Protein AF-A0A7D5KAU3-F1 (afdb_monomer_lite)

Organism: NCBI:txid2743090

InterPro domains:
  IPR036511 Queuine tRNA-ribosyltransferase-like [G3DSA:3.20.20.105] (134-364)
  IPR036511 Queuine tRNA-ribosyltransferase-like [SSF51713] (157-332)
  IPR055645 DeoxyPurine in DNA protein A [PF23859] (158-332)

Structure (mmCIF, N/CA/C/O backbone):
data_AF-A0A7D5KAU3-F1
#
_entry.id   AF-A0A7D5KAU3-F1
#
loop_
_atom_site.group_PDB
_atom_site.id
_atom_site.type_symbol
_atom_site.label_atom_id
_atom_site.label_alt_id
_atom_site.label_comp_id
_atom_site.label_asym_id
_atom_site.label_entity_id
_atom_site.label_seq_id
_atom_site.pdbx_PDB_ins_code
_atom_site.Cartn_x
_atom_site.Cartn_y
_atom_site.Cartn_z
_atom_site.occupancy
_atom_site.B_iso_or_equiv
_atom_site.auth_seq_id
_atom_site.auth_comp_id
_atom_site.auth_asym_id
_atom_site.auth_atom_id
_atom_site.pdbx_PDB_model_num
ATOM 1 N N . MET A 1 1 ? 29.717 4.833 -22.436 1.00 31.16 1 MET A N 1
ATOM 2 C CA . MET A 1 1 ? 30.305 3.479 -22.401 1.00 31.16 1 MET A CA 1
ATOM 3 C C . MET A 1 1 ? 29.159 2.542 -22.712 1.00 31.16 1 MET A C 1
ATOM 5 O O . MET A 1 1 ? 28.163 2.630 -22.012 1.00 31.16 1 MET A O 1
ATOM 9 N N . GLY A 1 2 ? 29.222 1.846 -23.849 1.00 34.56 2 GLY A N 1
ATOM 10 C CA . GLY A 1 2 ? 28.096 1.076 -24.387 1.00 34.56 2 GLY A CA 1
ATOM 11 C C . GLY A 1 2 ? 27.737 -0.117 -23.506 1.00 34.56 2 GLY A C 1
ATOM 12 O O . GLY A 1 2 ? 28.613 -0.668 -22.841 1.00 34.56 2 GLY A O 1
ATOM 13 N N . GLU A 1 3 ? 26.452 -0.462 -23.500 1.00 41.09 3 GLU A N 1
ATOM 14 C CA . GLU A 1 3 ? 25.894 -1.675 -22.899 1.00 41.09 3 GLU A CA 1
ATOM 15 C C . GLU A 1 3 ? 26.701 -2.885 -23.389 1.00 41.09 3 GLU A C 1
ATOM 17 O O . GLU A 1 3 ? 26.703 -3.185 -24.581 1.00 41.09 3 GLU A O 1
ATOM 22 N N . SER A 1 4 ? 27.468 -3.532 -22.506 1.00 45.97 4 SER A N 1
ATOM 23 C CA . SER A 1 4 ? 28.242 -4.703 -22.914 1.00 45.97 4 SER A CA 1
ATOM 24 C C . SER A 1 4 ? 27.308 -5.898 -23.021 1.00 45.97 4 SER A C 1
ATOM 26 O O . SER A 1 4 ? 26.770 -6.347 -22.007 1.00 45.97 4 SER A O 1
ATOM 28 N N . LYS A 1 5 ? 27.147 -6.421 -24.231 1.00 55.31 5 LYS A N 1
ATOM 29 C CA . LYS A 1 5 ? 26.448 -7.679 -24.468 1.00 55.31 5 LYS A CA 1
ATOM 30 C C . LYS A 1 5 ? 27.254 -8.849 -23.871 1.00 55.31 5 LYS A C 1
ATOM 32 O O . LYS A 1 5 ? 28.478 -8.873 -24.031 1.00 55.31 5 LYS A O 1
ATOM 37 N N . PRO A 1 6 ? 26.617 -9.774 -23.132 1.00 66.38 6 PRO A N 1
ATOM 38 C CA . PRO A 1 6 ? 27.314 -10.776 -22.323 1.00 66.38 6 PRO A CA 1
ATOM 39 C C . PRO A 1 6 ? 27.903 -11.948 -23.123 1.00 66.38 6 PRO A C 1
ATOM 41 O O . PRO A 1 6 ? 28.851 -12.573 -22.636 1.00 66.38 6 PRO A O 1
ATOM 44 N N . TRP A 1 7 ? 27.391 -12.224 -24.331 1.00 70.69 7 TRP A N 1
ATOM 45 C CA . TRP A 1 7 ? 27.815 -13.350 -25.170 1.00 70.69 7 TRP A CA 1
ATOM 46 C C . TRP A 1 7 ? 28.363 -12.893 -26.517 1.00 70.69 7 TRP A C 1
ATOM 48 O O . TRP A 1 7 ? 27.794 -12.017 -27.168 1.00 70.69 7 TRP A O 1
ATOM 58 N N . VAL A 1 8 ? 29.452 -13.523 -26.957 1.00 73.75 8 VAL A N 1
ATOM 59 C CA . VAL A 1 8 ? 30.079 -13.259 -28.256 1.00 73.75 8 VAL A CA 1
ATOM 60 C C . VAL A 1 8 ? 30.330 -14.554 -29.015 1.00 73.75 8 VAL A C 1
ATOM 62 O O . VAL A 1 8 ? 30.793 -15.532 -28.428 1.00 73.75 8 VAL A O 1
ATOM 65 N N . VAL A 1 9 ? 30.058 -14.552 -30.319 1.00 75.00 9 VAL A N 1
ATOM 66 C CA . VAL A 1 9 ? 30.540 -15.593 -31.236 1.00 75.00 9 VAL A CA 1
ATOM 67 C C . VAL A 1 9 ? 31.873 -15.121 -31.798 1.00 75.00 9 VAL A C 1
ATOM 69 O O . VAL A 1 9 ? 31.978 -14.003 -32.305 1.00 75.00 9 VAL A O 1
ATOM 72 N N . LEU A 1 10 ? 32.897 -15.952 -31.668 1.00 76.00 10 LEU A N 1
ATOM 73 C CA . LEU A 1 10 ? 34.266 -15.668 -32.075 1.00 76.00 10 LEU A CA 1
ATOM 74 C C . LEU A 1 10 ? 34.638 -16.543 -33.270 1.00 76.00 10 LEU A C 1
ATOM 76 O O . LEU A 1 10 ? 34.266 -17.713 -33.307 1.00 76.00 10 LEU A O 1
ATOM 80 N N . GLU A 1 11 ? 35.430 -16.006 -34.194 1.00 77.50 11 GLU A N 1
ATOM 81 C CA . GLU A 1 11 ? 36.089 -16.789 -35.245 1.00 77.50 11 GLU A CA 1
ATOM 82 C C . GLU A 1 11 ? 37.595 -16.867 -34.995 1.00 77.50 11 GLU A C 1
ATOM 84 O O . GLU A 1 11 ? 38.242 -15.865 -34.667 1.00 77.50 11 GLU A O 1
ATOM 89 N N . ARG A 1 12 ? 38.179 -18.057 -35.170 1.00 73.56 12 ARG A N 1
ATOM 90 C CA . ARG A 1 12 ? 39.633 -18.246 -35.112 1.00 73.56 12 ARG A CA 1
ATOM 91 C C . ARG A 1 12 ? 40.143 -19.222 -36.159 1.00 73.56 12 ARG A C 1
ATOM 93 O O . ARG A 1 12 ? 39.458 -20.159 -36.542 1.00 73.56 12 ARG A O 1
ATOM 100 N N . LEU A 1 13 ? 41.410 -19.066 -36.538 1.00 69.31 13 LEU A N 1
ATOM 101 C CA . LEU A 1 13 ? 42.095 -20.036 -37.392 1.00 69.31 13 LEU A CA 1
ATOM 102 C C . LEU A 1 13 ? 42.426 -21.318 -36.613 1.00 69.31 13 LEU A C 1
ATOM 104 O O . LEU A 1 13 ? 42.981 -21.264 -35.503 1.00 69.31 13 LEU A O 1
ATOM 108 N N . ALA A 1 14 ? 42.140 -22.471 -37.214 1.00 64.38 14 ALA A N 1
ATOM 109 C CA . ALA A 1 14 ? 42.418 -23.788 -36.660 1.00 64.38 14 ALA A CA 1
ATOM 110 C C . ALA A 1 14 ? 43.907 -23.929 -36.281 1.00 64.38 14 ALA A C 1
ATOM 112 O O . ALA A 1 14 ? 44.816 -23.613 -37.049 1.00 64.38 14 ALA A O 1
ATOM 113 N N . GLY A 1 15 ? 44.178 -24.389 -35.055 1.00 58.94 15 GLY A N 1
ATOM 114 C CA . GLY A 1 15 ? 45.544 -24.601 -34.550 1.00 58.94 15 GLY A CA 1
ATOM 115 C C . GLY A 1 15 ? 46.247 -23.371 -33.956 1.00 58.94 15 GLY A C 1
ATOM 116 O O . GLY A 1 15 ? 47.390 -23.488 -33.504 1.00 58.94 15 GLY A O 1
ATOM 117 N N . THR A 1 16 ? 45.592 -22.208 -33.892 1.00 58.19 16 THR A N 1
ATOM 118 C CA . THR A 1 16 ? 46.130 -21.024 -33.197 1.00 58.19 16 THR A CA 1
ATOM 119 C C . THR A 1 16 ? 45.867 -21.067 -31.681 1.00 58.19 16 THR A C 1
ATOM 121 O O . THR A 1 16 ? 44.888 -21.654 -31.213 1.00 58.19 16 THR A O 1
ATOM 124 N N . ARG A 1 17 ? 46.786 -20.497 -30.877 1.00 48.12 17 ARG A N 1
ATOM 125 C CA . ARG A 1 17 ? 46.628 -20.381 -29.410 1.00 48.12 17 ARG A CA 1
ATOM 126 C C . ARG A 1 17 ? 45.568 -19.331 -29.061 1.00 48.12 17 ARG A C 1
ATOM 128 O O . ARG A 1 17 ? 45.378 -18.400 -29.828 1.00 48.12 17 ARG A O 1
ATOM 135 N N . LEU A 1 18 ? 44.970 -19.478 -27.871 1.00 47.69 18 LEU A N 1
ATOM 136 C CA . LEU A 1 18 ? 43.941 -18.631 -27.241 1.00 47.69 18 LEU A CA 1
ATOM 137 C C . LEU A 1 18 ? 44.333 -17.138 -27.157 1.00 47.69 18 LEU A C 1
ATOM 139 O O . LEU A 1 18 ? 44.659 -16.619 -26.091 1.00 47.69 18 LEU A O 1
ATOM 143 N N . THR A 1 19 ? 44.330 -16.435 -28.278 1.00 45.94 19 THR A N 1
ATOM 144 C CA . THR A 1 19 ? 44.261 -14.974 -28.345 1.00 45.94 19 THR A CA 1
ATOM 145 C C . THR A 1 19 ? 42.909 -14.627 -28.943 1.00 45.94 19 THR A C 1
ATOM 147 O O . THR A 1 19 ? 42.487 -15.319 -29.864 1.00 45.94 19 THR A O 1
ATOM 150 N N . ALA A 1 20 ? 42.230 -13.621 -28.381 1.00 48.91 20 ALA A N 1
ATOM 151 C CA . ALA A 1 20 ? 40.871 -13.227 -28.755 1.00 48.91 20 ALA A CA 1
ATOM 152 C C . ALA A 1 20 ? 40.701 -13.214 -30.283 1.00 48.91 20 ALA A C 1
ATOM 154 O O . ALA A 1 20 ? 41.399 -12.462 -30.963 1.00 48.91 20 ALA A O 1
ATOM 155 N N . GLY A 1 21 ? 39.837 -14.095 -30.792 1.00 59.09 21 GLY A N 1
ATOM 156 C CA . GLY A 1 21 ? 39.404 -14.065 -32.185 1.00 59.09 21 GLY A CA 1
ATOM 157 C C . GLY A 1 21 ? 38.610 -12.795 -32.477 1.00 59.09 21 GLY A C 1
ATOM 158 O O . GLY A 1 21 ? 38.247 -12.055 -31.554 1.00 59.09 21 GLY A O 1
ATOM 159 N N . ASP A 1 22 ? 38.337 -12.546 -33.754 1.00 67.75 22 ASP A N 1
ATOM 160 C CA . ASP A 1 22 ? 37.443 -11.456 -34.130 1.00 67.75 22 ASP A CA 1
ATOM 161 C C . ASP A 1 22 ? 36.025 -11.782 -33.638 1.00 67.75 22 ASP A C 1
ATOM 163 O O . ASP A 1 22 ? 35.539 -12.909 -33.767 1.00 67.75 22 ASP A O 1
ATOM 167 N N . VAL A 1 23 ? 35.370 -10.794 -33.023 1.00 73.25 23 VAL A N 1
ATOM 168 C CA . VAL A 1 23 ? 33.973 -10.908 -32.590 1.00 73.25 23 VAL A CA 1
ATOM 169 C C . VAL A 1 23 ? 33.094 -10.845 -33.836 1.00 73.25 23 VAL A C 1
ATOM 171 O O . VAL A 1 23 ? 32.964 -9.785 -34.446 1.00 73.25 23 VAL A O 1
ATOM 174 N N . LEU A 1 24 ? 32.497 -11.976 -34.211 1.00 73.56 24 LEU A N 1
ATOM 175 C CA . LEU A 1 24 ? 31.582 -12.073 -35.350 1.00 73.56 24 LEU A CA 1
ATOM 176 C C . LEU A 1 24 ? 30.215 -11.478 -35.026 1.00 73.56 24 LEU A C 1
ATOM 178 O O . LEU A 1 24 ? 29.598 -10.806 -35.851 1.00 73.56 24 LEU A O 1
ATOM 182 N N . SER A 1 25 ? 29.718 -11.756 -33.824 1.00 76.44 25 SER A N 1
ATOM 183 C CA . SER A 1 25 ? 28.418 -11.278 -33.369 1.00 76.44 25 SER A CA 1
ATOM 184 C C . SER A 1 25 ? 28.351 -11.219 -31.849 1.00 76.44 25 SER A C 1
ATOM 186 O O . SER A 1 25 ? 29.084 -11.917 -31.147 1.00 76.44 25 SER A O 1
ATOM 188 N N . GLU A 1 26 ? 27.464 -10.362 -31.352 1.00 76.94 26 GLU A N 1
ATOM 189 C CA . GLU A 1 26 ? 27.224 -10.154 -29.928 1.00 76.94 26 GLU A CA 1
ATOM 190 C C . GLU A 1 26 ? 25.742 -10.370 -29.615 1.00 76.94 26 GLU A C 1
ATOM 192 O O . GLU A 1 26 ? 24.872 -9.755 -30.250 1.00 76.94 26 GLU A O 1
ATOM 197 N N . HIS A 1 27 ? 25.471 -11.173 -28.590 1.00 72.38 27 HIS A N 1
ATOM 198 C CA . HIS A 1 27 ? 24.135 -11.633 -28.224 1.00 72.38 27 HIS A CA 1
ATOM 199 C C . HIS A 1 27 ? 23.844 -11.395 -26.746 1.00 72.38 27 HIS A C 1
ATOM 201 O O . HIS A 1 27 ? 24.737 -11.428 -25.894 1.00 72.38 27 HIS A O 1
ATOM 207 N N . ASP A 1 28 ? 22.565 -11.176 -26.455 1.00 65.75 28 ASP A N 1
ATOM 208 C CA . ASP A 1 28 ? 22.079 -10.991 -25.088 1.00 65.75 28 ASP A CA 1
ATOM 209 C C . ASP A 1 28 ? 21.911 -12.338 -24.364 1.00 65.75 28 ASP A C 1
ATOM 211 O O . ASP A 1 28 ? 22.047 -12.395 -23.144 1.00 65.75 28 ASP A O 1
ATOM 215 N N . TYR A 1 29 ? 21.692 -13.429 -25.112 1.00 63.88 29 TYR A N 1
ATOM 216 C CA . TYR A 1 29 ? 21.413 -14.768 -24.587 1.00 63.88 29 TYR A CA 1
ATOM 217 C C . TYR A 1 29 ? 22.367 -15.827 -25.164 1.00 63.88 29 TYR A C 1
ATOM 219 O O . TYR A 1 29 ? 22.758 -15.758 -26.331 1.00 63.88 29 TYR A O 1
ATOM 227 N N . TYR A 1 30 ? 22.711 -16.841 -24.356 1.00 69.06 30 TYR A N 1
ATOM 228 C CA . TYR A 1 30 ? 23.553 -17.968 -24.790 1.00 69.06 30 TYR A CA 1
ATOM 229 C C . TYR A 1 30 ? 22.901 -18.764 -25.923 1.00 69.06 30 TYR A C 1
ATOM 231 O O . TYR A 1 30 ? 23.578 -19.124 -26.880 1.00 69.06 30 TYR A O 1
ATOM 239 N N . SER A 1 31 ? 21.587 -18.996 -25.841 1.00 65.25 31 SER A N 1
ATOM 240 C CA . SER A 1 31 ? 20.816 -19.695 -26.875 1.00 65.25 31 SER A CA 1
ATOM 241 C C . SER A 1 31 ? 20.953 -19.034 -28.242 1.00 65.25 31 SER A C 1
ATOM 243 O O . SER A 1 31 ? 21.085 -19.728 -29.243 1.00 65.25 31 SER A O 1
ATOM 245 N N . ASP A 1 32 ? 20.969 -17.703 -28.277 1.00 72.38 32 ASP A N 1
ATOM 246 C CA . ASP A 1 32 ? 21.031 -16.925 -29.514 1.00 72.38 32 ASP A CA 1
ATOM 247 C C . ASP A 1 32 ? 22.446 -16.961 -30.097 1.00 72.38 32 ASP A C 1
ATOM 249 O O . ASP A 1 32 ? 22.620 -17.196 -31.291 1.00 72.38 32 ASP A O 1
ATOM 253 N N . ALA A 1 33 ? 23.468 -16.835 -29.240 1.00 73.94 33 ALA A N 1
ATOM 254 C CA . ALA A 1 33 ? 24.859 -17.049 -29.634 1.00 73.94 33 ALA A CA 1
ATOM 255 C C . ALA A 1 33 ? 25.097 -18.480 -30.142 1.00 73.94 33 ALA A C 1
ATOM 257 O O . ALA A 1 33 ? 25.845 -18.676 -31.096 1.00 73.94 33 ALA A O 1
ATOM 258 N N . TYR A 1 34 ? 24.442 -19.470 -29.533 1.00 76.69 34 TYR A N 1
ATOM 259 C CA . TYR A 1 34 ? 24.533 -20.873 -29.921 1.00 76.69 34 TYR A CA 1
ATOM 260 C C . TYR A 1 34 ? 23.829 -21.170 -31.242 1.00 76.69 34 TYR A C 1
ATOM 262 O O . TYR A 1 34 ? 24.413 -21.817 -32.103 1.00 76.69 34 TYR A O 1
ATOM 270 N N . GLN A 1 35 ? 22.624 -20.645 -31.459 1.00 76.62 35 GLN A N 1
ATOM 271 C CA . GLN A 1 35 ? 21.962 -20.748 -32.761 1.00 76.62 35 GLN A CA 1
ATOM 272 C C . GLN A 1 35 ? 22.782 -20.061 -33.855 1.00 76.62 35 GLN A C 1
ATOM 274 O O . GLN A 1 35 ? 23.003 -20.642 -34.911 1.00 76.62 35 GLN A O 1
ATOM 279 N N . CYS A 1 36 ? 23.325 -18.877 -33.568 1.00 79.75 36 CYS A N 1
ATOM 280 C CA . CYS A 1 36 ? 24.197 -18.161 -34.490 1.00 79.75 36 CYS A CA 1
ATOM 281 C C . CYS A 1 36 ? 25.471 -18.959 -34.824 1.00 79.75 36 CYS A C 1
ATOM 283 O O . CYS A 1 36 ? 25.883 -19.004 -35.979 1.00 79.75 36 CYS A O 1
ATOM 285 N N . LEU A 1 37 ? 26.071 -19.637 -33.837 1.00 79.44 37 LEU A N 1
ATOM 286 C CA . LEU A 1 37 ? 27.190 -20.557 -34.055 1.00 79.44 37 LEU A CA 1
ATOM 287 C C . LEU A 1 37 ? 26.805 -21.699 -35.010 1.00 79.44 37 LEU A C 1
ATOM 289 O O . LEU A 1 37 ? 27.524 -21.952 -35.972 1.00 79.44 37 LEU A O 1
ATOM 293 N N . LEU A 1 38 ? 25.664 -22.355 -34.770 1.00 78.88 38 LEU A N 1
ATOM 294 C CA . LEU A 1 38 ? 25.174 -23.455 -35.608 1.00 78.88 38 LEU A CA 1
ATOM 295 C C . LEU A 1 38 ? 24.888 -23.012 -37.049 1.00 78.88 38 LEU A C 1
ATOM 297 O O . LEU A 1 38 ? 25.084 -23.792 -37.980 1.00 78.88 38 LEU A O 1
ATOM 301 N N . GLU A 1 39 ? 24.422 -21.778 -37.239 1.00 82.00 39 GLU A N 1
ATOM 302 C CA . GLU A 1 39 ? 24.234 -21.175 -38.561 1.00 82.00 39 GLU A CA 1
ATOM 303 C C . GLU A 1 39 ? 25.583 -20.964 -39.270 1.00 82.00 39 GLU A C 1
ATOM 305 O O . GLU A 1 39 ? 25.735 -21.378 -40.419 1.00 82.00 39 GLU A O 1
ATOM 310 N N . TYR A 1 40 ? 26.592 -20.419 -38.579 1.00 78.56 40 TYR A N 1
ATOM 311 C CA . TYR A 1 40 ? 27.939 -20.247 -39.143 1.00 78.56 40 TYR A CA 1
ATOM 312 C C . TYR A 1 40 ? 28.606 -21.580 -39.510 1.00 78.56 40 TYR A C 1
ATOM 314 O O . TYR A 1 40 ? 29.185 -21.699 -40.590 1.00 78.56 40 TYR A O 1
ATOM 322 N N . GLU A 1 41 ? 28.482 -22.605 -38.664 1.00 74.50 41 GLU A N 1
ATOM 323 C CA . GLU A 1 41 ? 29.025 -23.942 -38.943 1.00 74.50 41 GLU A CA 1
ATOM 324 C C . GLU A 1 41 ? 28.367 -24.608 -40.164 1.00 74.50 41 GLU A C 1
ATOM 326 O O . GLU A 1 41 ? 29.004 -25.406 -40.850 1.00 74.50 41 GLU A O 1
ATOM 331 N N . GLN A 1 42 ? 27.107 -24.281 -40.468 1.00 75.38 42 GLN A N 1
ATOM 332 C CA . GLN A 1 42 ? 26.413 -24.789 -41.657 1.00 75.38 42 GLN A CA 1
ATOM 333 C C . GLN A 1 42 ? 26.806 -24.055 -42.946 1.00 75.38 42 GLN A C 1
ATOM 335 O O . GLN A 1 42 ? 26.717 -24.638 -44.029 1.00 75.38 42 GLN A O 1
ATOM 340 N N . GLU A 1 43 ? 27.221 -22.790 -42.848 1.00 70.81 43 GLU A N 1
ATOM 341 C CA . GLU A 1 43 ? 27.585 -21.953 -43.997 1.00 70.81 43 GLU A CA 1
ATOM 342 C C . GLU A 1 43 ? 29.079 -22.030 -44.368 1.00 70.81 43 GLU A C 1
ATOM 344 O O . GLU A 1 43 ? 29.448 -21.726 -45.508 1.00 70.81 43 GLU A O 1
ATOM 349 N N . CYS A 1 44 ? 29.950 -22.455 -43.448 1.00 62.28 44 CYS A N 1
ATOM 350 C CA . CYS A 1 44 ? 31.398 -22.491 -43.655 1.00 62.28 44 CYS A CA 1
ATOM 351 C C . CYS A 1 44 ? 31.908 -23.833 -44.220 1.00 62.28 44 CYS A C 1
ATOM 353 O O . CYS A 1 44 ? 31.989 -24.838 -43.526 1.00 62.28 44 CYS A O 1
ATOM 355 N N . ASP A 1 45 ? 32.357 -23.819 -45.480 1.00 55.84 45 ASP A N 1
ATOM 356 C CA . ASP A 1 45 ? 32.916 -24.975 -46.217 1.00 55.84 45 ASP A CA 1
ATOM 357 C C . ASP A 1 45 ? 34.458 -25.098 -46.086 1.00 55.84 45 ASP A C 1
ATOM 359 O O . ASP A 1 45 ? 35.140 -25.592 -46.984 1.00 55.84 45 ASP A O 1
ATOM 363 N N . VAL A 1 46 ? 35.056 -24.564 -45.011 1.00 56.75 46 VAL A N 1
ATOM 364 C CA . VAL A 1 46 ? 36.520 -24.406 -44.876 1.00 56.75 46 VAL A CA 1
ATOM 365 C C . VAL A 1 46 ? 37.058 -25.000 -43.574 1.00 56.75 46 VAL A C 1
ATOM 367 O O . VAL A 1 46 ? 36.843 -24.448 -42.501 1.00 56.75 46 VAL A O 1
ATOM 370 N N . ASP A 1 47 ? 37.881 -26.048 -43.699 1.00 59.22 47 ASP A N 1
ATOM 371 C CA . ASP A 1 47 ? 38.636 -26.731 -42.623 1.00 59.22 47 ASP A CA 1
ATOM 372 C C . ASP A 1 47 ? 39.631 -25.823 -41.846 1.00 59.22 47 ASP A C 1
ATOM 374 O O . ASP A 1 47 ? 40.369 -26.294 -40.976 1.00 59.22 47 ASP A O 1
ATOM 378 N N . GLU A 1 48 ? 39.714 -24.527 -42.168 1.00 64.56 48 GLU A N 1
ATOM 379 C CA . GLU A 1 48 ? 40.712 -23.596 -41.624 1.00 64.56 48 GLU A CA 1
ATOM 380 C C . GLU A 1 48 ? 40.185 -22.692 -40.497 1.00 64.56 48 GLU A C 1
ATOM 382 O O . GLU A 1 48 ? 41.007 -22.148 -39.754 1.00 64.56 48 GLU A O 1
ATOM 387 N N . CYS A 1 49 ? 38.865 -22.555 -40.319 1.00 64.88 49 CYS A N 1
ATOM 388 C CA . CYS A 1 49 ? 38.257 -21.707 -39.285 1.00 64.88 49 CYS A CA 1
ATOM 389 C C . CYS A 1 49 ? 37.478 -22.534 -38.252 1.00 64.88 49 CYS A C 1
ATOM 391 O O . CYS A 1 49 ? 36.844 -23.529 -38.582 1.00 64.88 49 CYS A O 1
ATOM 393 N N . VAL A 1 50 ? 37.534 -22.107 -36.991 1.00 68.06 50 VAL A N 1
ATOM 394 C CA . VAL A 1 50 ? 36.765 -22.656 -35.870 1.00 68.06 50 VAL A CA 1
ATOM 395 C C . VAL A 1 50 ? 35.976 -21.512 -35.250 1.00 68.06 50 VAL A C 1
ATOM 397 O O . VAL A 1 50 ? 36.551 -20.461 -34.944 1.00 68.06 50 VAL A O 1
ATOM 400 N N . HIS A 1 51 ? 34.680 -21.723 -35.049 1.00 75.81 51 HIS A N 1
ATOM 401 C CA . HIS A 1 51 ? 33.803 -20.780 -34.367 1.00 75.81 51 HIS A CA 1
ATOM 402 C C . HIS A 1 51 ? 33.581 -21.224 -32.922 1.00 75.81 51 HIS A C 1
ATOM 404 O O . HIS A 1 51 ? 33.464 -22.412 -32.636 1.00 75.81 51 HIS A O 1
ATOM 410 N N . GLU A 1 52 ? 33.570 -20.277 -31.987 1.00 77.12 52 GLU A N 1
ATOM 411 C CA . GLU A 1 52 ? 33.442 -20.571 -30.556 1.00 77.12 52 GLU A CA 1
ATOM 412 C C . GLU A 1 52 ? 32.584 -19.518 -29.850 1.00 77.12 52 GLU A C 1
ATOM 414 O O . GLU A 1 52 ? 32.517 -18.365 -30.276 1.00 77.12 52 GLU A O 1
ATOM 419 N N . ILE A 1 53 ? 31.960 -19.889 -28.729 1.00 74.56 53 ILE A N 1
ATOM 420 C CA . ILE A 1 53 ? 31.172 -18.957 -27.909 1.00 74.56 53 ILE A CA 1
ATOM 421 C C . ILE A 1 53 ? 31.998 -18.508 -26.708 1.00 74.56 53 ILE A C 1
ATOM 423 O O . ILE A 1 53 ? 32.499 -19.326 -25.935 1.00 74.56 53 ILE A O 1
ATOM 427 N N . GLY A 1 54 ? 32.120 -17.194 -26.532 1.00 73.38 54 GLY A N 1
ATOM 428 C CA . GLY A 1 54 ? 32.750 -16.563 -25.379 1.00 73.38 54 GLY A CA 1
ATOM 429 C C . GLY A 1 54 ? 31.732 -15.904 -24.447 1.00 73.38 54 GLY A C 1
ATOM 430 O O . GLY A 1 54 ? 30.815 -15.227 -24.906 1.00 73.38 54 GLY A O 1
ATOM 431 N N . GLY A 1 55 ? 31.930 -16.055 -23.135 1.00 71.75 55 GLY A N 1
ATOM 432 C CA . GLY A 1 55 ? 31.155 -15.391 -22.082 1.00 71.75 55 GLY A CA 1
ATOM 433 C C . GLY A 1 55 ? 32.054 -14.910 -20.936 1.00 71.75 55 GLY A C 1
ATOM 434 O O . GLY A 1 55 ? 33.136 -15.451 -20.703 1.00 71.75 55 GLY A O 1
ATOM 435 N N . ARG A 1 56 ? 31.663 -13.848 -20.230 1.00 67.19 56 ARG A N 1
ATOM 436 C CA . AR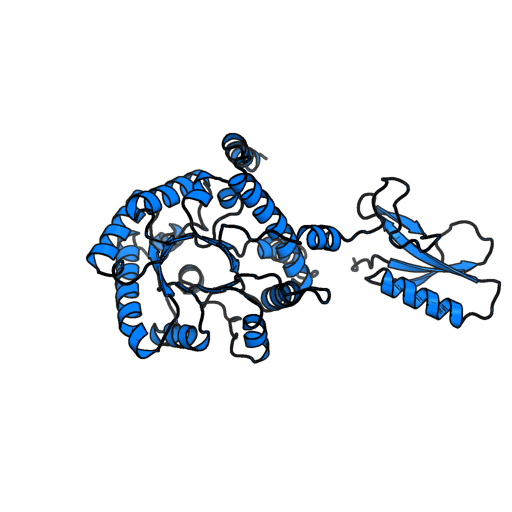G A 1 56 ? 32.439 -13.230 -19.140 1.00 67.19 56 ARG A CA 1
ATOM 437 C C . ARG A 1 56 ? 31.861 -13.554 -17.762 1.00 67.19 56 ARG A C 1
ATOM 439 O O . ARG A 1 56 ? 30.842 -13.007 -17.427 1.00 67.19 56 ARG A O 1
ATOM 446 N N . CYS A 1 57 ? 32.549 -14.282 -16.888 1.00 61.66 57 CYS A N 1
ATOM 447 C CA . CYS A 1 57 ? 32.021 -14.584 -15.547 1.00 61.66 57 CYS A CA 1
ATOM 448 C C . CYS A 1 57 ? 31.465 -13.343 -14.806 1.00 61.66 57 CYS A C 1
ATOM 450 O O . CYS A 1 57 ? 32.198 -12.371 -14.608 1.00 61.66 57 CYS A O 1
ATOM 452 N N . ALA A 1 58 ? 30.205 -13.390 -14.355 1.00 57.41 58 ALA A N 1
ATOM 453 C CA . ALA A 1 58 ? 29.565 -12.288 -13.623 1.00 57.41 58 ALA A CA 1
ATOM 454 C C . ALA A 1 58 ? 30.246 -11.975 -12.278 1.00 57.41 58 ALA A C 1
ATOM 456 O O . ALA A 1 58 ? 30.273 -10.826 -11.844 1.00 57.41 58 ALA A O 1
ATOM 457 N N . THR A 1 59 ? 30.823 -12.991 -11.635 1.00 54.91 59 THR A N 1
ATOM 458 C CA . THR A 1 59 ? 31.432 -12.871 -10.304 1.00 54.91 59 THR A CA 1
ATOM 459 C C . THR A 1 59 ? 32.857 -12.329 -10.363 1.00 54.91 59 THR A C 1
ATOM 461 O O . THR A 1 59 ? 33.213 -11.446 -9.589 1.00 54.91 59 THR A O 1
ATOM 464 N N . CYS A 1 60 ? 33.698 -12.844 -11.267 1.00 63.88 60 CYS A N 1
ATOM 465 C CA . CYS A 1 60 ? 35.118 -12.469 -11.329 1.00 63.88 60 CYS A CA 1
ATOM 466 C C . CYS A 1 60 ? 35.505 -11.650 -12.568 1.00 63.88 60 CYS A C 1
ATOM 468 O O . CYS A 1 60 ? 36.642 -11.196 -12.678 1.00 63.88 60 CYS A O 1
ATOM 470 N N . GLY A 1 61 ? 34.585 -11.442 -13.511 1.00 58.56 61 GLY A N 1
ATOM 471 C CA . GLY A 1 61 ? 34.812 -10.640 -14.713 1.00 58.56 61 GLY A CA 1
ATOM 472 C C . GLY A 1 61 ? 35.703 -11.299 -15.766 1.00 58.56 61 GLY A C 1
ATOM 473 O O . GLY A 1 61 ? 36.023 -10.649 -16.768 1.00 58.56 61 GLY A O 1
ATOM 474 N N . THR A 1 62 ? 36.113 -12.556 -15.575 1.00 65.06 62 THR A N 1
ATOM 475 C CA . THR A 1 62 ? 37.007 -13.262 -16.498 1.00 65.06 62 THR A CA 1
ATOM 476 C C . THR A 1 62 ? 36.265 -13.737 -17.750 1.00 65.06 62 THR A C 1
ATOM 478 O O . THR A 1 62 ? 35.304 -14.497 -17.652 1.00 65.06 62 THR A O 1
ATOM 481 N N . LEU A 1 63 ? 36.734 -13.324 -18.935 1.00 64.12 63 LEU A N 1
ATOM 482 C CA . LEU A 1 63 ? 36.253 -13.830 -20.226 1.00 64.12 63 LEU A CA 1
ATOM 483 C C . LEU A 1 63 ? 36.740 -15.269 -20.445 1.00 64.12 63 LEU A C 1
ATOM 485 O O . LEU A 1 63 ? 37.931 -15.557 -20.294 1.00 64.12 63 LEU A O 1
ATOM 489 N N . ARG A 1 64 ? 35.826 -16.167 -20.803 1.00 71.62 64 ARG A N 1
ATOM 490 C CA . ARG A 1 64 ? 36.081 -17.591 -21.027 1.00 71.62 64 ARG A CA 1
ATOM 491 C C . ARG A 1 64 ? 35.363 -18.070 -22.285 1.00 71.62 64 ARG A C 1
ATOM 493 O O . ARG A 1 64 ? 34.293 -17.576 -22.617 1.00 71.62 64 ARG A O 1
ATOM 500 N N . ILE A 1 65 ? 35.983 -19.028 -22.964 1.00 68.62 65 ILE A N 1
ATOM 501 C CA . ILE A 1 65 ? 35.436 -19.696 -24.143 1.00 68.62 65 ILE A CA 1
ATOM 502 C C . ILE A 1 65 ? 34.789 -21.005 -23.691 1.00 68.62 65 ILE A C 1
ATOM 504 O O . ILE A 1 65 ? 35.382 -21.749 -22.906 1.00 68.62 65 ILE A O 1
ATOM 508 N N . VAL A 1 66 ? 33.576 -21.264 -24.169 1.00 68.81 66 VAL A N 1
ATOM 509 C CA . VAL A 1 66 ? 32.840 -22.507 -23.941 1.00 68.81 66 VAL A CA 1
ATOM 510 C C . VAL A 1 66 ? 33.352 -23.536 -24.947 1.00 68.81 66 VAL A C 1
ATOM 512 O O . VAL A 1 66 ? 33.055 -23.450 -26.132 1.00 68.81 66 VAL A O 1
ATOM 515 N N . MET A 1 67 ? 34.186 -24.465 -24.471 1.00 57.47 67 MET A N 1
ATOM 516 C CA . MET A 1 67 ? 34.879 -25.448 -25.321 1.00 57.47 67 MET A CA 1
ATOM 517 C C . MET A 1 67 ? 34.002 -26.645 -25.708 1.00 57.47 67 MET A C 1
ATOM 519 O O . MET A 1 67 ? 34.263 -27.279 -26.721 1.00 57.47 67 MET A O 1
ATOM 523 N N . ASP A 1 68 ? 32.988 -26.941 -24.896 1.00 59.78 68 ASP A N 1
ATOM 524 C CA . ASP A 1 68 ? 31.949 -27.933 -25.157 1.00 59.78 68 ASP A CA 1
ATOM 525 C C . ASP A 1 68 ? 30.618 -27.299 -24.732 1.00 59.78 68 ASP A C 1
ATOM 527 O O . ASP A 1 68 ? 30.536 -26.813 -23.595 1.00 59.78 68 ASP A O 1
ATOM 531 N N . PRO A 1 69 ? 29.587 -27.262 -25.594 1.00 54.59 69 PRO A N 1
ATOM 532 C CA . PRO A 1 69 ? 28.250 -26.830 -25.208 1.00 54.59 69 PRO A CA 1
ATOM 533 C C . PRO A 1 69 ? 27.638 -27.889 -24.280 1.00 54.59 69 PRO A C 1
ATOM 535 O O . PRO A 1 69 ? 26.900 -28.778 -24.691 1.00 54.59 69 PRO A O 1
ATOM 538 N N . ILE A 1 70 ? 28.016 -27.830 -23.007 1.00 53.56 70 ILE A N 1
ATOM 539 C CA . ILE A 1 70 ? 27.306 -28.483 -21.910 1.00 53.56 70 ILE A CA 1
ATOM 540 C C . ILE A 1 70 ? 26.115 -27.578 -21.584 1.00 53.56 70 ILE A C 1
ATOM 542 O O . ILE A 1 70 ? 26.240 -26.358 -21.692 1.00 53.56 70 ILE A O 1
ATOM 546 N N . GLU A 1 71 ? 24.984 -28.155 -21.174 1.00 54.50 71 GLU A N 1
ATOM 547 C CA . GLU A 1 71 ? 23.742 -27.420 -20.874 1.00 54.50 71 GLU A CA 1
ATOM 548 C C . GLU A 1 71 ? 23.941 -26.211 -19.933 1.00 54.50 71 GLU A C 1
ATOM 550 O O . GLU A 1 71 ? 23.160 -25.268 -20.008 1.00 54.50 71 GLU A O 1
ATOM 555 N N . GLU A 1 72 ? 25.010 -26.169 -19.121 1.00 60.44 72 GLU A N 1
ATOM 556 C CA . GLU A 1 72 ? 25.357 -25.010 -18.291 1.00 60.44 72 GLU A CA 1
ATOM 557 C C . GLU A 1 72 ? 26.897 -24.843 -18.123 1.00 60.44 72 GLU A C 1
ATOM 559 O O . GLU A 1 72 ? 27.538 -25.625 -17.412 1.00 60.44 72 GLU A O 1
ATOM 564 N N . PRO A 1 73 ? 27.558 -23.850 -18.755 1.00 65.75 73 PRO A N 1
ATOM 565 C CA . PRO A 1 73 ? 29.019 -23.737 -18.708 1.00 65.75 73 PRO A CA 1
ATOM 566 C C . PRO A 1 73 ? 29.527 -23.068 -17.412 1.00 65.75 73 PRO A C 1
ATOM 568 O O . PRO A 1 73 ? 29.084 -21.980 -17.049 1.00 65.75 73 PRO A O 1
ATOM 571 N N . LEU A 1 74 ? 30.500 -23.687 -16.724 1.00 69.06 74 LEU A N 1
ATOM 572 C CA . LEU A 1 74 ? 31.058 -23.238 -15.431 1.00 69.06 74 LEU A CA 1
ATOM 573 C C . LEU A 1 74 ? 32.358 -22.418 -15.564 1.00 69.06 74 LEU A C 1
ATOM 575 O O . LEU A 1 74 ? 33.223 -22.682 -16.400 1.00 69.06 74 LEU A O 1
ATOM 579 N N . CYS A 1 75 ? 32.538 -21.443 -14.676 1.00 64.69 75 CYS A N 1
ATOM 580 C CA . CYS A 1 75 ? 33.765 -20.685 -14.484 1.00 64.69 75 CYS A CA 1
ATOM 581 C C . CYS A 1 75 ? 34.792 -21.541 -13.743 1.00 64.69 75 CYS A C 1
ATOM 583 O O . CYS A 1 75 ? 34.651 -21.824 -12.558 1.00 64.69 75 CYS A O 1
ATOM 585 N N . LEU A 1 76 ? 35.897 -21.875 -14.405 1.00 68.00 76 LEU A N 1
ATOM 586 C CA . LEU A 1 76 ? 36.972 -22.685 -13.815 1.00 68.00 76 LEU A CA 1
ATOM 587 C C . LEU A 1 76 ? 37.744 -21.993 -12.676 1.00 68.00 76 LEU A C 1
ATOM 589 O O . LEU A 1 76 ? 38.581 -22.622 -12.036 1.00 68.00 76 LEU A O 1
ATOM 593 N N . GLU A 1 77 ? 37.511 -20.700 -12.453 1.00 69.50 77 GLU A N 1
ATOM 594 C CA . GLU A 1 77 ? 38.248 -19.900 -11.470 1.00 69.50 77 GLU A CA 1
ATOM 595 C C . GLU A 1 77 ? 37.500 -19.756 -10.145 1.00 69.50 77 GLU A C 1
ATOM 597 O O . GLU A 1 77 ? 38.117 -19.816 -9.086 1.00 69.50 77 GLU A O 1
ATOM 602 N N . CYS A 1 78 ? 36.173 -19.616 -10.192 1.00 67.56 78 CYS A N 1
ATOM 603 C CA . CYS A 1 78 ? 35.335 -19.509 -8.996 1.00 67.56 78 CYS A CA 1
ATOM 604 C C . CYS A 1 78 ? 34.310 -20.641 -8.851 1.00 67.56 78 CYS A C 1
ATOM 606 O O . CYS A 1 78 ? 33.612 -20.679 -7.848 1.00 67.56 78 CYS A O 1
ATOM 608 N N . GLY A 1 79 ? 34.208 -21.558 -9.817 1.00 66.19 79 GLY A N 1
ATOM 609 C CA . GLY A 1 79 ? 33.250 -22.668 -9.804 1.00 66.19 79 GLY A CA 1
ATOM 610 C C . GLY A 1 79 ? 31.801 -22.270 -10.099 1.00 66.19 79 GLY A C 1
ATOM 611 O O . GLY A 1 79 ? 30.958 -23.148 -10.223 1.00 66.19 79 GLY A O 1
ATOM 612 N N . GLU A 1 80 ? 31.514 -20.975 -10.236 1.00 66.06 80 GLU A N 1
ATOM 613 C CA . GLU A 1 80 ? 30.181 -20.455 -10.561 1.00 66.06 80 GLU A CA 1
ATOM 614 C C . GLU A 1 80 ? 29.876 -20.590 -12.047 1.00 66.06 80 GLU A C 1
ATOM 616 O O . GLU A 1 80 ? 30.779 -20.534 -12.874 1.00 66.06 80 GLU A O 1
ATOM 621 N N . LEU A 1 81 ? 28.605 -20.706 -12.412 1.00 60.97 81 LEU A N 1
ATOM 622 C CA . LEU A 1 81 ? 28.197 -20.718 -13.815 1.00 60.97 81 LEU A CA 1
ATOM 623 C C . LEU A 1 81 ? 28.622 -19.425 -14.515 1.00 60.97 81 LEU A C 1
ATOM 625 O O . LEU A 1 81 ? 28.448 -18.335 -13.970 1.00 60.97 81 LEU A O 1
ATOM 629 N N . LEU A 1 82 ? 29.204 -19.554 -15.716 1.00 59.16 82 LEU A N 1
ATOM 630 C CA . LEU A 1 82 ? 29.762 -18.433 -16.477 1.00 59.16 82 LEU A CA 1
ATOM 631 C C . LEU A 1 82 ? 28.730 -17.321 -16.637 1.00 59.16 82 LEU A C 1
ATOM 633 O O . LEU A 1 82 ? 29.123 -16.166 -16.518 1.00 59.16 82 LEU A O 1
ATOM 637 N N . PHE A 1 83 ? 27.452 -17.694 -16.774 1.00 61.19 83 PHE A N 1
ATOM 638 C CA . PHE A 1 83 ? 26.287 -16.889 -16.417 1.00 61.19 83 PHE A CA 1
ATOM 639 C C . PHE A 1 83 ? 25.056 -17.800 -16.237 1.00 61.19 83 PHE A C 1
ATOM 641 O O . PHE A 1 83 ? 24.342 -18.054 -17.204 1.00 61.19 83 PHE A O 1
ATOM 648 N N . ARG A 1 84 ? 24.774 -18.288 -15.019 1.00 44.22 84 ARG A N 1
ATOM 649 C CA . ARG A 1 84 ? 23.363 -18.502 -14.645 1.00 44.22 84 ARG A CA 1
ATOM 650 C C . ARG A 1 84 ? 22.871 -17.115 -14.293 1.00 44.22 84 ARG A C 1
ATOM 652 O O . ARG A 1 84 ? 23.410 -16.495 -13.374 1.00 44.22 84 ARG A O 1
ATOM 659 N N . ASP A 1 85 ? 21.955 -16.593 -15.091 1.00 47.09 85 ASP A N 1
ATOM 660 C CA . ASP A 1 85 ? 21.340 -15.301 -14.848 1.00 47.09 85 ASP A CA 1
ATOM 661 C C . ASP A 1 85 ? 20.932 -15.220 -13.370 1.00 47.09 85 ASP A C 1
ATOM 663 O O . ASP A 1 85 ? 20.277 -16.133 -12.864 1.00 47.09 85 ASP A O 1
ATOM 667 N N . VAL A 1 86 ? 21.301 -14.140 -12.670 1.00 43.09 86 VAL A N 1
ATOM 668 C CA . VAL A 1 86 ? 20.724 -13.841 -11.342 1.00 43.09 86 VAL A CA 1
ATOM 669 C C . VAL A 1 86 ? 19.202 -13.978 -11.437 1.00 43.09 86 VAL A C 1
ATOM 671 O O . VAL A 1 86 ? 18.597 -14.652 -10.620 1.00 43.09 86 VAL A O 1
ATOM 674 N N . TYR A 1 87 ? 18.637 -13.501 -12.550 1.00 41.31 87 TYR A N 1
ATOM 675 C CA . TYR A 1 87 ? 17.251 -13.699 -12.956 1.00 41.31 87 TYR A CA 1
ATOM 676 C C . TYR A 1 87 ? 16.763 -15.147 -12.942 1.00 41.31 87 TYR A C 1
ATOM 678 O O . TYR A 1 87 ? 15.664 -15.396 -12.476 1.00 41.31 87 TYR A O 1
ATOM 686 N N . GLN A 1 88 ? 17.532 -16.099 -13.464 1.00 38.62 88 GLN A N 1
ATOM 687 C CA . GLN A 1 88 ? 17.103 -17.491 -13.577 1.00 38.62 88 GLN A CA 1
ATOM 688 C C . GLN A 1 88 ? 17.195 -18.210 -12.225 1.00 38.62 88 GLN A C 1
ATOM 690 O O . GLN A 1 88 ? 16.344 -19.038 -11.927 1.00 38.62 88 GLN A O 1
ATOM 695 N N . ARG A 1 89 ? 18.153 -17.822 -11.365 1.00 39.44 89 ARG A N 1
ATOM 696 C CA . ARG A 1 89 ? 18.197 -18.242 -9.952 1.00 39.44 89 ARG A CA 1
ATOM 697 C C . ARG A 1 89 ? 16.987 -17.707 -9.179 1.00 39.44 89 ARG A C 1
ATOM 699 O O . ARG A 1 89 ? 16.304 -18.487 -8.531 1.00 39.44 89 ARG A O 1
ATOM 706 N N . THR A 1 90 ? 16.672 -16.418 -9.330 1.00 46.38 90 THR A N 1
ATOM 707 C CA . THR A 1 90 ? 15.507 -15.794 -8.685 1.00 46.38 90 THR A CA 1
ATOM 708 C C . THR A 1 90 ? 14.183 -16.340 -9.226 1.00 46.38 90 THR A C 1
ATOM 710 O O . THR A 1 90 ? 13.231 -16.449 -8.470 1.00 46.38 90 THR A O 1
ATOM 713 N N . LEU A 1 91 ? 14.116 -16.729 -10.506 1.00 41.50 91 LEU A N 1
ATOM 714 C CA . LEU A 1 91 ? 12.945 -17.370 -11.126 1.00 41.50 91 LEU A CA 1
ATOM 715 C C . LEU A 1 91 ? 12.776 -18.846 -10.723 1.00 41.50 91 LEU A C 1
ATOM 717 O O . LEU A 1 91 ? 11.651 -19.326 -10.649 1.00 41.50 91 LEU A O 1
ATOM 721 N N . GLU A 1 92 ? 13.861 -19.581 -10.470 1.00 43.97 92 GLU A N 1
ATOM 722 C CA . GLU A 1 92 ? 13.793 -20.940 -9.910 1.00 43.97 92 GLU A CA 1
ATOM 723 C C . GLU A 1 92 ? 13.412 -20.919 -8.417 1.00 43.97 92 GLU A C 1
ATOM 725 O O . GLU A 1 92 ? 12.649 -21.778 -7.982 1.00 43.97 92 GLU A O 1
ATOM 730 N N . GLU A 1 93 ? 13.872 -19.916 -7.657 1.00 48.12 93 GLU A N 1
ATOM 731 C CA . GLU A 1 93 ? 13.435 -19.628 -6.276 1.00 48.12 93 GLU A CA 1
ATOM 732 C C . GLU A 1 93 ? 12.007 -19.053 -6.204 1.00 48.12 93 GLU A C 1
ATOM 734 O O . GLU A 1 93 ? 11.348 -19.189 -5.179 1.00 48.12 93 GLU A O 1
ATOM 739 N N . PHE A 1 94 ? 11.497 -18.465 -7.294 1.00 45.88 94 PHE A N 1
ATOM 740 C CA . PHE A 1 94 ? 10.114 -17.971 -7.417 1.00 45.88 94 PHE A CA 1
ATOM 741 C C . PHE A 1 94 ? 9.075 -19.097 -7.297 1.00 45.88 94 PHE A C 1
ATOM 743 O O . PHE A 1 94 ? 7.903 -18.850 -7.025 1.00 45.88 94 PHE A O 1
ATOM 750 N N . VAL A 1 95 ? 9.494 -20.353 -7.489 1.00 44.19 95 VAL A N 1
ATOM 751 C CA . VAL A 1 95 ? 8.605 -21.510 -7.439 1.00 44.19 95 VAL A CA 1
ATOM 752 C C . VAL A 1 95 ? 8.252 -21.864 -5.990 1.00 44.19 95 VAL A C 1
ATOM 754 O O . VAL A 1 95 ? 8.971 -22.602 -5.323 1.00 44.19 95 VAL A O 1
ATOM 757 N N . ARG A 1 96 ? 7.024 -21.463 -5.638 1.00 53.38 96 ARG A N 1
ATOM 758 C CA . ARG A 1 96 ? 6.089 -22.077 -4.675 1.00 53.38 96 ARG A CA 1
ATOM 759 C C . ARG A 1 96 ? 6.379 -21.875 -3.191 1.00 53.38 96 ARG A C 1
ATOM 761 O O . ARG A 1 96 ? 7.050 -22.688 -2.574 1.00 53.38 96 ARG A O 1
ATOM 768 N N . GLU A 1 97 ? 5.654 -20.913 -2.630 1.00 51.78 97 GLU A N 1
ATOM 769 C CA . GLU A 1 97 ? 4.685 -21.108 -1.540 1.00 51.78 97 GLU A CA 1
ATOM 770 C C . GLU A 1 97 ? 3.803 -19.846 -1.481 1.00 51.78 97 GLU A C 1
ATOM 772 O O . GLU A 1 97 ? 4.319 -18.726 -1.515 1.00 51.78 97 GLU A O 1
ATOM 777 N N . THR A 1 98 ? 2.475 -20.005 -1.505 1.00 52.38 98 THR A N 1
ATOM 778 C CA . THR A 1 98 ? 1.545 -18.882 -1.310 1.00 52.38 98 THR A CA 1
ATOM 779 C C . THR A 1 98 ? 1.753 -18.371 0.112 1.00 52.38 98 THR A C 1
ATOM 781 O O . THR A 1 98 ? 1.568 -19.138 1.056 1.00 52.38 98 THR A O 1
ATOM 784 N N . LEU A 1 99 ? 2.172 -17.113 0.258 1.00 56.78 99 LEU A N 1
ATOM 785 C CA . LEU A 1 99 ? 2.327 -16.472 1.566 1.00 56.78 99 LEU A CA 1
ATOM 786 C C . LEU A 1 99 ? 0.968 -16.432 2.274 1.00 56.78 99 LEU A C 1
ATOM 788 O O . LEU A 1 99 ? -0.049 -16.185 1.626 1.00 56.78 99 LEU A O 1
ATOM 792 N N . ALA A 1 100 ? 0.933 -16.618 3.595 1.00 65.12 100 ALA A N 1
ATOM 793 C CA . ALA A 1 100 ? -0.283 -16.365 4.370 1.00 65.12 100 ALA A CA 1
ATOM 794 C C . ALA A 1 100 ? -0.570 -14.857 4.523 1.00 65.12 100 ALA A C 1
ATOM 796 O O . ALA A 1 100 ? -1.651 -14.477 4.973 1.00 65.12 100 ALA A O 1
ATOM 797 N N . PHE A 1 101 ? 0.397 -14.010 4.155 1.00 84.25 101 PHE A N 1
ATOM 798 C CA . PHE A 1 101 ? 0.335 -12.554 4.194 1.00 84.25 101 PHE A CA 1
ATOM 799 C C . PHE A 1 101 ? 0.109 -11.955 2.797 1.00 84.25 101 PHE A C 1
ATOM 801 O O . PHE A 1 101 ? 0.924 -12.148 1.890 1.00 84.25 101 PHE A O 1
ATOM 808 N N . ASP A 1 102 ? -0.959 -11.170 2.636 1.00 89.75 102 ASP A N 1
ATOM 809 C CA . ASP A 1 102 ? -1.337 -10.602 1.339 1.00 89.75 102 ASP A CA 1
ATOM 810 C C . ASP A 1 102 ? -0.435 -9.401 0.975 1.00 89.75 102 ASP A C 1
ATOM 812 O O . ASP A 1 102 ? -0.528 -8.311 1.548 1.00 89.75 102 ASP A O 1
ATOM 816 N N . MET A 1 103 ? 0.436 -9.572 -0.023 1.00 90.94 103 MET A N 1
ATOM 817 C CA . MET A 1 103 ? 1.282 -8.495 -0.556 1.00 90.94 103 MET A CA 1
ATOM 818 C C . MET A 1 103 ? 0.704 -7.908 -1.842 1.00 90.94 103 MET A C 1
ATOM 820 O O . MET A 1 103 ? 0.614 -8.595 -2.858 1.00 90.94 103 MET A O 1
ATOM 824 N N . PHE A 1 104 ? 0.412 -6.606 -1.840 1.00 92.88 104 PHE A N 1
ATOM 825 C CA . PHE A 1 104 ? -0.011 -5.876 -3.032 1.00 92.88 104 PHE A CA 1
ATOM 826 C C . PHE A 1 104 ? 1.155 -5.130 -3.686 1.00 92.88 104 PHE A C 1
ATOM 828 O O . PHE A 1 104 ? 1.759 -4.214 -3.124 1.00 92.88 104 PHE A O 1
ATOM 835 N N . TRP A 1 105 ? 1.449 -5.471 -4.936 1.00 90.62 105 TRP A N 1
ATOM 836 C CA . TRP A 1 105 ? 2.543 -4.855 -5.679 1.00 90.62 105 TRP A CA 1
ATOM 837 C C . TRP A 1 105 ? 2.065 -3.601 -6.406 1.00 90.62 105 TRP A C 1
ATOM 839 O O . TRP A 1 105 ? 1.244 -3.665 -7.325 1.00 90.62 105 TRP A O 1
ATOM 849 N N . GLY A 1 106 ? 2.570 -2.439 -5.993 1.00 90.56 106 GLY A N 1
ATOM 850 C CA . GLY A 1 106 ? 2.170 -1.154 -6.555 1.00 90.56 106 GLY A CA 1
ATOM 851 C C . GLY A 1 106 ? 2.530 -1.037 -8.037 1.00 90.56 106 GLY A C 1
ATOM 852 O O . GLY A 1 106 ? 3.635 -1.381 -8.441 1.00 90.56 106 GLY A O 1
ATOM 853 N N . VAL A 1 107 ? 1.627 -0.512 -8.863 1.00 87.44 107 VAL A N 1
ATOM 854 C CA . VAL A 1 107 ? 1.842 -0.261 -10.296 1.00 87.44 107 VAL A CA 1
ATOM 855 C C . VAL A 1 107 ? 1.378 1.158 -10.638 1.00 87.44 107 VAL A C 1
ATOM 857 O O . VAL A 1 107 ? 0.193 1.478 -10.621 1.00 87.44 107 VAL A O 1
ATOM 860 N N . SER A 1 108 ? 2.327 2.022 -10.993 1.00 84.25 108 SER A N 1
ATOM 861 C CA . SER A 1 108 ? 2.135 3.447 -11.308 1.00 84.25 108 SER A CA 1
ATOM 862 C C . SER A 1 108 ? 2.716 3.873 -12.668 1.00 84.25 108 SER A C 1
ATOM 864 O O . SER A 1 108 ? 2.552 5.022 -13.102 1.00 84.25 108 SER A O 1
ATOM 866 N N . SER A 1 109 ? 3.372 2.963 -13.396 1.00 80.94 109 SER A N 1
ATOM 867 C CA . SER A 1 109 ? 4.006 3.230 -14.690 1.00 80.94 109 SER A CA 1
ATOM 868 C C . SER A 1 109 ? 3.732 2.147 -15.738 1.00 80.94 109 SER A C 1
ATOM 870 O O . SER A 1 109 ? 3.397 1.002 -15.437 1.00 80.94 109 SER A O 1
ATOM 872 N N . GLY A 1 110 ? 3.884 2.505 -17.019 1.00 79.19 110 GLY A N 1
ATOM 873 C CA . GLY A 1 110 ? 3.775 1.537 -18.116 1.00 79.19 110 GLY A CA 1
ATOM 874 C C . GLY A 1 110 ? 4.889 0.482 -18.108 1.00 79.19 110 GLY A C 1
ATOM 875 O O . GLY A 1 110 ? 4.666 -0.637 -18.569 1.00 79.19 110 GLY A O 1
ATOM 876 N N . ALA A 1 111 ? 6.068 0.823 -17.573 1.00 80.88 111 ALA A N 1
ATOM 877 C CA . ALA A 1 111 ? 7.185 -0.106 -17.426 1.00 80.88 111 ALA A CA 1
ATOM 878 C C . ALA A 1 111 ? 6.882 -1.155 -16.346 1.00 80.88 111 ALA A C 1
ATOM 880 O O . ALA A 1 111 ? 6.987 -2.344 -16.636 1.00 80.88 111 ALA A O 1
ATOM 881 N N . GLN A 1 112 ? 6.398 -0.722 -15.178 1.00 84.94 112 GLN A N 1
ATOM 882 C CA . GLN A 1 112 ? 5.960 -1.602 -14.087 1.00 84.94 112 GLN A CA 1
ATOM 883 C C . GLN A 1 112 ? 4.809 -2.503 -14.532 1.00 84.94 112 GLN A C 1
ATOM 885 O O . GLN A 1 112 ? 4.875 -3.715 -14.372 1.00 84.94 112 GLN A O 1
ATOM 890 N N . ARG A 1 113 ? 3.795 -1.945 -15.211 1.00 81.00 113 ARG A N 1
ATOM 891 C CA . ARG A 1 113 ? 2.688 -2.742 -15.764 1.00 81.00 113 ARG A CA 1
ATOM 892 C C . 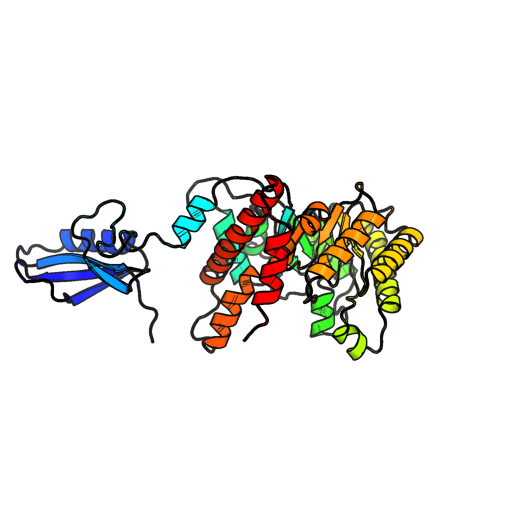ARG A 1 113 ? 3.189 -3.849 -16.680 1.00 81.00 113 ARG A C 1
ATOM 894 O O . ARG A 1 113 ? 2.722 -4.979 -16.605 1.00 81.00 113 ARG A O 1
ATOM 901 N N . LYS A 1 114 ? 4.108 -3.518 -17.589 1.00 78.81 114 LYS A N 1
ATOM 902 C CA . LYS A 1 114 ? 4.657 -4.508 -18.513 1.00 78.81 114 LYS A CA 1
ATOM 903 C C . LYS A 1 114 ? 5.512 -5.542 -17.778 1.00 78.81 114 LYS A C 1
ATOM 905 O O . LYS A 1 114 ? 5.457 -6.696 -18.176 1.00 78.81 114 LYS A O 1
ATOM 910 N N . ALA A 1 115 ? 6.261 -5.142 -16.752 1.00 80.50 115 ALA A N 1
ATOM 911 C CA . ALA A 1 115 ? 7.032 -6.052 -15.913 1.00 80.50 115 ALA A CA 1
ATOM 912 C C . ALA A 1 115 ? 6.123 -7.068 -15.217 1.00 80.50 115 ALA A C 1
ATOM 914 O O . ALA A 1 115 ? 6.252 -8.256 -15.489 1.00 80.50 115 ALA A O 1
ATOM 915 N N . ILE A 1 116 ? 5.151 -6.591 -14.432 1.00 79.69 116 ILE A N 1
ATOM 916 C CA . ILE A 1 116 ? 4.197 -7.440 -13.709 1.00 79.69 116 ILE A CA 1
ATOM 917 C C . ILE A 1 116 ? 3.445 -8.355 -14.667 1.00 79.69 116 ILE A C 1
ATOM 919 O O . ILE A 1 116 ? 3.398 -9.548 -14.434 1.00 79.69 116 ILE A O 1
ATOM 923 N N . ARG A 1 117 ? 2.951 -7.839 -15.799 1.00 76.69 117 ARG A N 1
ATOM 924 C CA . ARG A 1 117 ? 2.270 -8.666 -16.806 1.00 76.69 117 ARG A CA 1
ATOM 925 C C . ARG A 1 117 ? 3.149 -9.792 -17.351 1.00 76.69 117 ARG A C 1
ATOM 927 O O . ARG A 1 117 ? 2.656 -10.868 -17.638 1.00 76.69 117 ARG A O 1
ATOM 934 N N . VAL A 1 118 ? 4.427 -9.520 -17.615 1.00 74.31 118 VAL A N 1
ATOM 935 C CA . VAL A 1 118 ? 5.333 -10.550 -18.145 1.00 74.31 118 VAL A CA 1
ATOM 936 C C . VAL A 1 118 ? 5.638 -11.588 -17.065 1.00 74.31 118 VAL A C 1
ATOM 938 O O . VAL A 1 118 ? 5.669 -12.772 -17.372 1.00 74.31 118 VAL A O 1
ATOM 941 N N . LEU A 1 119 ? 5.818 -11.147 -15.820 1.00 75.06 119 LEU A N 1
ATOM 942 C CA . LEU A 1 119 ? 6.065 -12.021 -14.676 1.00 75.06 119 LEU A CA 1
ATOM 943 C C . LEU A 1 119 ? 4.845 -12.890 -14.350 1.00 75.06 119 LEU A C 1
ATOM 945 O O . LEU A 1 119 ? 4.995 -14.089 -14.161 1.00 75.06 119 LEU A O 1
ATOM 949 N N . SER A 1 120 ? 3.642 -12.317 -14.388 1.00 68.38 120 SER A N 1
ATOM 950 C CA . SER A 1 120 ? 2.397 -13.029 -14.103 1.00 68.38 120 SER A CA 1
ATOM 951 C C . SER A 1 120 ? 1.956 -13.974 -15.219 1.00 68.38 120 SER A C 1
ATOM 953 O O . SER A 1 120 ? 1.047 -14.757 -15.019 1.00 68.38 120 SER A O 1
ATOM 955 N N . HIS A 1 121 ? 2.567 -13.943 -16.404 1.00 61.91 121 HIS A N 1
ATOM 956 C CA . HIS A 1 121 ? 2.265 -14.913 -17.463 1.00 61.91 121 HIS A CA 1
ATOM 957 C C . HIS A 1 121 ? 3.134 -16.174 -17.417 1.00 61.91 121 HIS A C 1
ATOM 959 O O . HIS A 1 121 ? 2.917 -17.061 -18.241 1.00 61.91 121 HIS A O 1
ATOM 965 N N . GLY A 1 122 ? 4.108 -16.242 -16.504 1.00 54.44 122 GLY A N 1
ATOM 966 C CA . GLY A 1 122 ? 5.203 -17.198 -16.600 1.00 54.44 122 GLY A CA 1
ATOM 967 C C . GLY A 1 122 ? 6.107 -16.869 -17.798 1.00 54.44 122 GLY A C 1
ATOM 968 O O . GLY A 1 122 ? 5.661 -16.551 -18.900 1.00 54.44 122 GLY A O 1
ATOM 969 N N . PHE A 1 123 ? 7.426 -16.925 -17.615 1.00 45.50 123 PHE A N 1
ATOM 970 C CA . PHE A 1 123 ? 8.369 -16.836 -18.746 1.00 45.50 123 PHE A CA 1
ATOM 971 C C . PHE A 1 123 ? 8.419 -18.131 -19.585 1.00 45.50 123 PHE A C 1
ATOM 973 O O . PHE A 1 123 ? 9.044 -18.164 -20.643 1.00 45.50 123 PHE A O 1
ATOM 980 N N . ASP A 1 124 ? 7.758 -19.180 -19.107 1.00 39.50 124 ASP A N 1
ATOM 981 C CA . ASP A 1 124 ? 7.681 -20.542 -19.629 1.00 39.50 124 ASP A CA 1
ATOM 982 C C . ASP A 1 124 ? 6.231 -21.022 -19.415 1.00 39.50 124 ASP A C 1
ATOM 984 O O . ASP A 1 124 ? 5.556 -20.447 -18.570 1.00 39.50 124 ASP A O 1
ATOM 988 N N . GLU A 1 125 ? 5.743 -22.026 -20.151 1.00 38.97 125 GLU A N 1
ATOM 989 C CA . GLU A 1 125 ? 4.331 -22.474 -20.282 1.00 38.97 125 GLU A CA 1
ATOM 990 C C . GLU A 1 125 ? 3.651 -22.994 -18.981 1.00 38.97 125 GLU A C 1
ATOM 992 O O . GLU A 1 125 ? 2.729 -23.812 -19.017 1.00 38.97 125 GLU A O 1
ATOM 997 N N . ARG A 1 126 ? 4.114 -22.554 -17.813 1.00 41.12 126 ARG A N 1
ATOM 998 C CA . ARG A 1 126 ? 3.645 -22.879 -16.467 1.00 41.12 126 ARG A CA 1
ATOM 999 C C . ARG A 1 126 ? 2.684 -21.788 -15.981 1.00 41.12 126 ARG A C 1
ATOM 1001 O O . ARG A 1 126 ? 2.800 -20.637 -16.386 1.00 41.12 126 ARG A O 1
ATOM 1008 N N . GLU A 1 127 ? 1.694 -22.191 -15.186 1.00 44.22 127 GLU A N 1
ATOM 1009 C CA . GLU A 1 127 ? 0.562 -21.338 -14.798 1.00 44.22 127 GLU A CA 1
ATOM 1010 C C . GLU A 1 127 ? 1.002 -19.993 -14.182 1.00 44.22 127 GLU A C 1
ATOM 1012 O O . GLU A 1 127 ? 2.026 -19.966 -13.499 1.00 44.22 127 GLU A O 1
ATOM 1017 N N . PRO A 1 128 ? 0.249 -18.901 -14.432 1.00 49.97 128 PRO A N 1
ATOM 1018 C CA . PRO A 1 128 ? 0.455 -17.595 -13.813 1.00 49.97 128 PRO A CA 1
ATOM 1019 C C . PRO A 1 128 ? 0.726 -17.684 -12.315 1.00 49.97 128 PRO A C 1
ATOM 1021 O O . PRO A 1 128 ? -0.077 -18.264 -11.588 1.00 49.97 128 PRO A O 1
ATOM 1024 N N . ASP A 1 129 ? 1.803 -17.062 -11.841 1.00 54.78 129 ASP A N 1
ATOM 1025 C CA . ASP A 1 129 ? 1.934 -16.796 -10.413 1.00 54.78 129 ASP A CA 1
ATOM 1026 C C . ASP A 1 129 ? 0.861 -15.765 -10.008 1.00 54.78 129 ASP A C 1
ATOM 1028 O O . ASP A 1 129 ? 0.727 -14.700 -10.623 1.00 54.78 129 ASP A O 1
ATOM 1032 N N . GLU A 1 130 ? 0.061 -16.123 -9.002 1.00 66.69 130 GLU A N 1
ATOM 1033 C CA . GLU A 1 130 ? -1.083 -15.384 -8.452 1.00 66.69 130 GLU A CA 1
ATOM 1034 C C . GLU A 1 130 ? -0.619 -14.076 -7.776 1.00 66.69 130 GLU A C 1
ATOM 1036 O O . GLU A 1 130 ? -0.470 -13.983 -6.561 1.00 66.69 130 GLU A O 1
ATOM 1041 N N . LEU A 1 131 ? -0.313 -13.045 -8.570 1.00 80.19 131 LEU A N 1
ATOM 1042 C CA . LEU A 1 131 ? 0.150 -11.754 -8.051 1.00 80.19 131 LEU A CA 1
ATOM 1043 C C . LEU A 1 131 ? -1.023 -10.829 -7.718 1.00 80.19 131 LEU A C 1
ATOM 1045 O O . LEU A 1 131 ? -1.826 -10.505 -8.594 1.00 80.19 131 LEU A O 1
ATOM 1049 N N . ALA A 1 132 ? -1.056 -10.310 -6.490 1.00 88.12 132 ALA A N 1
ATOM 1050 C CA . ALA A 1 132 ? -1.936 -9.211 -6.113 1.00 88.12 132 ALA A CA 1
ATOM 1051 C C . ALA A 1 132 ? -1.292 -7.851 -6.436 1.00 88.12 132 ALA A C 1
ATOM 1053 O O . ALA A 1 132 ? -0.104 -7.621 -6.197 1.00 88.12 132 ALA A O 1
ATOM 1054 N N . VAL A 1 133 ? -2.061 -6.918 -6.997 1.00 90.00 133 VAL A N 1
ATOM 1055 C CA . VAL A 1 133 ? -1.549 -5.618 -7.467 1.00 90.00 133 VAL A CA 1
ATOM 1056 C C . VAL A 1 133 ? -2.294 -4.448 -6.849 1.00 90.00 133 VAL A C 1
ATOM 1058 O O . VAL A 1 133 ? -3.508 -4.498 -6.656 1.00 90.00 133 VAL A O 1
ATOM 1061 N N . MET A 1 134 ? -1.576 -3.348 -6.613 1.00 92.12 134 MET A N 1
ATOM 1062 C CA . MET A 1 134 ? -2.174 -2.080 -6.203 1.00 92.12 134 MET A CA 1
ATOM 1063 C C . MET A 1 134 ? -2.021 -1.001 -7.275 1.00 92.12 134 MET A C 1
ATOM 1065 O O . MET A 1 134 ? -0.955 -0.801 -7.853 1.00 92.12 134 MET A O 1
ATOM 1069 N N . LEU A 1 135 ? -3.096 -0.259 -7.523 1.00 90.62 135 LEU A N 1
ATOM 1070 C CA . LEU A 1 135 ? -3.169 0.796 -8.525 1.00 90.62 135 LEU A CA 1
ATOM 1071 C C . LEU A 1 135 ? -3.532 2.121 -7.859 1.00 90.62 135 LEU A C 1
ATOM 1073 O O . LEU A 1 135 ? -4.591 2.246 -7.259 1.00 90.62 135 LEU A O 1
ATOM 1077 N N . ASN A 1 136 ? -2.699 3.147 -8.032 1.00 90.38 136 ASN A N 1
ATOM 1078 C CA . ASN A 1 136 ? -2.944 4.464 -7.435 1.00 90.38 136 ASN A CA 1
ATOM 1079 C C . ASN A 1 136 ? -3.689 5.406 -8.397 1.00 90.38 136 ASN A C 1
ATOM 1081 O O . ASN A 1 136 ? -3.158 5.814 -9.439 1.00 90.38 136 ASN A O 1
ATOM 1085 N N . TYR A 1 137 ? -4.922 5.777 -8.048 1.00 90.62 137 TYR A N 1
ATOM 1086 C CA . TYR A 1 137 ? -5.815 6.596 -8.874 1.00 90.62 137 TYR A CA 1
ATOM 1087 C C . TYR A 1 137 ? -5.233 7.961 -9.292 1.00 90.62 137 TYR A C 1
ATOM 1089 O O . TYR A 1 137 ? -5.542 8.444 -10.384 1.00 90.62 137 TYR A O 1
ATOM 1097 N N . ALA A 1 138 ? -4.352 8.567 -8.492 1.00 87.81 138 ALA A N 1
ATOM 1098 C CA . ALA A 1 138 ? -3.736 9.856 -8.813 1.00 87.81 138 ALA A CA 1
ATOM 1099 C C . ALA A 1 138 ? -2.738 9.781 -9.987 1.00 87.81 138 ALA A C 1
ATOM 1101 O O . ALA A 1 138 ? -2.357 10.806 -10.565 1.00 87.81 138 ALA A O 1
ATOM 1102 N N . THR A 1 139 ? -2.295 8.581 -10.373 1.00 79.56 139 THR A N 1
ATOM 1103 C CA . THR A 1 139 ? -1.264 8.413 -11.400 1.00 79.56 139 THR A CA 1
ATOM 1104 C C . THR A 1 139 ? -1.842 8.498 -12.818 1.00 79.56 139 THR A C 1
ATOM 1106 O O . THR A 1 139 ? -2.788 7.810 -13.202 1.00 79.56 139 THR A O 1
ATOM 1109 N N . LYS A 1 140 ? -1.218 9.321 -13.674 1.00 58.31 140 LYS A N 1
ATOM 1110 C CA . LYS A 1 140 ? -1.639 9.529 -15.080 1.00 58.31 140 LYS A CA 1
ATOM 1111 C C . LYS A 1 140 ? -1.587 8.258 -15.937 1.00 58.31 140 LYS A C 1
ATOM 1113 O O . LYS A 1 140 ? -2.201 8.209 -17.003 1.00 58.31 140 LYS A O 1
ATOM 1118 N N . ASN A 1 141 ? -0.838 7.251 -15.487 1.00 54.97 141 ASN A N 1
ATOM 1119 C CA . ASN A 1 141 ? -0.629 5.999 -16.203 1.00 54.97 141 ASN A CA 1
ATOM 1120 C C . ASN A 1 141 ? -1.716 4.961 -15.928 1.00 54.97 141 ASN A C 1
ATOM 1122 O O . ASN A 1 141 ? -1.759 3.963 -16.648 1.00 54.97 141 ASN A O 1
ATOM 1126 N N . ASN A 1 142 ? -2.649 5.205 -15.003 1.00 59.81 142 ASN A N 1
ATOM 1127 C CA . ASN A 1 142 ? -3.786 4.326 -14.710 1.00 59.81 142 ASN A CA 1
ATOM 1128 C C . ASN A 1 142 ? -4.891 4.326 -15.780 1.00 59.81 142 ASN A C 1
ATOM 1130 O O . ASN A 1 142 ? -6.065 4.075 -15.527 1.00 59.81 142 ASN A O 1
ATOM 1134 N N . GLN A 1 143 ? -4.493 4.490 -17.042 1.00 60.28 143 GLN A N 1
ATOM 1135 C CA . GLN A 1 143 ? -5.286 4.138 -18.217 1.00 60.28 143 GLN A CA 1
ATOM 1136 C C . GLN A 1 143 ? -5.377 2.608 -18.383 1.00 60.28 143 GLN A C 1
ATOM 1138 O O . GLN A 1 143 ? -5.060 2.055 -19.440 1.00 60.28 143 GLN A O 1
ATOM 1143 N N . LEU A 1 144 ? -5.801 1.907 -17.328 1.00 57.59 144 LEU A N 1
ATOM 1144 C CA . LEU A 1 144 ? -6.164 0.486 -17.367 1.00 57.59 144 LEU A CA 1
ATOM 1145 C C . LEU A 1 144 ? -7.277 0.227 -18.388 1.00 57.59 144 LEU A C 1
ATOM 1147 O O . LEU A 1 144 ? -7.374 -0.856 -18.940 1.00 57.59 144 LEU A O 1
ATOM 1151 N N . LEU A 1 145 ? -8.039 1.268 -18.733 1.00 53.88 145 LEU A N 1
ATOM 1152 C CA . LEU A 1 145 ? -9.131 1.261 -19.706 1.00 53.88 145 LEU A CA 1
ATOM 1153 C C . LEU A 1 145 ? -8.669 1.250 -21.177 1.00 53.88 145 LEU A C 1
ATOM 1155 O O . LEU A 1 145 ? -9.419 1.635 -22.073 1.00 53.88 145 LEU A O 1
ATOM 1159 N N . THR A 1 146 ? -7.434 0.824 -21.444 1.00 60.50 146 THR A N 1
ATOM 1160 C CA . THR A 1 146 ? -7.019 0.408 -22.790 1.00 60.50 146 THR A CA 1
ATOM 1161 C C . THR A 1 146 ? -7.105 -1.116 -22.878 1.00 60.50 146 THR A C 1
ATOM 1163 O O . THR A 1 146 ? -6.875 -1.780 -21.872 1.00 60.50 146 THR A O 1
ATOM 1166 N N . PRO A 1 147 ? -7.349 -1.714 -24.057 1.00 56.88 147 PRO A N 1
ATOM 1167 C CA . PRO A 1 147 ? -7.350 -3.174 -24.202 1.00 56.88 147 PRO A CA 1
ATOM 1168 C C . PRO A 1 147 ? -6.084 -3.859 -23.650 1.00 56.88 147 PRO A C 1
ATOM 1170 O O . PRO A 1 147 ? -6.167 -4.940 -23.086 1.00 56.88 147 PRO A O 1
ATOM 1173 N N . LYS A 1 148 ? -4.920 -3.195 -23.736 1.00 56.97 148 LYS A N 1
ATOM 1174 C CA . LYS A 1 148 ? -3.645 -3.666 -23.157 1.00 56.97 148 LYS A CA 1
ATOM 1175 C C . LYS A 1 148 ? -3.533 -3.478 -21.638 1.00 56.97 148 LYS A C 1
ATOM 1177 O O . LYS A 1 148 ? -2.697 -4.114 -21.011 1.00 56.97 148 LYS A O 1
ATOM 1182 N N . GLY A 1 149 ? -4.294 -2.549 -21.064 1.00 61.31 149 GLY A N 1
ATOM 1183 C CA . GLY A 1 149 ? -4.393 -2.349 -19.619 1.00 61.31 149 GLY A CA 1
ATOM 1184 C C . GLY A 1 149 ? -5.300 -3.389 -18.966 1.00 61.31 149 GLY A C 1
ATOM 1185 O O . GLY A 1 149 ? -4.934 -3.917 -17.926 1.00 61.31 149 GLY A O 1
ATOM 1186 N N . LEU A 1 150 ? -6.408 -3.741 -19.627 1.00 61.34 150 LEU A N 1
ATOM 1187 C CA . LEU A 1 150 ? -7.318 -4.808 -19.198 1.00 61.34 150 LEU A CA 1
ATOM 1188 C C . LEU A 1 150 ? -6.668 -6.199 -19.255 1.00 61.34 150 LEU A C 1
ATOM 1190 O O . LEU A 1 150 ? -7.013 -7.057 -18.461 1.00 61.34 150 LEU A O 1
ATOM 1194 N N . GLU A 1 151 ? -5.697 -6.415 -20.146 1.00 62.25 151 GLU A N 1
ATOM 1195 C CA . GLU A 1 151 ? -4.914 -7.661 -20.208 1.00 62.25 151 GLU A CA 1
ATOM 1196 C C . GLU A 1 151 ? -4.099 -7.919 -18.924 1.00 62.25 151 GLU A C 1
ATOM 1198 O O . GLU A 1 151 ? -3.930 -9.070 -18.538 1.00 62.25 151 GLU A O 1
ATOM 1203 N N . LEU A 1 152 ? -3.647 -6.862 -18.226 1.00 62.19 152 LEU A N 1
ATOM 1204 C CA . LEU A 1 152 ? -3.032 -7.001 -16.895 1.00 62.19 152 LEU A CA 1
ATOM 1205 C C . LEU A 1 152 ? -4.027 -7.610 -15.896 1.00 62.19 152 LEU A C 1
ATOM 1207 O O . LEU A 1 152 ? -3.632 -8.418 -15.070 1.00 62.19 152 LEU A O 1
ATOM 1211 N N . LEU A 1 153 ? -5.308 -7.243 -16.000 1.00 61.75 153 LEU A N 1
ATOM 1212 C CA . LEU A 1 153 ? -6.362 -7.665 -15.073 1.00 61.75 153 LEU A CA 1
ATOM 1213 C C . LEU A 1 153 ? -6.757 -9.138 -15.231 1.00 61.75 153 LEU A C 1
ATOM 1215 O O . LEU A 1 153 ? -7.453 -9.666 -14.379 1.00 61.75 153 LEU A O 1
ATOM 1219 N N . LEU A 1 154 ? -6.357 -9.796 -16.324 1.00 62.69 154 LEU A N 1
ATOM 1220 C CA . LEU A 1 154 ? -6.722 -11.193 -16.575 1.00 62.69 154 LEU A CA 1
ATOM 1221 C C . LEU A 1 154 ? -5.847 -12.197 -15.814 1.00 62.69 154 LEU A C 1
ATOM 1223 O O . LEU A 1 154 ? -6.198 -13.369 -15.779 1.00 62.69 154 LEU A O 1
ATOM 1227 N N . ASN A 1 155 ? -4.707 -11.761 -15.269 1.00 67.50 155 ASN A N 1
ATOM 1228 C CA . ASN A 1 155 ? -3.684 -12.650 -14.704 1.00 67.50 155 ASN A CA 1
ATOM 1229 C C . ASN A 1 155 ? -3.127 -12.108 -13.380 1.00 67.50 155 ASN A C 1
ATOM 1231 O O . ASN A 1 155 ? -1.953 -12.303 -13.083 1.00 67.50 155 ASN A O 1
ATOM 1235 N N . VAL A 1 156 ? -3.931 -11.341 -12.649 1.00 76.19 156 VAL A N 1
ATOM 1236 C CA . VAL A 1 156 ? -3.647 -10.936 -11.267 1.00 76.19 156 VAL A CA 1
ATOM 1237 C C . VAL A 1 156 ? -4.700 -11.582 -10.382 1.00 76.19 156 VAL A C 1
ATOM 1239 O O . VAL A 1 156 ? -5.845 -11.712 -10.813 1.00 76.19 156 VAL A O 1
ATOM 1242 N N . ASP A 1 157 ? -4.305 -12.000 -9.187 1.00 80.75 157 ASP A N 1
ATOM 1243 C CA . ASP A 1 157 ? -5.193 -12.711 -8.262 1.00 80.75 157 ASP A CA 1
ATOM 1244 C C . ASP A 1 157 ? -6.148 -11.750 -7.551 1.00 80.75 157 ASP A C 1
ATOM 1246 O O . ASP A 1 157 ? -7.359 -11.950 -7.526 1.00 80.75 157 ASP A O 1
ATOM 1250 N N . ALA A 1 158 ? -5.595 -10.635 -7.071 1.00 88.75 158 ALA A N 1
ATOM 1251 C CA . ALA A 1 158 ? -6.358 -9.574 -6.440 1.00 88.75 158 ALA A CA 1
ATOM 1252 C C . ALA A 1 158 ? -5.910 -8.194 -6.925 1.00 88.75 158 ALA A C 1
ATOM 1254 O O . ALA A 1 158 ? -4.735 -7.934 -7.208 1.00 88.75 158 ALA A O 1
ATOM 1255 N N . MET A 1 159 ? -6.856 -7.268 -6.980 1.00 89.88 159 MET A N 1
ATOM 1256 C CA . MET A 1 159 ? -6.636 -5.881 -7.345 1.00 89.88 159 MET A CA 1
ATOM 1257 C C . MET A 1 159 ? -7.116 -4.952 -6.233 1.00 89.88 159 MET A C 1
ATOM 1259 O O . MET A 1 159 ? -8.274 -4.982 -5.822 1.00 89.88 159 MET A O 1
ATOM 1263 N N . PHE A 1 160 ? -6.230 -4.051 -5.814 1.00 94.81 160 PHE A N 1
ATOM 1264 C CA . PHE A 1 160 ? -6.521 -2.982 -4.865 1.00 94.81 160 PHE A CA 1
ATOM 1265 C C . PHE A 1 160 ? -6.364 -1.622 -5.558 1.00 94.81 160 PHE A C 1
ATOM 1267 O O . PHE A 1 160 ? -5.332 -1.331 -6.162 1.00 94.81 160 PHE A O 1
ATOM 1274 N N . ILE A 1 161 ? -7.369 -0.749 -5.482 1.00 94.69 161 ILE A N 1
ATOM 1275 C CA . ILE A 1 161 ? -7.237 0.654 -5.902 1.00 94.69 161 ILE A CA 1
ATOM 1276 C C . ILE A 1 161 ? -6.980 1.582 -4.708 1.00 94.69 161 ILE A C 1
ATOM 1278 O O . ILE A 1 161 ? -7.873 1.823 -3.898 1.00 94.69 161 ILE A O 1
ATOM 1282 N N . ASP A 1 162 ? -5.794 2.181 -4.654 1.00 95.38 162 ASP A N 1
ATOM 1283 C CA . ASP A 1 162 ? -5.499 3.317 -3.778 1.00 95.38 162 ASP A CA 1
ATOM 1284 C C . ASP A 1 162 ? -6.148 4.599 -4.343 1.00 95.38 162 ASP A C 1
ATOM 1286 O O . ASP A 1 162 ? -6.115 4.874 -5.552 1.00 95.38 162 ASP A O 1
ATOM 1290 N N . SER A 1 163 ? -6.757 5.389 -3.456 1.00 94.81 163 SER A N 1
ATOM 1291 C CA . SER A 1 163 ? -7.405 6.668 -3.762 1.00 94.81 163 SER A CA 1
ATOM 1292 C C . SER A 1 163 ? -6.397 7.739 -4.207 1.00 94.81 163 SER A C 1
ATOM 1294 O O . SER A 1 163 ? -6.749 8.665 -4.951 1.00 94.81 163 SER A O 1
ATOM 1296 N N . GLY A 1 164 ? -5.132 7.571 -3.809 1.00 91.94 164 GLY A N 1
ATOM 1297 C CA . GLY A 1 164 ? -4.020 8.449 -4.130 1.00 91.94 164 GLY A CA 1
ATOM 1298 C C . GLY A 1 164 ? -3.955 9.700 -3.257 1.00 91.94 164 GLY A C 1
ATOM 1299 O O . GLY A 1 164 ? -3.423 10.712 -3.721 1.00 91.94 164 GLY A O 1
ATOM 1300 N N . GLY A 1 165 ? -4.494 9.658 -2.031 1.00 91.50 165 GLY A N 1
ATOM 1301 C CA . GLY A 1 165 ? -4.524 10.782 -1.090 1.00 91.50 165 GLY A CA 1
ATOM 1302 C C . GLY A 1 165 ? -3.165 11.466 -0.948 1.00 91.50 165 GLY A C 1
ATOM 1303 O O . GLY A 1 165 ? -3.034 12.645 -1.282 1.00 91.50 165 GLY A O 1
ATOM 1304 N N . TYR A 1 166 ? -2.118 10.715 -0.598 1.00 90.56 166 TYR A N 1
ATOM 1305 C CA . TYR A 1 166 ? -0.750 11.244 -0.533 1.00 90.56 166 TYR A CA 1
ATOM 1306 C C . TYR A 1 166 ? -0.318 11.927 -1.840 1.00 90.56 166 TYR A C 1
ATOM 1308 O O . TYR A 1 166 ? 0.071 13.091 -1.839 1.00 90.56 166 TYR A O 1
ATOM 1316 N N . SER A 1 167 ? -0.472 11.259 -2.987 1.00 89.94 167 SER A N 1
ATOM 1317 C CA . SER A 1 167 ? -0.032 11.782 -4.288 1.00 89.94 167 SER A CA 1
ATOM 1318 C C . SER A 1 167 ? -0.770 13.055 -4.727 1.00 89.94 167 SER A C 1
ATOM 1320 O O . SER A 1 167 ? -0.172 13.944 -5.345 1.00 89.94 167 SER A O 1
ATOM 1322 N N . PHE A 1 168 ? -2.070 13.175 -4.439 1.00 91.75 168 PHE A N 1
ATOM 1323 C CA . PHE A 1 168 ? -2.817 14.410 -4.693 1.00 91.75 168 PHE A CA 1
ATOM 1324 C C . PHE A 1 168 ? -2.330 15.541 -3.793 1.00 91.75 168 PHE A C 1
ATOM 1326 O O . PHE A 1 168 ? -2.100 16.650 -4.280 1.00 91.75 168 PHE A O 1
ATOM 1333 N N . PHE A 1 169 ? -2.134 15.268 -2.505 1.00 91.12 169 PHE A N 1
ATOM 1334 C CA . PHE A 1 169 ? -1.733 16.291 -1.549 1.00 91.12 169 PHE A CA 1
ATOM 1335 C C . PHE A 1 169 ? -0.290 16.737 -1.759 1.00 91.12 169 PHE A C 1
ATOM 1337 O O . PHE A 1 169 ? -0.070 17.940 -1.851 1.00 91.12 169 PHE A O 1
ATOM 1344 N N . GLU A 1 170 ? 0.653 15.824 -1.967 1.00 86.94 170 GLU A N 1
ATOM 1345 C CA . GLU A 1 170 ? 2.049 16.144 -2.281 1.00 86.94 170 GLU A CA 1
ATOM 1346 C C . GLU A 1 170 ? 2.163 17.004 -3.556 1.00 86.94 170 GLU A C 1
ATOM 1348 O O . GLU A 1 170 ? 2.895 17.990 -3.598 1.00 86.94 170 GLU A O 1
ATOM 1353 N N . SER A 1 171 ? 1.414 16.672 -4.617 1.00 85.81 171 SER A N 1
ATOM 1354 C CA . SER A 1 171 ? 1.617 17.296 -5.935 1.00 85.81 171 SER A CA 1
ATOM 1355 C C . SER A 1 171 ? 0.690 18.469 -6.271 1.00 85.81 171 SER A C 1
ATOM 1357 O O . SER A 1 171 ? 1.011 19.277 -7.156 1.00 85.81 171 SER A O 1
ATOM 1359 N N . LYS A 1 172 ? -0.505 18.526 -5.675 1.00 86.38 172 LYS A N 1
ATOM 1360 C CA . LYS A 1 172 ? -1.560 19.518 -5.969 1.00 86.38 172 LYS A CA 1
ATOM 1361 C C . LYS A 1 172 ? -2.125 20.178 -4.716 1.00 86.38 172 LYS A C 1
ATOM 1363 O O . LYS A 1 172 ? -2.749 21.223 -4.842 1.00 86.38 172 LYS A O 1
ATOM 1368 N N . GLY A 1 173 ? -1.928 19.576 -3.547 1.00 87.56 173 GLY A N 1
ATOM 1369 C CA . GLY A 1 173 ? -2.473 20.043 -2.275 1.00 87.56 173 GLY A CA 1
ATOM 1370 C C . GLY A 1 173 ? -3.959 19.791 -2.065 1.00 87.56 173 GLY A C 1
ATOM 1371 O O . GLY A 1 173 ? -4.457 20.112 -0.993 1.00 87.56 173 GLY A O 1
ATOM 1372 N N . GLU A 1 174 ? -4.640 19.191 -3.039 1.00 91.69 174 GLU A N 1
ATOM 1373 C CA . GLU A 1 174 ? -6.056 18.848 -2.973 1.00 91.69 174 GLU A CA 1
ATOM 1374 C C . GLU A 1 174 ? -6.40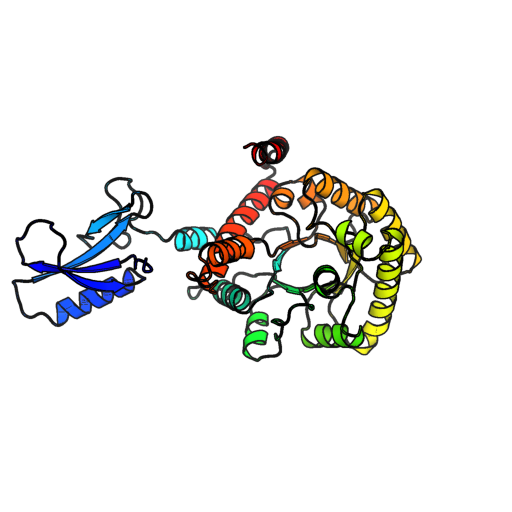9 17.743 -3.978 1.00 91.69 174 GLU A C 1
ATOM 1376 O O . GLU A 1 174 ? -5.698 17.500 -4.963 1.00 91.69 174 GLU A O 1
ATOM 1381 N N . TYR A 1 175 ? -7.566 17.113 -3.774 1.00 94.12 175 TYR A N 1
ATOM 1382 C CA . TYR A 1 175 ? -8.179 16.265 -4.790 1.00 94.12 175 TYR A CA 1
ATOM 1383 C C . TYR A 1 175 ? -8.630 17.112 -5.984 1.00 94.12 175 TYR A C 1
ATOM 1385 O O . TYR A 1 175 ? -9.571 17.894 -5.899 1.00 94.12 175 TYR A O 1
ATOM 1393 N N . THR A 1 176 ? -8.005 16.902 -7.143 1.00 92.88 176 THR A N 1
ATOM 1394 C CA . THR A 1 176 ? -8.344 17.631 -8.387 1.00 92.88 176 THR A CA 1
ATOM 1395 C C . THR A 1 176 ? -9.468 16.977 -9.201 1.00 92.88 176 THR A C 1
ATOM 1397 O O . THR A 1 176 ? -9.798 17.422 -10.300 1.00 92.88 176 THR A O 1
ATOM 1400 N N . THR A 1 177 ? -10.061 15.902 -8.681 1.00 92.56 177 THR A N 1
ATOM 1401 C CA . THR A 1 177 ? -11.143 15.131 -9.308 1.00 92.56 177 THR A CA 1
ATOM 1402 C C . THR A 1 177 ? -12.269 14.910 -8.304 1.00 92.56 177 THR A C 1
ATOM 1404 O O . THR A 1 177 ? -12.016 14.785 -7.104 1.00 92.56 177 THR A O 1
ATOM 1407 N N . SER A 1 178 ? -13.513 14.841 -8.780 1.00 95.25 178 SER A N 1
ATOM 1408 C CA . SER A 1 178 ? -14.670 14.642 -7.902 1.00 95.25 178 SER A CA 1
ATOM 1409 C C . SER A 1 178 ? -14.739 13.218 -7.342 1.00 95.25 178 SER A C 1
ATOM 1411 O O . SER A 1 178 ? -14.112 12.297 -7.874 1.00 95.25 178 SER A O 1
ATOM 1413 N N . ASP A 1 179 ? -15.520 13.039 -6.281 1.00 96.75 179 ASP A N 1
ATOM 1414 C CA . ASP A 1 179 ? -15.739 11.736 -5.648 1.00 96.75 179 ASP A CA 1
ATOM 1415 C C . ASP A 1 179 ? -16.441 10.767 -6.621 1.00 96.75 179 ASP A C 1
ATOM 1417 O O . ASP A 1 179 ? -16.029 9.620 -6.777 1.00 96.75 179 ASP A O 1
ATOM 1421 N N . GLU A 1 180 ? -17.388 11.257 -7.425 1.00 96.44 180 GLU A N 1
ATOM 1422 C CA . GLU A 1 180 ? -18.050 10.496 -8.491 1.00 96.44 180 GLU A CA 1
ATOM 1423 C C . GLU A 1 180 ? -17.090 10.113 -9.623 1.00 96.44 180 GLU A C 1
ATOM 1425 O O . GLU A 1 180 ? -17.274 9.099 -10.296 1.00 96.44 180 GLU A O 1
ATOM 1430 N N . ALA A 1 181 ? -16.080 10.943 -9.907 1.00 93.69 181 ALA A N 1
ATOM 1431 C CA . ALA A 1 181 ? -15.056 10.606 -10.892 1.00 93.69 181 ALA A CA 1
ATOM 1432 C C . ALA A 1 181 ? -14.172 9.452 -10.403 1.00 93.69 181 ALA A C 1
ATOM 1434 O O . ALA A 1 181 ? -13.799 8.600 -11.215 1.00 93.69 181 ALA A O 1
ATOM 1435 N N . TYR A 1 182 ? -13.885 9.410 -9.102 1.00 95.06 182 TYR A N 1
ATOM 1436 C CA . TYR A 1 182 ? -13.175 8.310 -8.463 1.00 95.06 182 TYR A CA 1
ATOM 1437 C C . TYR A 1 182 ? -14.020 7.032 -8.406 1.00 95.06 182 TYR A C 1
ATOM 1439 O O . TYR A 1 182 ? -13.591 6.007 -8.929 1.00 95.06 182 TYR A O 1
ATOM 1447 N N . LEU A 1 183 ? -15.258 7.090 -7.909 1.00 96.19 183 LEU A N 1
ATOM 1448 C CA . LEU A 1 183 ? -16.141 5.917 -7.848 1.00 96.19 183 LEU A CA 1
ATOM 1449 C C . LEU A 1 183 ? -16.462 5.354 -9.237 1.00 96.19 183 LEU A C 1
ATOM 1451 O O . LEU A 1 183 ? -16.448 4.144 -9.436 1.00 96.19 183 LEU A O 1
ATOM 1455 N N . ARG A 1 184 ? -16.635 6.206 -10.256 1.00 93.06 184 ARG A N 1
ATOM 1456 C CA . ARG A 1 184 ? -16.777 5.745 -11.648 1.00 93.06 184 ARG A CA 1
ATOM 1457 C C . ARG A 1 184 ? -15.530 5.025 -12.159 1.00 93.06 184 ARG A C 1
ATOM 1459 O O . ARG A 1 184 ? -15.645 4.164 -13.029 1.00 93.06 184 ARG A O 1
ATOM 1466 N N . TYR A 1 185 ? -14.345 5.410 -11.695 1.00 90.56 185 TYR A N 1
ATOM 1467 C CA . TYR A 1 185 ? -13.113 4.699 -12.022 1.00 90.56 185 TYR A CA 1
ATOM 1468 C C . TYR A 1 185 ? -13.083 3.327 -11.337 1.00 90.56 185 TYR A C 1
ATOM 1470 O O . TYR A 1 185 ? -12.872 2.335 -12.030 1.00 90.56 185 TYR A O 1
ATOM 1478 N N . VAL A 1 186 ? -13.399 3.262 -10.039 1.00 92.75 186 VAL A N 1
ATOM 1479 C CA . VAL A 1 186 ? -13.506 2.006 -9.274 1.00 92.75 186 VAL A CA 1
ATOM 1480 C C . VAL A 1 186 ? -14.524 1.056 -9.912 1.00 92.75 186 VAL A C 1
ATOM 1482 O O . VAL A 1 186 ? -14.179 -0.073 -10.247 1.00 92.75 186 VAL A O 1
ATOM 1485 N N . ALA A 1 187 ? -15.737 1.532 -10.205 1.00 91.94 187 ALA A N 1
ATOM 1486 C CA . ALA A 1 187 ? -16.800 0.740 -10.829 1.00 91.94 187 ALA A CA 1
ATOM 1487 C C . ALA A 1 187 ? -16.404 0.154 -12.192 1.00 91.94 187 ALA A C 1
ATOM 1489 O O . ALA A 1 187 ? -16.835 -0.934 -12.561 1.00 91.94 187 ALA A O 1
ATOM 1490 N N . ARG A 1 188 ? -15.573 0.870 -12.959 1.00 86.81 188 ARG A N 1
ATOM 1491 C CA . ARG A 1 188 ? -15.072 0.392 -14.256 1.00 86.81 188 ARG A CA 1
ATOM 1492 C C . ARG A 1 188 ? -13.924 -0.598 -14.126 1.00 86.81 188 ARG A C 1
ATOM 1494 O O . ARG A 1 188 ? -13.787 -1.447 -14.998 1.00 86.81 188 ARG A O 1
ATOM 1501 N N . ALA A 1 189 ? -13.072 -0.423 -13.122 1.00 85.12 189 ALA A N 1
ATOM 1502 C CA . ALA A 1 189 ? -11.929 -1.292 -12.883 1.00 85.12 189 ALA A CA 1
ATOM 1503 C C . ALA A 1 189 ? -12.335 -2.611 -12.211 1.00 85.12 189 ALA A C 1
ATOM 1505 O O . ALA A 1 189 ? -11.653 -3.602 -12.430 1.00 85.12 189 ALA A O 1
ATOM 1506 N N . GLN A 1 190 ? -13.441 -2.611 -11.453 1.00 88.38 190 GLN A N 1
ATOM 1507 C CA . GLN A 1 190 ? -13.939 -3.755 -10.680 1.00 88.38 190 GLN A CA 1
ATOM 1508 C C . GLN A 1 190 ? -12.838 -4.423 -9.833 1.00 88.38 190 GLN A C 1
ATOM 1510 O O . GLN A 1 190 ? -12.558 -5.601 -10.036 1.00 88.38 190 GLN A O 1
ATOM 1515 N N . PRO A 1 191 ? -12.176 -3.675 -8.928 1.00 91.81 191 PRO A N 1
ATOM 1516 C CA . PRO A 1 191 ? -11.184 -4.259 -8.033 1.00 91.81 191 PRO A CA 1
ATOM 1517 C C . PRO A 1 191 ? -11.846 -5.129 -6.962 1.00 91.81 191 PRO A C 1
ATOM 1519 O O . PRO A 1 191 ? -13.051 -5.035 -6.734 1.00 91.81 191 PRO A O 1
ATOM 1522 N N . ASP A 1 192 ? -11.040 -5.905 -6.252 1.00 94.50 192 ASP A N 1
ATOM 1523 C CA . ASP A 1 192 ? -11.454 -6.603 -5.035 1.00 94.50 192 ASP A CA 1
ATOM 1524 C C . ASP A 1 192 ? -11.574 -5.617 -3.873 1.00 94.50 192 ASP A C 1
ATOM 1526 O O . ASP A 1 192 ? -12.538 -5.653 -3.108 1.00 94.50 192 ASP A O 1
ATOM 1530 N N . TYR A 1 193 ? -10.628 -4.674 -3.799 1.00 97.44 193 TYR A N 1
ATOM 1531 C CA . TYR A 1 193 ? -10.528 -3.686 -2.730 1.00 97.44 193 TYR A CA 1
ATOM 1532 C C . TYR A 1 193 ? -10.322 -2.276 -3.280 1.00 97.44 193 TYR A C 1
ATOM 1534 O O . TYR A 1 193 ? -9.672 -2.064 -4.309 1.00 97.44 193 TYR A O 1
ATOM 1542 N N . PHE A 1 194 ? -10.820 -1.266 -2.572 1.00 97.62 194 PHE A N 1
ATOM 1543 C CA . PHE A 1 194 ? -10.457 0.117 -2.866 1.00 97.62 194 PHE A CA 1
ATOM 1544 C C . PHE A 1 194 ? -10.461 0.997 -1.621 1.00 97.62 194 PHE A C 1
ATOM 1546 O O . PHE A 1 194 ? -11.321 0.875 -0.752 1.00 97.62 194 PHE A O 1
ATOM 1553 N N . ALA A 1 195 ? -9.498 1.911 -1.548 1.00 98.31 195 ALA A N 1
ATOM 1554 C CA . ALA A 1 195 ? -9.354 2.828 -0.431 1.00 98.31 195 ALA A CA 1
ATOM 1555 C C . ALA A 1 195 ? -10.382 3.959 -0.528 1.00 98.31 195 ALA A C 1
ATOM 1557 O O . ALA A 1 195 ? -10.472 4.657 -1.538 1.00 98.31 195 ALA A O 1
ATOM 1558 N N . LEU A 1 196 ? -11.126 4.209 0.544 1.00 98.31 196 LEU A N 1
ATOM 1559 C CA . LEU A 1 196 ? -11.866 5.460 0.661 1.00 98.31 196 LEU A CA 1
ATOM 1560 C C . LEU A 1 196 ? -10.872 6.632 0.686 1.00 98.31 196 LEU A C 1
ATOM 1562 O O . LEU A 1 196 ? -9.751 6.504 1.175 1.00 98.31 196 LEU A O 1
ATOM 1566 N N . ARG A 1 197 ? -11.277 7.782 0.140 1.00 97.69 197 ARG A N 1
ATOM 1567 C CA . ARG A 1 197 ? -10.425 8.976 0.107 1.00 97.69 197 ARG A CA 1
ATOM 1568 C C . ARG A 1 197 ? -10.102 9.464 1.508 1.00 97.69 197 ARG A C 1
ATOM 1570 O O . ARG A 1 197 ? -10.986 9.620 2.348 1.00 97.69 197 ARG A O 1
ATOM 1577 N N . ASP A 1 198 ? -8.839 9.792 1.693 1.00 97.38 198 ASP A N 1
ATOM 1578 C CA . ASP A 1 198 ? -8.246 10.170 2.959 1.00 97.38 198 ASP A CA 1
ATOM 1579 C C . ASP A 1 198 ? -7.449 11.474 2.844 1.00 97.38 198 ASP A C 1
ATOM 1581 O O . ASP A 1 198 ? -7.177 11.974 1.750 1.00 97.38 198 ASP A O 1
ATOM 1585 N N . TYR A 1 199 ? -7.117 12.054 3.992 1.00 97.12 199 TYR A N 1
ATOM 1586 C CA . TYR A 1 199 ? -6.286 13.247 4.096 1.00 97.12 199 TYR A CA 1
ATOM 1587 C C . TYR A 1 199 ? -5.035 12.878 4.892 1.00 97.12 199 TYR A C 1
ATOM 1589 O O . TYR A 1 199 ? -5.147 12.555 6.078 1.00 97.12 199 TYR A O 1
ATOM 1597 N N . PRO A 1 200 ? -3.858 12.897 4.257 1.00 95.62 200 PRO A N 1
ATOM 1598 C CA . PRO A 1 200 ? -2.651 12.313 4.824 1.00 95.62 200 PRO A CA 1
ATOM 1599 C C . PRO A 1 200 ? -2.060 13.251 5.899 1.00 95.62 200 PRO A C 1
ATOM 1601 O O . PRO A 1 200 ? -2.249 14.469 5.843 1.00 95.62 200 PRO A O 1
ATOM 1604 N N . CYS A 1 201 ? -1.456 12.692 6.950 1.00 96.25 201 CYS A N 1
ATOM 1605 C CA . CYS A 1 201 ? -1.131 13.396 8.203 1.00 96.25 201 CYS A CA 1
ATOM 1606 C C . CYS A 1 201 ? 0.373 13.651 8.403 1.00 96.25 201 CYS A C 1
ATOM 1608 O O . CYS A 1 201 ? 0.818 13.884 9.528 1.00 96.25 201 CYS A O 1
ATOM 1610 N N . GLU A 1 202 ? 1.169 13.594 7.339 1.00 93.00 202 GLU A N 1
ATOM 1611 C CA . GLU A 1 202 ? 2.601 13.878 7.367 1.00 93.00 202 GLU A CA 1
ATOM 1612 C C . GLU A 1 202 ? 2.856 15.333 7.797 1.00 93.00 202 GLU A C 1
ATOM 1614 O O . GLU A 1 202 ? 2.201 16.240 7.274 1.00 93.00 202 GLU A O 1
ATOM 1619 N N . PRO A 1 203 ? 3.834 15.596 8.687 1.00 92.19 203 PRO A N 1
ATOM 1620 C CA . PRO A 1 203 ? 4.139 16.936 9.178 1.00 92.19 203 PRO A CA 1
ATOM 1621 C C . PRO A 1 203 ? 4.347 17.956 8.063 1.00 92.19 203 PRO A C 1
ATOM 1623 O O . PRO A 1 203 ? 3.758 19.026 8.120 1.00 92.19 203 PRO A O 1
ATOM 1626 N N . ASP A 1 204 ? 5.080 17.597 7.006 1.00 90.69 204 ASP A N 1
ATOM 1627 C CA . ASP A 1 204 ? 5.335 18.504 5.883 1.00 90.69 204 ASP A CA 1
ATOM 1628 C C . ASP A 1 204 ? 4.041 18.893 5.146 1.00 90.69 204 ASP A C 1
ATOM 1630 O O . ASP A 1 204 ? 3.873 20.043 4.734 1.00 90.69 204 ASP A O 1
ATOM 1634 N N . ILE A 1 205 ? 3.088 17.960 5.022 1.00 91.69 205 ILE A N 1
ATOM 1635 C CA . ILE A 1 205 ? 1.781 18.229 4.410 1.00 91.69 205 ILE A CA 1
ATOM 1636 C C . ILE A 1 205 ? 0.939 19.129 5.316 1.00 91.69 205 ILE A C 1
ATOM 1638 O O . ILE A 1 205 ? 0.278 20.044 4.809 1.00 91.69 205 ILE A O 1
ATOM 1642 N N . LEU A 1 206 ? 0.950 18.868 6.628 1.00 93.81 206 LEU A N 1
ATOM 1643 C CA . LEU A 1 206 ? 0.204 19.641 7.621 1.00 93.81 206 LEU A CA 1
ATOM 1644 C C . LEU A 1 206 ? 0.732 21.078 7.731 1.00 93.81 206 LEU A C 1
ATOM 1646 O O . LEU A 1 206 ? -0.057 22.024 7.698 1.00 93.81 206 LEU A O 1
ATOM 1650 N N . ASP A 1 207 ? 2.054 21.236 7.797 1.00 92.69 207 ASP A N 1
ATOM 1651 C CA . ASP A 1 207 ? 2.741 22.520 7.936 1.00 92.69 207 ASP A CA 1
ATOM 1652 C C . ASP A 1 207 ? 2.545 23.396 6.693 1.00 92.69 207 ASP A C 1
ATOM 1654 O O . ASP A 1 207 ? 2.227 24.580 6.812 1.00 92.69 207 ASP A O 1
ATOM 1658 N N . GLU A 1 208 ? 2.661 22.825 5.488 1.00 92.12 208 GLU A N 1
ATOM 1659 C CA . GLU A 1 208 ? 2.424 23.556 4.234 1.00 92.12 208 GLU A CA 1
ATOM 1660 C C . GLU A 1 208 ? 0.977 24.080 4.129 1.00 92.12 208 GLU A C 1
ATOM 1662 O O . GLU A 1 208 ? 0.727 25.102 3.485 1.00 92.12 208 GLU A O 1
ATOM 1667 N N . ARG A 1 209 ? 0.018 23.399 4.770 1.00 88.88 209 ARG A N 1
ATOM 1668 C CA . ARG A 1 209 ? -1.423 23.693 4.674 1.00 88.88 209 ARG A CA 1
ATOM 1669 C C . ARG A 1 209 ? -2.007 24.397 5.893 1.00 88.88 209 ARG A C 1
ATOM 1671 O O . ARG A 1 209 ? -3.205 24.671 5.879 1.00 88.88 209 ARG A O 1
ATOM 1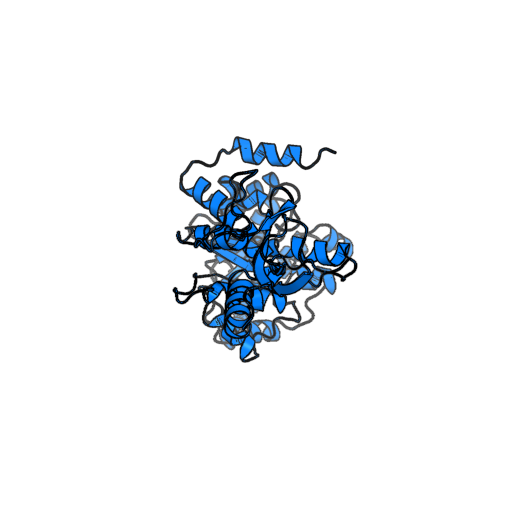678 N N . ASP A 1 210 ? -1.199 24.695 6.910 1.00 93.44 210 ASP A N 1
ATOM 1679 C CA . ASP A 1 210 ? -1.658 25.283 8.178 1.00 93.44 210 ASP A CA 1
ATOM 1680 C C . ASP A 1 210 ? -2.860 24.513 8.762 1.00 93.44 210 ASP A C 1
ATOM 1682 O O . ASP A 1 210 ? -3.914 25.059 9.095 1.00 93.44 210 ASP A O 1
ATOM 1686 N N . THR A 1 211 ? -2.724 23.187 8.801 1.00 95.12 211 THR A N 1
ATOM 1687 C CA . THR A 1 211 ? -3.770 22.252 9.230 1.00 95.12 211 THR A CA 1
ATOM 1688 C C . THR A 1 211 ? -3.238 21.315 10.314 1.00 95.12 211 THR A C 1
ATOM 1690 O O . THR A 1 211 ? -2.084 21.381 10.725 1.00 95.12 211 THR A O 1
ATOM 1693 N N . THR A 1 212 ? -4.107 20.471 10.859 1.00 97.12 212 THR A N 1
ATOM 1694 C CA . THR A 1 212 ? -3.780 19.590 11.986 1.00 97.12 212 THR A CA 1
ATOM 1695 C C . THR A 1 212 ? -4.221 18.166 11.704 1.00 97.12 212 THR A C 1
ATOM 1697 O O . THR A 1 212 ? -5.140 17.940 10.916 1.00 97.12 212 THR A O 1
ATOM 1700 N N . VAL A 1 213 ? -3.630 17.211 12.427 1.00 97.56 213 VAL A N 1
ATOM 1701 C CA . VAL A 1 213 ? -4.052 15.803 12.399 1.00 97.56 213 VAL A CA 1
ATOM 1702 C C . VAL A 1 213 ? -5.562 15.680 12.628 1.00 97.56 213 VAL A C 1
ATOM 1704 O O . VAL A 1 213 ? -6.253 15.058 11.832 1.00 97.56 213 VAL A O 1
ATOM 1707 N N . THR A 1 214 ? -6.116 16.349 13.645 1.00 98.06 214 THR A N 1
ATOM 1708 C CA . THR A 1 214 ? -7.562 16.310 13.934 1.00 98.06 214 THR A CA 1
ATOM 1709 C C . THR A 1 214 ? -8.417 16.848 12.782 1.00 98.06 214 THR A C 1
ATOM 1711 O O . THR A 1 214 ? -9.481 16.299 12.504 1.00 98.06 214 THR A O 1
ATOM 1714 N N . CYS A 1 215 ? -7.967 17.900 12.091 1.00 97.81 215 CYS A N 1
ATOM 1715 C CA . CYS A 1 215 ? -8.663 18.428 10.915 1.00 97.81 215 CYS A CA 1
ATOM 1716 C C . CYS A 1 215 ? -8.684 17.394 9.778 1.00 97.81 215 CYS A C 1
ATOM 1718 O O . CYS A 1 215 ? -9.738 17.098 9.220 1.00 97.81 215 CYS A O 1
ATOM 1720 N N . HIS A 1 216 ? -7.542 16.774 9.479 1.00 97.69 216 HIS A N 1
ATOM 1721 C CA . HIS A 1 216 ? -7.456 15.739 8.447 1.00 97.69 216 HIS A CA 1
ATOM 1722 C C . HIS A 1 216 ? -8.239 14.471 8.802 1.00 97.69 216 HIS A C 1
ATOM 1724 O O . HIS A 1 216 ? -8.855 13.872 7.924 1.00 97.69 216 HIS A O 1
ATOM 1730 N N . GLN A 1 217 ? -8.314 14.097 10.079 1.00 98.56 217 GLN A N 1
ATOM 1731 C CA . GLN A 1 217 ? -9.175 13.006 10.547 1.00 98.56 217 GLN A CA 1
ATOM 1732 C C . GLN A 1 217 ? -10.665 13.319 10.337 1.00 98.56 217 GLN A C 1
ATOM 1734 O O . GLN A 1 217 ? -11.417 12.468 9.863 1.00 98.56 217 GLN A O 1
ATOM 1739 N N . GLN A 1 218 ? -11.097 14.558 10.609 1.00 98.56 218 GLN A N 1
ATOM 1740 C CA . GLN A 1 218 ? -12.455 15.025 10.295 1.00 98.56 218 GLN A CA 1
ATOM 1741 C C . GLN A 1 218 ? -12.762 14.946 8.807 1.00 98.56 218 GLN A C 1
ATOM 1743 O O . GLN A 1 218 ? -13.739 14.302 8.434 1.00 98.56 218 GLN A O 1
ATOM 1748 N N . LEU A 1 219 ? -11.892 15.496 7.965 1.00 98.00 219 LEU A N 1
ATOM 1749 C CA . LEU A 1 219 ? -12.075 15.460 6.516 1.00 98.00 219 LEU A CA 1
ATOM 1750 C C . LEU A 1 219 ? -12.057 14.028 5.958 1.00 98.00 219 LEU A C 1
ATOM 1752 O O . LEU A 1 219 ? -12.852 13.703 5.079 1.00 98.00 219 LEU A O 1
ATOM 1756 N N . THR A 1 220 ? -11.200 13.153 6.494 1.00 98.56 220 THR A N 1
ATOM 1757 C CA . THR A 1 220 ? -11.154 11.727 6.125 1.00 98.56 220 THR A CA 1
ATOM 1758 C C . THR A 1 220 ? -12.446 11.014 6.516 1.00 98.56 220 THR A C 1
ATOM 1760 O O . THR A 1 220 ? -13.024 10.301 5.702 1.00 98.56 220 THR A O 1
ATOM 1763 N N . THR A 1 221 ? -12.951 11.251 7.730 1.00 98.75 221 THR A N 1
ATOM 1764 C CA . THR A 1 221 ? -14.227 10.682 8.191 1.00 98.75 221 THR A CA 1
ATOM 1765 C C . THR A 1 221 ? -15.393 11.154 7.320 1.00 98.75 221 THR A C 1
ATOM 1767 O O . THR A 1 221 ? -16.197 10.337 6.875 1.00 98.75 221 THR A O 1
ATOM 1770 N N . GLU A 1 222 ? -15.470 12.457 7.040 1.00 98.38 222 GLU A N 1
ATOM 1771 C CA . GLU A 1 222 ? -16.506 13.037 6.179 1.00 98.38 222 GLU A CA 1
ATOM 1772 C C . GLU A 1 222 ? -16.440 12.455 4.762 1.00 98.38 222 GLU A C 1
ATOM 1774 O O . GLU A 1 222 ? -17.472 12.105 4.187 1.00 98.38 222 GLU A O 1
ATOM 1779 N N . LYS A 1 223 ? -15.235 12.289 4.198 1.00 97.81 223 LYS A N 1
ATOM 1780 C CA . LYS A 1 223 ? -15.080 11.664 2.880 1.00 97.81 223 LYS A CA 1
ATOM 1781 C C . LYS A 1 223 ? -15.461 10.198 2.867 1.00 97.81 223 LYS A C 1
ATOM 1783 O O . LYS A 1 223 ? -16.095 9.775 1.903 1.00 97.81 223 LYS A O 1
ATOM 1788 N N . ALA A 1 224 ? -15.126 9.446 3.908 1.00 98.44 224 ALA A N 1
ATOM 1789 C CA . ALA A 1 224 ? -15.536 8.056 4.019 1.00 98.44 224 ALA A CA 1
ATOM 1790 C C . ALA A 1 224 ? -17.068 7.927 4.011 1.00 98.44 224 ALA A C 1
ATOM 1792 O O . ALA A 1 224 ? -17.593 7.132 3.239 1.00 98.44 224 ALA A O 1
ATOM 1793 N N . GLN A 1 225 ? -17.785 8.757 4.781 1.00 98.19 225 GLN A N 1
ATOM 1794 C CA . GLN A 1 225 ? -19.254 8.772 4.780 1.00 98.19 225 GLN A CA 1
ATOM 1795 C C . GLN A 1 225 ? -19.826 9.103 3.397 1.00 98.19 225 GLN A C 1
ATOM 1797 O O . GLN A 1 225 ? -20.652 8.353 2.886 1.00 98.19 225 GLN A O 1
ATOM 1802 N N . ILE A 1 226 ? -19.339 10.176 2.762 1.00 97.62 226 ILE A N 1
ATOM 1803 C CA . ILE A 1 226 ? -19.797 10.592 1.426 1.00 97.62 226 ILE A CA 1
ATOM 1804 C C . ILE A 1 226 ? -19.585 9.475 0.400 1.00 97.62 226 ILE A C 1
ATOM 1806 O O . ILE A 1 226 ? -20.468 9.198 -0.405 1.00 97.62 226 ILE A O 1
ATOM 1810 N N . LEU A 1 227 ? -18.409 8.843 0.398 1.00 98.06 227 LEU A N 1
ATOM 1811 C CA . LEU A 1 227 ? -18.106 7.794 -0.568 1.00 98.06 227 LEU A CA 1
ATOM 1812 C C . LEU A 1 227 ? -18.959 6.550 -0.336 1.00 98.06 227 LEU A C 1
ATOM 1814 O O . LEU A 1 227 ? -19.495 6.038 -1.311 1.00 98.06 227 LEU A O 1
ATOM 1818 N N . LEU A 1 228 ? -19.126 6.108 0.914 1.00 97.19 228 LEU A N 1
ATOM 1819 C CA . LEU A 1 228 ? -19.987 4.970 1.251 1.00 97.19 228 LEU A CA 1
ATOM 1820 C C . LEU A 1 228 ? -21.443 5.217 0.833 1.00 97.19 228 LEU A C 1
ATOM 1822 O O . LEU A 1 228 ? -22.055 4.341 0.235 1.00 97.19 228 LEU A O 1
ATOM 1826 N N . GLU A 1 229 ? -21.971 6.425 1.052 1.00 95.38 229 GLU A N 1
ATOM 1827 C CA . GLU A 1 229 ? -23.318 6.802 0.596 1.00 95.38 229 GLU A CA 1
ATOM 1828 C C . GLU A 1 229 ? -23.440 6.804 -0.936 1.00 95.38 229 GLU A C 1
ATOM 1830 O O . GLU A 1 229 ? -24.450 6.365 -1.485 1.00 95.38 229 GLU A O 1
ATOM 1835 N N . LEU A 1 230 ? -22.415 7.290 -1.643 1.00 96.00 230 LEU A N 1
ATOM 1836 C CA . LEU A 1 230 ? -22.423 7.367 -3.104 1.00 96.00 230 LEU A CA 1
ATOM 1837 C C . LEU A 1 230 ? -22.185 6.014 -3.784 1.00 96.00 230 LEU A C 1
ATOM 1839 O O . LEU A 1 230 ? -22.586 5.852 -4.934 1.00 96.00 230 LEU A O 1
ATOM 1843 N N . MET A 1 231 ? -21.524 5.054 -3.130 1.00 93.88 231 MET A N 1
ATOM 1844 C CA . MET A 1 231 ? -21.176 3.753 -3.722 1.00 93.88 231 MET A CA 1
ATOM 1845 C C . MET A 1 231 ? -22.382 3.006 -4.297 1.00 93.88 231 MET A C 1
ATOM 1847 O O . MET A 1 231 ? -22.262 2.408 -5.371 1.00 93.88 231 MET A O 1
ATOM 1851 N N . ASP A 1 232 ? -23.535 3.096 -3.630 1.00 87.38 232 ASP A N 1
ATOM 1852 C CA . ASP A 1 232 ? -24.790 2.467 -4.058 1.00 87.38 232 ASP A CA 1
ATOM 1853 C C . ASP A 1 232 ? -25.242 2.943 -5.451 1.00 87.38 232 ASP A C 1
ATOM 1855 O O . ASP A 1 232 ? -25.886 2.199 -6.192 1.00 87.38 232 ASP A O 1
ATOM 1859 N N . GLU A 1 233 ? -24.864 4.159 -5.862 1.00 93.88 233 GLU A N 1
ATOM 1860 C CA . GLU A 1 233 ? -25.193 4.712 -7.182 1.00 93.88 233 GLU A CA 1
ATOM 1861 C C . GLU A 1 233 ? -24.331 4.136 -8.321 1.00 93.88 233 GLU A C 1
ATOM 1863 O O . GLU A 1 233 ? -24.679 4.287 -9.496 1.00 93.88 233 GLU A O 1
ATOM 1868 N N . PHE A 1 234 ? -23.203 3.492 -8.001 1.00 92.50 234 PHE A N 1
ATOM 1869 C CA . PHE A 1 234 ? -22.210 3.022 -8.977 1.00 92.50 234 PHE A CA 1
ATOM 1870 C C . PHE A 1 234 ? -22.133 1.492 -9.106 1.00 92.50 234 PHE A C 1
ATOM 1872 O O . PHE A 1 234 ? -21.275 1.005 -9.844 1.00 92.50 234 PHE A O 1
ATOM 1879 N N . GLU A 1 235 ? -23.013 0.743 -8.426 1.00 87.81 235 GLU A N 1
ATOM 1880 C CA . GLU A 1 235 ? -23.070 -0.734 -8.438 1.00 87.81 235 GLU A CA 1
ATOM 1881 C C . GLU A 1 235 ? -21.719 -1.410 -8.103 1.00 87.81 235 GLU A C 1
ATOM 1883 O O . GLU A 1 235 ? -21.415 -2.511 -8.572 1.00 87.81 235 GLU A O 1
ATOM 1888 N N . ILE A 1 236 ? -20.887 -0.754 -7.288 1.00 92.81 236 ILE A N 1
ATOM 1889 C CA . ILE A 1 236 ? -19.555 -1.244 -6.919 1.00 92.81 236 ILE A CA 1
ATOM 1890 C C . ILE A 1 236 ? -19.699 -2.481 -6.026 1.00 92.81 236 ILE A C 1
ATOM 1892 O O . ILE A 1 236 ? -20.310 -2.414 -4.966 1.00 92.81 236 ILE A O 1
ATOM 1896 N N . GLN A 1 237 ? -19.121 -3.604 -6.460 1.00 91.12 237 GLN A N 1
ATOM 1897 C CA . GLN A 1 237 ? -19.066 -4.855 -5.683 1.00 91.12 237 GLN A CA 1
ATOM 1898 C C . GLN A 1 237 ? -17.768 -5.001 -4.875 1.00 91.12 237 GLN A C 1
ATOM 1900 O O . GLN A 1 237 ? -17.662 -5.896 -4.043 1.00 91.12 237 GLN A O 1
ATOM 1905 N N . ALA A 1 238 ? -16.783 -4.143 -5.149 1.00 94.31 238 ALA A N 1
ATOM 1906 C CA . ALA A 1 238 ? -15.504 -4.118 -4.455 1.00 94.31 238 ALA A CA 1
ATOM 1907 C C . ALA A 1 238 ? -15.695 -3.794 -2.969 1.00 94.31 238 ALA A C 1
ATOM 1909 O O . ALA A 1 238 ? -16.540 -2.965 -2.619 1.00 94.31 238 ALA A O 1
ATOM 1910 N N . MET A 1 239 ? -14.868 -4.381 -2.108 1.00 96.94 239 MET A N 1
ATOM 1911 C CA . MET A 1 239 ? -14.878 -4.087 -0.682 1.00 96.94 239 MET A CA 1
ATOM 1912 C C . MET A 1 239 ? -14.239 -2.708 -0.421 1.00 96.94 239 MET A C 1
ATOM 1914 O O . MET A 1 239 ? -13.072 -2.492 -0.770 1.00 96.94 239 MET A O 1
ATOM 1918 N N . PRO A 1 240 ? -14.973 -1.757 0.185 1.00 98.12 240 PRO A N 1
ATOM 1919 C CA . PRO A 1 240 ? -14.409 -0.473 0.574 1.00 98.12 240 PRO A CA 1
ATOM 1920 C C . PRO A 1 240 ? -13.46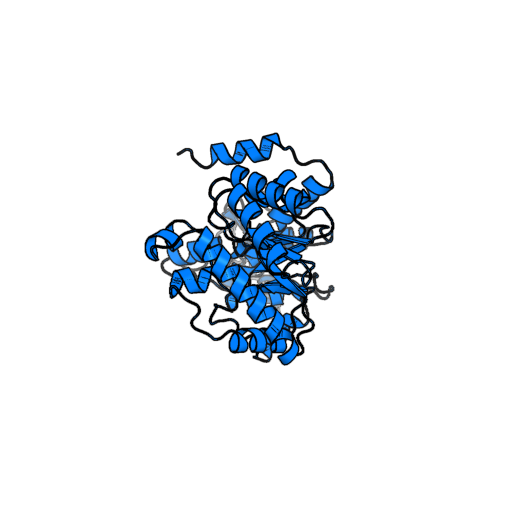4 -0.638 1.769 1.00 98.12 240 PRO A C 1
ATOM 1922 O O . PRO A 1 240 ? -13.773 -1.341 2.731 1.00 98.12 240 PRO A O 1
ATOM 1925 N N . VAL A 1 241 ? -12.333 0.062 1.727 1.00 98.62 241 VAL A N 1
ATOM 1926 C CA . VAL A 1 241 ? -11.324 0.077 2.792 1.00 98.62 241 VAL A CA 1
ATOM 1927 C C . VAL A 1 241 ? -11.275 1.469 3.414 1.00 98.62 241 VAL A C 1
ATOM 1929 O O . VAL A 1 241 ? -10.859 2.434 2.768 1.00 98.62 241 VAL A O 1
ATOM 1932 N N . ALA A 1 242 ? -11.707 1.601 4.670 1.00 98.38 242 ALA A N 1
ATOM 1933 C CA . ALA A 1 242 ? -11.645 2.881 5.378 1.00 98.38 242 ALA A CA 1
ATOM 1934 C C . ALA A 1 242 ? -10.217 3.168 5.857 1.00 98.38 242 ALA A C 1
ATOM 1936 O O . ALA A 1 242 ? -9.581 2.313 6.468 1.00 98.38 242 ALA A O 1
ATOM 1937 N N . VAL A 1 243 ? -9.711 4.380 5.622 1.00 98.31 243 VAL A N 1
ATOM 1938 C CA . VAL A 1 243 ? -8.330 4.730 5.983 1.00 98.31 243 VAL A CA 1
ATOM 1939 C C . VAL A 1 243 ? -8.279 5.420 7.344 1.00 98.31 243 VAL A C 1
ATOM 1941 O O . VAL A 1 243 ? -8.824 6.510 7.531 1.00 98.31 243 VAL A O 1
ATOM 1944 N N . VAL A 1 244 ? -7.579 4.814 8.302 1.00 98.38 244 VAL A N 1
ATOM 1945 C CA . VAL A 1 244 ? -7.257 5.444 9.581 1.00 98.38 244 VAL A CA 1
ATOM 1946 C C . VAL A 1 244 ? -5.979 6.278 9.449 1.00 98.38 244 VAL A C 1
ATOM 1948 O O . VAL A 1 244 ? -4.898 5.791 9.131 1.00 98.38 244 VAL A O 1
ATOM 1951 N N . GLN A 1 245 ? -6.132 7.570 9.711 1.00 97.75 245 GLN A N 1
ATOM 1952 C CA . GLN A 1 245 ? -5.081 8.589 9.711 1.00 97.75 245 GLN A CA 1
ATOM 1953 C C . GLN A 1 245 ? -4.638 9.041 11.111 1.00 97.75 245 GLN A C 1
ATOM 1955 O O . GLN A 1 245 ? -5.460 9.135 12.027 1.00 97.75 245 GLN A O 1
ATOM 1960 N N . GLY A 1 246 ? -3.358 9.395 11.253 1.00 96.69 246 GLY A N 1
ATOM 1961 C CA . GLY A 1 246 ? -2.754 9.901 12.490 1.00 96.69 246 GLY A CA 1
ATOM 1962 C C . GLY A 1 246 ? -1.249 10.166 12.356 1.00 96.69 246 GLY A C 1
ATOM 1963 O O . GLY A 1 246 ? -0.651 9.812 11.341 1.00 96.69 246 GLY A O 1
ATOM 1964 N N . TRP A 1 247 ? -0.624 10.765 13.381 1.00 94.06 247 TRP A N 1
ATOM 1965 C CA . TRP A 1 247 ? 0.839 10.863 13.477 1.00 94.06 247 TRP A CA 1
ATOM 1966 C C . TRP A 1 247 ? 1.402 10.083 14.675 1.00 94.06 247 TRP A C 1
ATOM 1968 O O . TRP A 1 247 ? 2.339 9.299 14.524 1.00 94.06 247 TRP A O 1
ATOM 1978 N N . ALA A 1 248 ? 0.822 10.243 15.859 1.00 93.56 248 ALA A N 1
ATOM 1979 C CA . ALA A 1 248 ? 1.120 9.453 17.049 1.00 93.56 248 ALA A CA 1
ATOM 1980 C C . ALA A 1 248 ? 0.146 8.267 17.193 1.00 93.56 248 ALA A C 1
ATOM 1982 O O . ALA A 1 248 ? -0.981 8.351 16.709 1.00 93.56 248 ALA A O 1
ATOM 1983 N N . PRO A 1 249 ? 0.501 7.188 17.921 1.00 94.94 249 PRO A N 1
ATOM 1984 C CA . PRO A 1 249 ? -0.408 6.061 18.161 1.00 94.94 249 PRO A CA 1
ATOM 1985 C C . PRO A 1 249 ? -1.779 6.468 18.729 1.00 94.94 249 PRO A C 1
ATOM 1987 O O . PRO A 1 249 ? -2.801 5.909 18.338 1.00 94.94 249 PRO A O 1
ATOM 1990 N N . SER A 1 250 ? -1.822 7.479 19.605 1.00 96.25 250 SER A N 1
ATOM 1991 C CA . SER A 1 250 ? -3.074 8.025 20.149 1.00 96.25 250 SER A CA 1
ATOM 1992 C C . SER A 1 250 ? -3.979 8.629 19.077 1.00 96.25 250 SER A C 1
ATOM 1994 O O . SER A 1 250 ? -5.196 8.492 19.172 1.00 96.25 250 SER A O 1
ATOM 1996 N N . ASP A 1 251 ? -3.401 9.238 18.040 1.00 97.75 251 ASP A N 1
ATOM 1997 C CA . ASP A 1 251 ? -4.160 9.868 16.962 1.00 97.75 251 ASP A CA 1
ATOM 1998 C C . ASP A 1 251 ? -4.968 8.817 16.197 1.00 97.75 251 ASP A C 1
ATOM 2000 O O . ASP A 1 251 ? -6.146 9.026 15.918 1.00 97.75 251 ASP A O 1
ATOM 2004 N N . TYR A 1 252 ? -4.372 7.654 15.920 1.00 98.00 252 TYR A N 1
ATOM 2005 C CA . TYR A 1 252 ? -5.061 6.540 15.267 1.00 98.00 252 TYR A CA 1
ATOM 2006 C C . TYR A 1 252 ? -6.216 6.005 16.127 1.00 98.00 252 TYR A C 1
ATOM 2008 O O . TYR A 1 252 ? -7.305 5.747 15.617 1.00 98.00 252 TYR A O 1
ATOM 2016 N N . GLN A 1 253 ? -6.028 5.912 17.447 1.00 97.19 253 GLN A N 1
ATOM 2017 C CA . GLN A 1 253 ? -7.092 5.513 18.378 1.00 97.19 253 GLN A CA 1
ATOM 2018 C C . GLN A 1 253 ? -8.227 6.545 18.461 1.00 97.19 253 GLN A C 1
ATOM 2020 O O . GLN A 1 253 ? -9.398 6.185 18.621 1.00 97.19 253 GLN A O 1
ATOM 2025 N N . ASP A 1 254 ? -7.901 7.838 18.406 1.00 97.94 254 ASP A N 1
ATOM 2026 C CA . ASP A 1 254 ? -8.886 8.920 18.339 1.00 97.94 254 ASP A CA 1
ATOM 2027 C C . ASP A 1 254 ? -9.680 8.860 17.028 1.00 97.94 254 ASP A C 1
ATOM 2029 O O . ASP A 1 254 ? -10.912 8.947 17.050 1.00 97.94 254 ASP A O 1
ATOM 2033 N N . HIS A 1 255 ? -9.008 8.623 15.902 1.00 98.69 255 HIS A N 1
ATOM 2034 C CA . HIS A 1 255 ? -9.662 8.550 14.602 1.00 98.69 255 HIS A CA 1
ATOM 2035 C C . HIS A 1 255 ? -10.528 7.302 14.439 1.00 98.69 255 HIS A C 1
ATOM 2037 O O . HIS A 1 255 ? -11.644 7.405 13.944 1.00 98.69 255 HIS A O 1
ATOM 2043 N N . LEU A 1 256 ? -10.102 6.136 14.933 1.00 98.38 256 LEU A N 1
ATOM 2044 C CA . LEU A 1 256 ? -10.961 4.946 14.959 1.00 98.38 256 LEU A CA 1
ATOM 2045 C C . LEU A 1 256 ? -12.251 5.202 15.745 1.00 98.38 256 LEU A C 1
ATOM 2047 O O . LEU A 1 256 ? -13.340 4.852 15.291 1.00 98.38 256 LEU A O 1
ATOM 2051 N N . ARG A 1 257 ? -12.163 5.892 16.891 1.00 98.12 257 ARG A N 1
ATOM 2052 C CA . ARG A 1 257 ? -13.354 6.317 17.647 1.00 98.12 257 ARG A CA 1
ATOM 2053 C C . ARG A 1 257 ? -14.228 7.284 16.855 1.00 98.12 257 ARG A C 1
ATOM 2055 O O . ARG A 1 257 ? -15.446 7.274 17.027 1.00 98.12 257 ARG A O 1
ATOM 2062 N N . GLN A 1 258 ? -13.630 8.134 16.030 1.00 98.31 258 GLN A N 1
ATOM 2063 C CA . GLN A 1 258 ? -14.354 9.044 15.155 1.00 98.31 258 GLN A CA 1
ATOM 2064 C C . GLN A 1 258 ? -15.074 8.299 14.020 1.00 98.31 258 GLN A C 1
ATOM 2066 O O . GLN A 1 258 ? -16.276 8.502 13.860 1.00 98.31 258 GLN A O 1
ATOM 2071 N N . LEU A 1 259 ? -14.392 7.388 13.318 1.00 98.19 259 LEU A N 1
ATOM 2072 C CA . LEU A 1 259 ? -14.970 6.534 12.273 1.00 98.19 259 LEU A CA 1
ATOM 2073 C C . LEU A 1 259 ? -16.107 5.661 12.822 1.00 98.19 259 LEU A C 1
ATOM 2075 O O . LEU A 1 259 ? -17.167 5.567 12.204 1.00 98.19 259 LEU A O 1
ATOM 2079 N N . TYR A 1 260 ? -15.931 5.093 14.020 1.00 97.69 260 TYR A N 1
ATOM 2080 C CA . TYR A 1 260 ? -16.977 4.343 14.719 1.00 97.69 260 TYR A CA 1
ATOM 2081 C C . TYR A 1 260 ? -18.212 5.212 14.997 1.00 97.69 260 TYR A C 1
ATOM 2083 O O . TYR A 1 260 ? -19.332 4.846 14.660 1.00 97.69 260 TYR A O 1
ATOM 2091 N N . ARG A 1 261 ? -18.028 6.410 15.572 1.00 97.94 261 ARG A N 1
ATOM 2092 C CA . ARG A 1 261 ? -19.142 7.339 15.857 1.00 97.94 261 ARG A CA 1
ATOM 2093 C C . ARG A 1 261 ? -19.860 7.819 14.598 1.00 97.94 261 ARG A C 1
ATOM 2095 O O . ARG A 1 261 ? -21.032 8.174 14.681 1.00 97.94 261 ARG A O 1
AT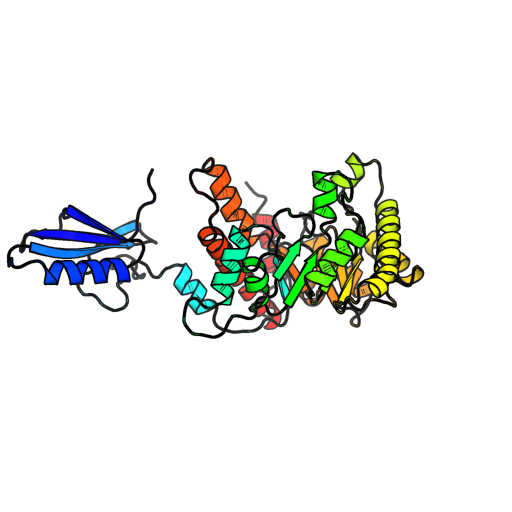OM 2102 N N . ALA A 1 262 ? -19.152 7.866 13.476 1.00 97.62 262 ALA A N 1
ATOM 2103 C CA . ALA A 1 262 ? -19.681 8.237 12.173 1.00 97.62 262 ALA A CA 1
ATOM 2104 C C . ALA A 1 262 ? -20.419 7.084 11.462 1.00 97.62 262 ALA A C 1
ATOM 2106 O O . ALA A 1 262 ? -20.990 7.313 10.397 1.00 97.62 262 ALA A O 1
ATOM 2107 N N . GLY A 1 263 ? -20.416 5.867 12.023 1.00 97.62 263 GLY A N 1
ATOM 2108 C CA . GLY A 1 263 ? -21.010 4.677 11.403 1.00 97.62 263 GLY A CA 1
ATOM 2109 C C . GLY A 1 263 ? -20.232 4.163 10.187 1.00 97.62 263 GLY A C 1
ATOM 2110 O O . GLY A 1 263 ? -20.772 3.402 9.390 1.00 97.62 263 GLY A O 1
ATOM 2111 N N . VAL A 1 264 ? -18.975 4.592 10.009 1.00 97.88 264 VAL A N 1
ATOM 2112 C CA . VAL A 1 264 ? -18.115 4.131 8.905 1.00 97.88 264 VAL A CA 1
ATOM 2113 C C . VAL A 1 264 ? -17.668 2.693 9.155 1.00 97.88 264 VAL A C 1
ATOM 2115 O O . VAL A 1 264 ? -17.723 1.869 8.251 1.00 97.88 264 VAL A O 1
ATOM 2118 N N . LEU A 1 265 ? -17.282 2.372 10.396 1.00 96.44 265 LEU A N 1
ATOM 2119 C CA . LEU A 1 265 ? -16.819 1.025 10.756 1.00 96.44 265 LEU A CA 1
ATOM 2120 C C . LEU A 1 265 ? -17.934 -0.033 10.753 1.00 96.44 265 LEU A C 1
ATOM 2122 O O . LEU A 1 265 ? -17.629 -1.216 10.763 1.00 96.44 265 LEU A O 1
ATOM 2126 N N . ASP A 1 266 ? -19.205 0.375 10.701 1.00 95.69 266 ASP A N 1
ATOM 2127 C CA . ASP A 1 266 ? -20.342 -0.546 10.554 1.00 95.69 266 ASP A CA 1
ATOM 2128 C C . ASP A 1 266 ? -20.553 -0.989 9.091 1.00 95.69 266 ASP A C 1
ATOM 2130 O O . ASP A 1 266 ? -21.359 -1.877 8.821 1.00 95.69 266 ASP A O 1
ATOM 2134 N N . GLN A 1 267 ? -19.871 -0.338 8.142 1.00 95.94 267 GLN A N 1
ATOM 2135 C CA . GLN A 1 267 ? -20.047 -0.520 6.695 1.00 95.94 267 GLN A CA 1
ATOM 2136 C C . GLN A 1 267 ? -18.808 -1.099 6.005 1.00 95.94 267 GLN A C 1
ATOM 2138 O O . GLN A 1 267 ? -18.821 -1.313 4.794 1.00 95.94 267 GLN A O 1
ATOM 2143 N N . VAL A 1 268 ? -17.731 -1.332 6.756 1.00 96.56 268 VAL A N 1
ATOM 2144 C CA . VAL A 1 268 ? -16.472 -1.867 6.238 1.00 96.56 268 VAL A CA 1
ATOM 2145 C C . VAL A 1 268 ? -15.977 -2.984 7.147 1.00 96.56 268 VAL A C 1
ATOM 2147 O O . VAL A 1 268 ? -16.147 -2.924 8.359 1.00 96.56 268 VAL A O 1
ATOM 2150 N N . GLU A 1 269 ? -15.313 -3.975 6.565 1.00 96.12 269 GLU A N 1
ATOM 2151 C CA . GLU A 1 269 ? -14.639 -5.060 7.301 1.00 96.12 269 GLU A CA 1
ATOM 2152 C C . GLU A 1 269 ? -13.109 -4.935 7.207 1.00 96.12 269 GLU A C 1
ATOM 2154 O O . GLU A 1 269 ? -12.359 -5.678 7.839 1.00 96.12 269 GLU A O 1
ATOM 2159 N N . TYR A 1 270 ? -12.640 -3.961 6.422 1.00 97.81 270 TYR A N 1
ATOM 2160 C CA . TYR A 1 270 ? -11.240 -3.731 6.115 1.00 97.81 270 TYR A CA 1
ATOM 2161 C C . TYR A 1 270 ? -10.883 -2.273 6.396 1.00 97.81 270 TYR A C 1
ATOM 2163 O O . TYR A 1 270 ? -11.529 -1.346 5.897 1.00 97.81 270 TYR A O 1
ATOM 2171 N N . ILE A 1 271 ? -9.835 -2.065 7.186 1.00 98.12 271 ILE A N 1
ATOM 2172 C CA . ILE A 1 271 ? -9.231 -0.756 7.406 1.00 98.12 271 ILE A CA 1
ATOM 2173 C C . ILE A 1 271 ? -7.824 -0.694 6.821 1.00 98.12 271 ILE A C 1
ATOM 2175 O O . ILE A 1 271 ? -7.090 -1.676 6.825 1.00 98.12 271 ILE A O 1
ATOM 2179 N N . GLY A 1 272 ? -7.426 0.480 6.350 1.00 98.06 272 GLY A N 1
ATOM 2180 C CA . GLY A 1 272 ? -6.061 0.760 5.929 1.00 98.06 272 GLY A CA 1
ATOM 2181 C C . GLY A 1 272 ? -5.401 1.778 6.851 1.00 98.06 272 GLY A C 1
ATOM 2182 O O . GLY A 1 272 ? -6.049 2.726 7.286 1.00 98.06 272 GLY A O 1
ATOM 2183 N N . ILE A 1 273 ? -4.121 1.607 7.166 1.00 98.12 273 ILE A N 1
ATOM 2184 C CA . ILE A 1 273 ? -3.358 2.543 7.997 1.00 98.12 273 ILE A CA 1
ATOM 2185 C C . ILE A 1 273 ? -2.612 3.512 7.084 1.00 98.12 273 ILE A C 1
ATOM 2187 O O . ILE A 1 273 ? -1.680 3.123 6.381 1.00 98.12 273 ILE A O 1
ATOM 2191 N N . GLY A 1 274 ? -3.020 4.780 7.105 1.00 94.94 274 GLY A N 1
ATOM 2192 C CA . GLY A 1 274 ? -2.358 5.848 6.363 1.00 94.94 274 GLY A CA 1
ATOM 2193 C C . GLY A 1 274 ? -1.104 6.384 7.064 1.00 94.94 274 GLY A C 1
ATOM 2194 O O . GLY A 1 274 ? -0.874 6.156 8.258 1.00 94.94 274 GLY A O 1
ATOM 2195 N N . THR A 1 275 ? -0.305 7.161 6.325 1.00 89.19 275 THR A N 1
ATOM 2196 C CA . THR A 1 275 ? 0.878 7.886 6.836 1.00 89.19 275 THR A CA 1
ATOM 2197 C C . THR A 1 275 ? 2.003 6.967 7.376 1.00 89.19 275 THR A C 1
ATOM 2199 O O . THR A 1 275 ? 2.840 7.380 8.186 1.00 89.19 275 THR A O 1
ATOM 2202 N N . LEU A 1 276 ? 2.053 5.693 6.957 1.00 85.62 276 LEU A N 1
ATOM 2203 C CA . LEU A 1 276 ? 3.135 4.767 7.337 1.00 85.62 276 LEU A CA 1
ATOM 2204 C C . LEU A 1 276 ? 4.393 4.927 6.471 1.00 85.62 276 LEU A C 1
ATOM 2206 O O . LEU A 1 276 ? 5.506 4.807 6.982 1.00 85.62 276 LEU A O 1
ATOM 2210 N N . CYS A 1 277 ? 4.239 5.236 5.183 1.00 82.19 277 CYS A N 1
ATOM 2211 C CA . CYS A 1 277 ? 5.347 5.283 4.223 1.00 82.19 277 CYS A CA 1
ATOM 2212 C C . CYS A 1 277 ? 6.415 6.346 4.547 1.00 82.19 277 CYS A C 1
ATOM 2214 O O . CYS A 1 277 ? 7.595 6.147 4.259 1.00 82.19 277 CYS A O 1
ATOM 2216 N N . CYS A 1 278 ? 6.033 7.444 5.205 1.00 76.12 278 CYS A N 1
ATOM 2217 C CA . CYS A 1 278 ? 6.937 8.535 5.586 1.00 76.12 278 CYS A CA 1
ATOM 2218 C C . CYS A 1 278 ? 7.616 8.341 6.955 1.00 76.12 278 CYS A C 1
ATOM 2220 O O . CYS A 1 278 ? 8.209 9.280 7.488 1.00 76.12 278 CYS A O 1
ATOM 2222 N N . ARG A 1 279 ? 7.520 7.153 7.569 1.00 81.38 279 ARG A N 1
ATOM 2223 C CA . ARG A 1 279 ? 8.134 6.875 8.876 1.00 81.38 279 ARG A CA 1
ATOM 2224 C C . ARG A 1 279 ? 9.551 6.356 8.727 1.00 81.38 279 ARG A C 1
ATOM 2226 O O . ARG A 1 279 ? 9.774 5.303 8.143 1.00 81.38 279 ARG A O 1
ATOM 2233 N N . GLU A 1 280 ? 10.511 7.066 9.305 1.00 78.62 280 GLU A N 1
ATOM 2234 C CA . GLU A 1 280 ? 11.904 6.607 9.377 1.00 78.62 280 GLU A CA 1
ATOM 2235 C C . GLU A 1 280 ? 12.098 5.505 10.423 1.00 78.62 280 GLU A C 1
ATOM 2237 O O . GLU A 1 280 ? 12.827 4.548 10.182 1.00 78.62 280 GLU A O 1
ATOM 2242 N N . ASP A 1 281 ? 11.403 5.604 11.556 1.00 86.19 281 ASP A N 1
ATOM 2243 C CA . ASP A 1 281 ? 11.526 4.650 12.654 1.00 86.19 281 ASP A CA 1
ATOM 2244 C C . ASP A 1 281 ? 10.568 3.462 12.482 1.00 86.19 281 ASP A C 1
ATOM 2246 O O . ASP A 1 281 ? 9.350 3.574 12.647 1.00 86.19 281 ASP A O 1
ATOM 2250 N N . VAL A 1 282 ? 11.138 2.295 12.194 1.00 88.00 282 VAL A N 1
ATOM 2251 C CA . VAL A 1 282 ? 10.403 1.034 12.069 1.00 88.00 282 VAL A CA 1
ATOM 2252 C C . VAL A 1 282 ? 9.740 0.616 13.394 1.00 88.00 282 VAL A C 1
ATOM 2254 O O . VAL A 1 282 ? 8.641 0.062 13.387 1.00 88.00 282 VAL A O 1
ATOM 2257 N N . GLY A 1 283 ? 10.339 0.929 14.548 1.00 87.94 283 GLY A N 1
ATOM 2258 C CA . GLY A 1 283 ? 9.723 0.677 15.855 1.00 87.94 283 GLY A CA 1
ATOM 2259 C C . GLY A 1 283 ? 8.468 1.526 16.079 1.00 87.94 283 GLY A C 1
ATOM 2260 O O . GLY A 1 283 ? 7.497 1.078 16.700 1.00 87.94 283 GLY A O 1
ATOM 2261 N N . GLN A 1 284 ? 8.436 2.733 15.507 1.00 90.12 284 GLN A N 1
ATOM 2262 C CA . GLN A 1 284 ? 7.233 3.562 15.493 1.00 90.12 284 GLN A CA 1
ATOM 2263 C C . GLN A 1 284 ? 6.131 2.937 14.626 1.00 90.12 284 GLN A C 1
ATOM 2265 O O . GLN A 1 284 ? 4.974 2.939 15.051 1.00 90.12 284 GLN A O 1
ATOM 2270 N N . ILE A 1 285 ? 6.475 2.369 13.460 1.00 92.75 285 ILE A N 1
ATOM 2271 C CA . ILE A 1 285 ? 5.523 1.635 12.604 1.00 92.75 285 ILE A CA 1
ATOM 2272 C C . ILE A 1 285 ? 4.892 0.484 13.395 1.00 92.75 285 ILE A C 1
ATOM 2274 O O . ILE A 1 285 ? 3.667 0.430 13.494 1.00 92.75 285 ILE A O 1
ATOM 2278 N N . ALA A 1 286 ? 5.702 -0.367 14.033 1.00 93.38 286 ALA A N 1
ATOM 2279 C CA . ALA A 1 286 ? 5.211 -1.481 14.852 1.00 93.38 286 ALA A CA 1
ATOM 2280 C C . ALA A 1 286 ? 4.269 -1.012 15.974 1.00 93.38 286 ALA A C 1
ATOM 2282 O O . ALA A 1 286 ? 3.189 -1.569 16.175 1.00 93.38 286 ALA A O 1
ATOM 2283 N N . THR A 1 287 ? 4.625 0.080 16.658 1.00 95.06 287 THR A N 1
ATOM 2284 C CA . THR A 1 287 ? 3.791 0.664 17.721 1.00 95.06 287 THR A CA 1
ATOM 2285 C C . THR A 1 287 ? 2.438 1.154 17.193 1.00 95.06 287 THR A C 1
ATOM 2287 O O . THR A 1 287 ? 1.414 0.957 17.848 1.00 95.06 287 THR A O 1
ATOM 2290 N N . ILE A 1 288 ? 2.410 1.796 16.020 1.00 96.06 288 ILE A N 1
ATOM 2291 C CA . ILE A 1 288 ? 1.177 2.281 15.383 1.00 96.06 288 ILE A CA 1
ATOM 2292 C C . ILE A 1 288 ? 0.301 1.106 14.949 1.00 96.06 288 ILE A C 1
ATOM 2294 O O . ILE A 1 288 ? -0.876 1.064 15.303 1.00 96.06 288 ILE A O 1
ATOM 2298 N N . VAL A 1 289 ? 0.879 0.150 14.220 1.00 96.56 289 VAL A N 1
ATOM 2299 C CA . VAL A 1 289 ? 0.182 -1.039 13.714 1.00 96.56 289 VAL A CA 1
ATOM 2300 C C . VAL A 1 289 ? -0.465 -1.801 14.871 1.00 96.56 289 VAL A C 1
ATOM 2302 O O . VAL A 1 289 ? -1.669 -2.062 14.847 1.00 96.56 289 VAL A O 1
ATOM 2305 N N . LYS A 1 290 ? 0.295 -2.048 15.943 1.00 96.00 290 LYS A N 1
ATOM 2306 C CA . LYS A 1 290 ? -0.225 -2.679 17.154 1.00 96.00 290 LYS A CA 1
ATOM 2307 C C . LYS A 1 290 ? -1.345 -1.865 17.809 1.00 96.00 290 LYS A C 1
ATOM 2309 O O . LYS A 1 290 ? -2.359 -2.433 18.205 1.00 96.00 290 LYS A O 1
ATOM 2314 N N . ALA A 1 291 ? -1.198 -0.543 17.916 1.00 96.50 291 ALA A N 1
ATOM 2315 C CA . ALA A 1 291 ? -2.229 0.309 18.510 1.00 96.50 291 ALA A CA 1
ATOM 2316 C C . ALA A 1 291 ? -3.547 0.278 17.718 1.00 96.50 291 ALA A C 1
ATOM 2318 O O . ALA A 1 291 ? -4.622 0.312 18.325 1.00 96.50 291 ALA A O 1
ATOM 2319 N N . VAL A 1 292 ? -3.476 0.199 16.385 1.00 97.69 292 VAL A N 1
ATOM 2320 C CA . VAL A 1 292 ? -4.650 0.027 15.518 1.00 97.69 292 VAL A CA 1
ATOM 2321 C C . VAL A 1 292 ? -5.264 -1.356 15.737 1.00 97.69 292 VAL A C 1
ATOM 2323 O O . VAL A 1 292 ? -6.450 -1.421 16.058 1.00 97.69 292 VAL A O 1
ATOM 2326 N N . ARG A 1 293 ? -4.472 -2.438 15.664 1.00 97.19 293 ARG A N 1
ATOM 2327 C CA . ARG A 1 293 ? -4.948 -3.813 15.904 1.00 97.19 293 ARG A CA 1
ATOM 2328 C C . ARG A 1 293 ? -5.639 -3.963 17.255 1.00 97.19 293 ARG A C 1
ATOM 2330 O O . ARG A 1 293 ? -6.759 -4.463 17.314 1.00 97.19 293 ARG A O 1
ATOM 2337 N N . ASP A 1 294 ? -5.021 -3.474 18.327 1.00 96.56 294 ASP A N 1
ATOM 2338 C CA . ASP A 1 294 ? -5.585 -3.532 19.681 1.00 96.56 294 ASP A CA 1
ATOM 2339 C C . ASP A 1 294 ? -6.916 -2.761 19.797 1.00 96.56 294 ASP A C 1
ATOM 2341 O O . ASP A 1 294 ? -7.735 -3.063 20.666 1.00 96.56 294 ASP A O 1
ATOM 2345 N N . SER A 1 295 ? -7.141 -1.762 18.938 1.00 96.19 295 SER A N 1
ATOM 2346 C CA . SER A 1 295 ? -8.342 -0.920 18.966 1.00 96.19 295 SER A CA 1
ATOM 2347 C C . SER A 1 295 ? -9.526 -1.517 18.210 1.00 96.19 295 SER A C 1
ATOM 2349 O O . SER A 1 295 ? -10.665 -1.282 18.611 1.00 96.19 295 SER A O 1
ATOM 2351 N N . VAL A 1 296 ? -9.276 -2.254 17.124 1.00 94.31 296 VAL A N 1
ATOM 2352 C CA . VAL A 1 296 ? -10.338 -2.846 16.288 1.00 94.31 296 VAL A CA 1
ATOM 2353 C C . VAL A 1 296 ? -10.553 -4.337 16.538 1.00 94.31 296 VAL A C 1
ATOM 2355 O O . VAL A 1 296 ? -11.635 -4.850 16.274 1.00 94.31 296 VAL A O 1
ATOM 2358 N N . GLY A 1 297 ? -9.566 -5.025 17.112 1.00 91.88 297 GLY A N 1
ATOM 2359 C CA . GLY A 1 297 ? -9.631 -6.457 17.372 1.00 91.88 297 GLY A CA 1
ATOM 2360 C C . GLY A 1 297 ? -9.355 -7.316 16.129 1.00 91.88 297 GLY A C 1
ATOM 2361 O O . GLY A 1 297 ? -8.921 -6.804 15.096 1.00 91.88 297 GLY A O 1
ATOM 2362 N N . PRO A 1 298 ? -9.547 -8.641 16.235 1.00 90.44 298 PRO A N 1
ATOM 2363 C CA . PRO A 1 298 ? -9.218 -9.591 15.169 1.00 90.44 298 PRO A CA 1
ATOM 2364 C C . PRO A 1 298 ? -10.256 -9.644 14.038 1.00 90.44 298 PRO A C 1
ATOM 2366 O O . PRO A 1 298 ? -9.966 -10.204 12.991 1.00 90.44 298 PRO A O 1
ATOM 2369 N N . ASP A 1 299 ? -11.451 -9.082 14.241 1.00 90.50 299 ASP A N 1
ATOM 2370 C CA . ASP A 1 299 ? -12.556 -9.187 13.276 1.00 90.50 299 ASP A CA 1
ATOM 2371 C C . ASP A 1 299 ? -12.388 -8.248 12.067 1.00 90.50 299 ASP A C 1
ATOM 2373 O O . ASP A 1 299 ? -13.021 -8.453 11.035 1.00 90.50 299 ASP A O 1
ATOM 2377 N N . PHE A 1 300 ? -11.533 -7.228 12.183 1.00 94.69 300 PHE A N 1
ATOM 2378 C CA . PHE A 1 300 ? -11.197 -6.330 11.080 1.00 94.69 300 PHE A CA 1
ATOM 2379 C C . PHE A 1 300 ? -9.931 -6.791 10.376 1.00 94.69 300 PHE A C 1
ATOM 2381 O O . PHE A 1 300 ? -8.912 -7.029 11.029 1.00 94.69 300 PHE A O 1
ATOM 2388 N N . LYS A 1 301 ? -9.952 -6.793 9.043 1.00 97.31 301 LYS A N 1
ATOM 2389 C CA . LYS A 1 301 ? -8.714 -6.842 8.269 1.00 97.31 301 LYS A CA 1
ATOM 2390 C C . LYS A 1 301 ? -7.989 -5.495 8.355 1.00 97.31 301 LYS A C 1
ATOM 2392 O O . LYS A 1 301 ? -8.638 -4.445 8.381 1.00 97.31 301 LYS A O 1
ATOM 2397 N N . ILE A 1 302 ? -6.658 -5.503 8.365 1.00 98.19 302 ILE A N 1
ATOM 2398 C CA . ILE A 1 302 ? -5.809 -4.307 8.436 1.00 98.19 302 ILE A CA 1
ATOM 2399 C C . ILE A 1 302 ? -4.776 -4.315 7.311 1.00 98.19 302 ILE A C 1
ATOM 2401 O O . ILE A 1 302 ? -3.953 -5.219 7.213 1.00 98.19 302 ILE A O 1
ATOM 2405 N N . HIS A 1 303 ? -4.822 -3.290 6.466 1.00 98.12 303 HIS A N 1
ATOM 2406 C CA . HIS A 1 303 ? -3.867 -3.060 5.391 1.00 98.12 303 HIS A CA 1
ATOM 2407 C C . HIS A 1 303 ? -2.867 -1.974 5.802 1.00 98.12 303 HIS A C 1
ATOM 2409 O O . HIS A 1 303 ? -3.263 -0.895 6.248 1.00 98.12 303 HIS A O 1
ATOM 2415 N N . GLY A 1 304 ? -1.572 -2.222 5.644 1.00 97.31 304 GLY A N 1
ATOM 2416 C CA . GLY A 1 304 ? -0.546 -1.193 5.794 1.00 97.31 304 GLY A CA 1
ATOM 2417 C C . GLY A 1 304 ? -0.235 -0.523 4.457 1.00 97.31 304 GLY A C 1
ATOM 2418 O O . GLY A 1 304 ? 0.342 -1.173 3.586 1.00 97.31 304 GLY A O 1
ATOM 2419 N N . PHE A 1 305 ? -0.543 0.772 4.310 1.00 96.12 305 PHE A N 1
ATOM 2420 C CA . PHE A 1 305 ? -0.209 1.489 3.077 1.00 96.12 305 PHE A CA 1
ATOM 2421 C C . PHE A 1 305 ? 1.278 1.860 3.012 1.00 96.12 305 PHE A C 1
ATOM 2423 O O . PHE A 1 305 ? 1.790 2.567 3.887 1.00 96.12 305 PHE A O 1
ATOM 2430 N N . GLY A 1 306 ? 1.959 1.432 1.949 1.00 93.00 306 GLY A N 1
ATOM 2431 C CA . GLY A 1 306 ? 3.350 1.766 1.645 1.00 93.00 306 GLY A CA 1
ATOM 2432 C C . GLY A 1 306 ? 4.336 1.365 2.743 1.00 93.00 306 GLY A C 1
ATOM 2433 O O . GLY A 1 306 ? 5.209 2.157 3.111 1.00 93.00 306 GLY A O 1
ATOM 2434 N N . VAL A 1 307 ? 4.185 0.165 3.307 1.00 91.56 307 VAL A N 1
ATOM 2435 C CA . VAL A 1 307 ? 5.025 -0.314 4.414 1.00 91.56 307 VAL A CA 1
ATOM 2436 C C . VAL A 1 307 ? 6.454 -0.559 3.920 1.00 91.56 307 VAL A C 1
ATOM 2438 O O . VAL A 1 307 ? 6.688 -1.179 2.882 1.00 91.56 307 VAL A O 1
ATOM 2441 N N . LYS A 1 308 ? 7.439 -0.057 4.674 1.00 89.06 308 LYS A N 1
ATOM 2442 C CA . LYS A 1 308 ? 8.861 -0.259 4.368 1.00 89.06 308 LYS A CA 1
ATOM 2443 C C . LYS A 1 308 ? 9.237 -1.736 4.488 1.00 89.06 308 LYS A C 1
ATOM 2445 O O . LYS A 1 308 ? 8.731 -2.443 5.357 1.00 89.06 308 LYS A O 1
ATOM 2450 N N . ARG A 1 309 ? 10.200 -2.171 3.673 1.00 89.06 309 ARG A N 1
ATOM 2451 C CA . ARG A 1 309 ? 10.713 -3.551 3.682 1.00 89.06 309 ARG A CA 1
ATOM 2452 C C . ARG A 1 309 ? 11.158 -3.971 5.081 1.00 89.06 309 ARG A C 1
ATOM 2454 O O . ARG A 1 309 ? 10.761 -5.016 5.564 1.00 89.06 309 ARG A O 1
ATOM 2461 N N . GLU A 1 310 ? 11.913 -3.105 5.748 1.00 89.06 310 GLU A N 1
ATOM 2462 C CA . GLU A 1 310 ? 12.475 -3.336 7.080 1.00 89.06 310 GLU A CA 1
ATOM 2463 C C . GLU A 1 310 ? 11.383 -3.506 8.151 1.00 89.06 310 GLU A C 1
ATOM 2465 O O . GLU A 1 310 ? 11.606 -4.141 9.176 1.00 89.06 310 GLU A O 1
ATOM 2470 N N . ALA A 1 311 ? 10.188 -2.945 7.928 1.00 90.12 311 ALA A N 1
ATOM 2471 C CA . ALA A 1 311 ? 9.037 -3.174 8.794 1.00 90.12 311 ALA A CA 1
ATOM 2472 C C . ALA A 1 311 ? 8.366 -4.524 8.509 1.00 90.12 311 ALA A C 1
ATOM 2474 O O . ALA A 1 311 ? 7.959 -5.190 9.452 1.00 90.12 311 ALA A O 1
ATOM 2475 N N . LEU A 1 312 ? 8.303 -4.953 7.244 1.00 90.38 312 LEU A N 1
ATOM 2476 C CA . LEU A 1 312 ? 7.802 -6.280 6.853 1.00 90.38 312 LEU A CA 1
ATOM 2477 C C . LEU A 1 312 ? 8.730 -7.426 7.290 1.00 90.38 312 LEU A C 1
ATOM 2479 O O . LEU A 1 312 ? 8.310 -8.574 7.336 1.00 90.38 312 LEU A O 1
ATOM 2483 N N . GLU A 1 313 ? 9.980 -7.125 7.639 1.00 89.00 313 GLU A N 1
ATOM 2484 C CA . GLU A 1 313 ? 10.920 -8.086 8.227 1.00 89.00 313 GLU A CA 1
ATOM 2485 C C . GLU A 1 313 ? 10.639 -8.356 9.718 1.00 89.00 313 GLU A C 1
ATOM 2487 O O . GLU A 1 313 ? 11.262 -9.238 10.304 1.00 89.00 313 GLU A O 1
ATOM 2492 N N . ARG A 1 314 ? 9.710 -7.621 10.351 1.00 89.38 314 ARG A N 1
ATOM 2493 C CA . ARG A 1 314 ? 9.395 -7.771 11.777 1.00 89.38 314 ARG A CA 1
ATOM 2494 C C . ARG A 1 314 ? 8.143 -8.623 12.018 1.00 89.38 314 ARG A C 1
ATOM 2496 O O . ARG A 1 314 ? 7.071 -8.239 11.537 1.00 89.38 314 ARG A O 1
ATOM 2503 N N . PRO A 1 315 ? 8.221 -9.667 12.868 1.00 90.38 315 PRO A N 1
ATOM 2504 C CA . PRO A 1 315 ? 7.048 -10.438 13.281 1.00 90.38 315 PRO A CA 1
ATOM 2505 C C . PRO A 1 315 ? 5.941 -9.560 13.875 1.00 90.38 315 PRO A C 1
ATOM 2507 O O . PRO A 1 315 ? 4.789 -9.653 13.469 1.00 90.38 315 PRO A O 1
ATOM 2510 N N . ASP A 1 316 ? 6.290 -8.626 14.765 1.00 90.44 316 ASP A N 1
ATOM 2511 C CA . ASP A 1 316 ? 5.307 -7.781 15.454 1.00 90.44 316 ASP A CA 1
ATOM 2512 C C . ASP A 1 316 ? 4.539 -6.815 14.531 1.00 90.44 316 ASP A C 1
ATOM 2514 O O . ASP A 1 316 ? 3.449 -6.365 14.887 1.00 90.44 316 ASP A O 1
ATOM 2518 N N . VAL A 1 317 ? 5.058 -6.514 13.341 1.00 93.31 317 VAL A N 1
ATOM 2519 C CA . VAL A 1 317 ? 4.330 -5.774 12.301 1.00 93.31 317 VAL A CA 1
ATOM 2520 C C . VAL A 1 317 ? 3.440 -6.728 11.512 1.00 93.31 317 VAL A C 1
ATOM 2522 O O . VAL A 1 317 ? 2.239 -6.482 11.401 1.00 93.31 317 VAL A O 1
ATOM 2525 N N . VAL A 1 318 ? 4.021 -7.811 10.989 1.00 92.94 318 VAL A N 1
ATOM 2526 C CA . VAL A 1 318 ? 3.348 -8.765 10.093 1.00 92.94 318 VAL A CA 1
ATOM 2527 C C . VAL A 1 318 ? 2.185 -9.463 10.793 1.00 92.94 318 VAL A C 1
ATOM 2529 O O . VAL A 1 318 ? 1.104 -9.532 10.230 1.00 92.94 318 VAL A O 1
ATOM 2532 N N . GLU A 1 319 ? 2.337 -9.874 12.052 1.00 92.25 319 GLU A N 1
ATOM 2533 C CA . GLU A 1 319 ? 1.272 -10.521 12.837 1.00 92.25 319 GLU A CA 1
ATOM 2534 C C . GLU A 1 319 ? 0.076 -9.603 13.137 1.00 92.25 319 GLU A C 1
ATOM 2536 O O . GLU A 1 319 ? -1.005 -10.070 13.502 1.00 92.25 319 GLU A O 1
ATOM 2541 N N . ASN A 1 320 ? 0.260 -8.284 13.042 1.00 95.38 320 ASN A N 1
ATOM 2542 C CA . ASN A 1 320 ? -0.787 -7.308 13.335 1.00 95.38 320 ASN A CA 1
ATOM 2543 C C . ASN A 1 320 ? -1.434 -6.730 12.063 1.00 95.38 320 ASN A C 1
ATOM 2545 O O . ASN A 1 320 ? -2.469 -6.064 12.177 1.00 95.38 320 ASN A O 1
ATOM 2549 N N . LEU A 1 321 ? -0.883 -7.015 10.880 1.00 96.00 321 LEU A N 1
ATOM 2550 C CA . LEU A 1 321 ? -1.432 -6.668 9.568 1.00 96.00 321 LEU A CA 1
ATOM 2551 C C . LEU A 1 321 ? -1.979 -7.918 8.867 1.00 96.00 321 LEU A C 1
ATOM 2553 O O . LEU A 1 321 ? -1.492 -9.019 9.072 1.00 96.00 321 LEU A O 1
ATOM 2557 N N . ASP A 1 322 ? -2.979 -7.737 8.014 1.00 95.44 322 ASP A N 1
ATOM 2558 C CA . ASP A 1 322 ? -3.477 -8.790 7.118 1.00 95.44 322 ASP A CA 1
ATOM 2559 C C . ASP A 1 322 ? -2.906 -8.630 5.707 1.00 95.44 322 ASP A C 1
ATOM 2561 O O . ASP A 1 322 ? -2.827 -9.590 4.947 1.00 95.44 322 ASP A O 1
ATOM 2565 N N . SER A 1 323 ? -2.517 -7.405 5.343 1.00 96.19 323 SER A N 1
ATOM 2566 C CA . SER A 1 323 ? -1.869 -7.125 4.068 1.00 96.19 323 SER A CA 1
ATOM 2567 C C . SER A 1 323 ? -1.040 -5.845 4.104 1.00 96.19 323 SER A C 1
ATOM 2569 O O . SER A 1 323 ? -1.177 -5.008 5.004 1.00 96.19 323 SER A O 1
ATOM 2571 N N . ALA A 1 324 ? -0.197 -5.658 3.094 1.00 96.06 324 ALA A N 1
ATOM 2572 C CA . ALA A 1 324 ? 0.515 -4.406 2.861 1.00 96.06 324 ALA A CA 1
ATOM 2573 C C . ALA A 1 324 ? 0.752 -4.172 1.368 1.00 96.06 324 ALA A C 1
ATOM 2575 O O . ALA A 1 324 ? 0.676 -5.102 0.565 1.00 96.06 324 ALA A O 1
ATOM 2576 N N . ASP A 1 325 ? 1.053 -2.931 0.988 1.00 94.81 325 ASP A N 1
ATOM 2577 C CA . ASP A 1 325 ? 1.519 -2.612 -0.360 1.00 94.81 325 ASP A CA 1
ATOM 2578 C C . ASP A 1 325 ? 2.925 -2.011 -0.379 1.00 94.81 325 ASP A C 1
ATOM 2580 O O . ASP A 1 325 ? 3.426 -1.461 0.607 1.00 94.81 325 ASP A O 1
ATOM 2584 N N . THR A 1 326 ? 3.567 -2.117 -1.542 1.00 91.25 326 THR A N 1
ATOM 2585 C CA . THR A 1 326 ? 4.861 -1.487 -1.785 1.00 91.25 326 THR A CA 1
ATOM 2586 C C . THR A 1 326 ? 5.071 -1.133 -3.253 1.00 91.25 326 THR A C 1
ATOM 2588 O O . THR A 1 326 ? 4.758 -1.896 -4.171 1.00 91.25 326 THR A O 1
ATOM 2591 N N . LEU A 1 327 ? 5.689 0.027 -3.476 1.00 89.38 327 LEU A N 1
ATOM 2592 C CA . LEU A 1 327 ? 6.275 0.439 -4.757 1.00 89.38 327 LEU A CA 1
ATOM 2593 C C . LEU A 1 327 ? 7.817 0.468 -4.686 1.00 89.38 327 LEU A C 1
ATOM 2595 O O . LEU A 1 327 ? 8.489 0.868 -5.639 1.00 89.38 327 LEU A O 1
ATOM 2599 N N . ALA A 1 328 ? 8.405 0.053 -3.557 1.00 88.25 328 ALA A N 1
ATOM 2600 C CA . ALA A 1 328 ? 9.833 0.217 -3.288 1.00 88.25 328 ALA A CA 1
ATOM 2601 C C . ALA A 1 328 ? 10.725 -0.575 -4.259 1.00 88.25 328 ALA A C 1
ATOM 2603 O O . ALA A 1 328 ? 11.843 -0.145 -4.552 1.00 88.25 328 ALA A O 1
ATOM 2604 N N . TYR A 1 329 ? 10.208 -1.664 -4.837 1.00 85.06 329 TYR A N 1
ATOM 2605 C CA . TYR A 1 329 ? 10.901 -2.461 -5.854 1.00 85.06 329 TYR A CA 1
ATOM 2606 C C . TYR A 1 329 ? 11.302 -1.644 -7.102 1.00 85.06 329 TYR A C 1
ATOM 2608 O O . TYR A 1 329 ? 12.258 -1.986 -7.798 1.00 85.06 329 TYR A O 1
ATOM 2616 N N . SER A 1 330 ? 10.614 -0.527 -7.365 1.00 85.50 330 SER A N 1
ATOM 2617 C CA . SER A 1 330 ? 10.878 0.366 -8.499 1.00 85.50 330 SER A CA 1
ATOM 2618 C C . SER A 1 330 ? 11.899 1.477 -8.190 1.00 85.50 330 SER A C 1
ATOM 2620 O O . SER A 1 330 ? 12.452 2.107 -9.096 1.00 85.50 330 SER A O 1
ATOM 2622 N N . MET A 1 331 ? 12.218 1.707 -6.910 1.00 80.00 331 MET A N 1
ATOM 2623 C CA . MET A 1 331 ? 13.063 2.832 -6.486 1.00 80.00 331 MET A CA 1
ATOM 2624 C C . MET A 1 331 ? 14.505 2.696 -6.972 1.00 80.00 331 MET A C 1
ATOM 2626 O O . MET A 1 331 ? 15.082 3.660 -7.473 1.00 80.00 331 MET A O 1
ATOM 2630 N N . LYS A 1 332 ? 15.091 1.498 -6.878 1.00 75.31 332 LYS A N 1
ATOM 2631 C CA . LYS A 1 332 ? 16.461 1.252 -7.345 1.00 75.31 332 LYS A CA 1
ATOM 2632 C C . LYS A 1 332 ? 16.609 1.456 -8.865 1.00 75.31 332 LYS A C 1
ATOM 2634 O O . LYS A 1 332 ? 17.458 2.262 -9.250 1.00 75.31 332 LYS A O 1
ATOM 2639 N N . PRO A 1 333 ? 15.779 0.832 -9.727 1.00 70.06 333 PRO A N 1
ATOM 2640 C CA . PRO A 1 333 ? 15.749 1.139 -11.159 1.00 70.06 333 PRO A CA 1
ATOM 2641 C C . PRO A 1 333 ? 15.623 2.637 -11.471 1.00 70.06 333 PRO A C 1
ATOM 2643 O O . PRO A 1 333 ? 16.311 3.159 -12.352 1.00 70.06 333 PRO A O 1
ATOM 2646 N N . MET A 1 334 ? 14.768 3.345 -10.726 1.00 69.69 334 MET A N 1
ATOM 2647 C CA . MET A 1 334 ? 14.569 4.784 -10.883 1.00 69.69 334 MET A CA 1
ATOM 2648 C C . MET A 1 334 ? 15.830 5.587 -10.528 1.00 69.69 334 MET A C 1
ATOM 2650 O O . MET A 1 334 ? 16.254 6.428 -11.323 1.00 69.69 334 MET A O 1
ATOM 2654 N N . TYR A 1 335 ? 16.454 5.331 -9.374 1.00 71.81 335 TYR A N 1
ATOM 2655 C CA . TYR A 1 335 ? 17.679 6.024 -8.964 1.00 71.81 335 TYR A CA 1
ATOM 2656 C C . TYR A 1 335 ? 18.849 5.738 -9.900 1.00 71.81 335 TYR A C 1
ATOM 2658 O O . TYR A 1 335 ? 19.565 6.671 -10.258 1.00 71.81 335 TYR A O 1
ATOM 2666 N N . ASP A 1 336 ? 19.009 4.496 -10.356 1.00 70.44 336 ASP A N 1
ATOM 2667 C CA . ASP A 1 336 ? 20.056 4.124 -11.312 1.00 70.44 336 ASP A CA 1
ATOM 2668 C C . ASP A 1 336 ? 19.858 4.874 -12.654 1.00 70.44 336 ASP A C 1
ATOM 2670 O O . ASP A 1 336 ? 20.812 5.384 -13.255 1.00 70.44 336 ASP A O 1
ATOM 2674 N N . SER A 1 337 ? 18.606 5.056 -13.094 1.00 69.38 337 SER A N 1
ATOM 2675 C CA . SER A 1 337 ? 18.280 5.878 -14.269 1.00 69.38 337 SER A CA 1
ATOM 2676 C C . SER A 1 337 ? 18.614 7.364 -14.064 1.00 69.38 337 SER A C 1
ATOM 2678 O O . SER A 1 337 ? 19.233 7.992 -14.927 1.00 69.38 337 SER A O 1
ATOM 2680 N N . ILE A 1 338 ? 18.267 7.931 -12.903 1.00 69.62 338 ILE A N 1
ATOM 2681 C CA . ILE A 1 338 ? 18.559 9.332 -12.559 1.00 69.62 338 ILE A CA 1
ATOM 2682 C C . ILE A 1 338 ? 20.073 9.568 -12.451 1.00 69.62 338 ILE A C 1
ATOM 2684 O O . ILE A 1 338 ? 20.589 10.526 -13.030 1.00 69.62 338 ILE A O 1
ATOM 2688 N N . ALA A 1 339 ? 20.797 8.686 -11.759 1.00 68.94 339 ALA A N 1
ATOM 2689 C CA . ALA A 1 339 ? 22.240 8.781 -11.540 1.00 68.94 339 ALA A CA 1
ATOM 2690 C C . ALA A 1 339 ? 23.037 8.712 -12.850 1.00 68.94 339 ALA A C 1
ATOM 2692 O O . ALA A 1 339 ? 24.087 9.339 -12.984 1.00 68.94 339 ALA A O 1
ATOM 2693 N N . THR A 1 340 ? 22.512 7.997 -13.845 1.00 68.06 340 THR A N 1
ATOM 2694 C CA . THR A 1 340 ? 23.101 7.924 -15.187 1.00 68.06 340 THR A CA 1
ATOM 2695 C C . THR A 1 340 ? 22.628 9.046 -16.114 1.00 68.06 340 THR A C 1
ATOM 2697 O O . THR A 1 340 ? 22.928 9.021 -17.305 1.00 68.06 340 THR A O 1
ATOM 2700 N N . GLY A 1 341 ? 21.890 10.044 -15.613 1.00 68.00 341 GLY A N 1
ATOM 2701 C CA . GLY A 1 341 ? 21.376 11.151 -16.424 1.00 68.00 341 GLY A CA 1
ATOM 2702 C C . GLY A 1 341 ? 20.420 10.694 -17.529 1.00 68.00 341 GLY A C 1
ATOM 2703 O O . GLY A 1 341 ? 20.375 11.310 -18.593 1.00 68.00 341 GLY A O 1
ATOM 2704 N N . GLY A 1 342 ? 19.707 9.585 -17.313 1.00 60.94 342 GLY A N 1
ATOM 2705 C CA . GLY A 1 342 ? 18.822 8.972 -18.302 1.00 60.94 342 GLY A CA 1
ATOM 2706 C C . GLY A 1 342 ? 19.540 8.193 -19.406 1.00 60.94 342 GLY A C 1
ATOM 2707 O O . GLY A 1 342 ? 18.886 7.788 -20.365 1.00 60.94 342 GLY A O 1
ATOM 2708 N N . ILE A 1 343 ? 20.859 7.969 -19.296 1.00 53.62 343 ILE A N 1
ATOM 2709 C CA . ILE A 1 343 ? 21.596 7.089 -20.218 1.00 53.62 343 ILE A CA 1
ATOM 2710 C C . ILE A 1 343 ? 21.056 5.659 -20.113 1.00 53.62 343 ILE A C 1
ATOM 2712 O O . ILE A 1 343 ? 20.860 5.008 -21.136 1.00 53.62 343 ILE A O 1
ATOM 2716 N N . VAL A 1 344 ? 20.765 5.195 -18.895 1.00 58.59 344 VAL A N 1
ATOM 2717 C CA . VAL A 1 344 ? 20.012 3.960 -18.673 1.00 58.59 344 VAL A CA 1
ATOM 2718 C C . VAL A 1 344 ? 18.547 4.336 -18.510 1.00 58.59 344 VAL A C 1
ATOM 2720 O O . VAL A 1 344 ? 18.162 5.004 -17.550 1.00 58.59 344 VAL A O 1
ATOM 2723 N N . SER A 1 345 ? 17.713 3.943 -19.471 1.00 59.69 345 SER A N 1
ATOM 2724 C CA . SER A 1 345 ? 16.267 4.137 -19.348 1.00 59.69 345 SER A CA 1
ATOM 2725 C C . SER A 1 345 ? 15.683 3.152 -18.334 1.00 59.69 345 SER A C 1
ATOM 2727 O O . SER A 1 345 ? 16.039 1.973 -18.338 1.00 59.69 345 SER A O 1
ATOM 2729 N N . ASN A 1 346 ? 14.761 3.617 -17.484 1.00 71.12 346 ASN A N 1
ATOM 2730 C CA . ASN A 1 346 ? 13.967 2.722 -16.647 1.00 71.12 346 ASN A CA 1
ATOM 2731 C C . ASN A 1 346 ? 12.997 1.925 -17.544 1.00 71.12 346 ASN A C 1
ATOM 2733 O O . ASN A 1 346 ? 11.909 2.384 -17.902 1.00 71.12 346 ASN A O 1
ATOM 2737 N N . THR A 1 347 ? 13.457 0.765 -18.014 1.00 81.25 347 THR A N 1
ATOM 2738 C CA . THR A 1 347 ? 12.687 -0.136 -18.878 1.00 81.25 347 THR A CA 1
ATOM 2739 C C . THR A 1 347 ? 11.907 -1.143 -18.045 1.00 81.25 347 THR A C 1
ATOM 2741 O O . THR A 1 347 ? 12.259 -1.444 -16.911 1.00 81.25 347 THR A O 1
ATOM 2744 N N . TRP A 1 348 ? 10.897 -1.768 -18.652 1.00 78.38 348 TRP A N 1
ATOM 2745 C CA . TRP A 1 348 ? 10.166 -2.870 -18.018 1.00 78.38 348 TRP A CA 1
ATOM 2746 C C . TRP A 1 348 ? 11.078 -4.028 -17.567 1.00 78.38 348 TRP A C 1
ATOM 2748 O O . TRP A 1 348 ? 10.727 -4.731 -16.630 1.00 78.38 348 TRP A O 1
ATOM 2758 N N . LYS A 1 349 ? 12.248 -4.227 -18.203 1.00 77.62 349 LYS A N 1
ATOM 2759 C CA . LYS A 1 349 ? 13.228 -5.228 -17.756 1.00 77.62 349 LYS A CA 1
ATOM 2760 C C . LYS A 1 349 ? 13.818 -4.826 -16.402 1.00 77.62 349 LYS A C 1
ATOM 2762 O O . LYS A 1 349 ? 13.814 -5.632 -15.488 1.00 77.62 349 LYS A O 1
ATOM 2767 N N . HIS A 1 350 ? 14.244 -3.572 -16.242 1.00 79.75 350 HIS A N 1
ATOM 2768 C CA . HIS A 1 350 ? 14.767 -3.081 -14.962 1.00 79.75 350 HIS A CA 1
ATOM 2769 C C . HIS A 1 350 ? 13.722 -3.157 -13.843 1.00 79.75 350 HIS A C 1
ATOM 2771 O O . HIS A 1 350 ? 14.049 -3.594 -12.745 1.00 79.75 350 HIS A O 1
ATOM 2777 N N . GLU A 1 351 ? 12.466 -2.813 -14.138 1.00 82.81 351 GLU A N 1
ATOM 2778 C CA . GLU A 1 351 ? 11.351 -2.973 -13.193 1.00 82.81 351 GLU A CA 1
ATOM 2779 C C . GLU A 1 351 ? 11.130 -4.442 -12.813 1.00 82.81 351 GLU A C 1
ATOM 2781 O O . GLU A 1 351 ? 10.980 -4.749 -11.637 1.00 82.81 351 GLU A O 1
ATOM 2786 N N . ALA A 1 352 ? 11.173 -5.366 -13.783 1.00 80.31 352 ALA A N 1
ATOM 2787 C CA . ALA A 1 352 ? 11.051 -6.799 -13.511 1.00 80.31 352 ALA A CA 1
ATOM 2788 C C . ALA A 1 352 ? 12.200 -7.316 -12.634 1.00 80.31 352 ALA A C 1
ATOM 2790 O O . ALA A 1 352 ? 11.976 -8.164 -11.779 1.00 80.31 352 ALA A O 1
ATOM 2791 N N . ARG A 1 353 ? 13.420 -6.788 -12.815 1.00 76.38 353 ARG A N 1
ATOM 2792 C CA . ARG A 1 353 ? 14.562 -7.122 -11.954 1.00 76.38 353 ARG A CA 1
ATOM 2793 C C . ARG A 1 353 ? 14.317 -6.666 -10.527 1.00 76.38 353 ARG A C 1
ATOM 2795 O O . ARG A 1 353 ? 14.432 -7.459 -9.606 1.00 76.38 353 ARG A O 1
ATOM 2802 N N . GLY A 1 354 ? 13.989 -5.382 -10.373 1.00 80.19 354 GLY A N 1
ATOM 2803 C CA . GLY A 1 354 ? 13.750 -4.779 -9.068 1.00 80.19 354 GLY A CA 1
ATOM 2804 C C . GLY A 1 354 ? 12.624 -5.492 -8.332 1.00 80.19 354 GLY A C 1
ATOM 2805 O O . GLY A 1 354 ? 12.761 -5.771 -7.147 1.00 80.19 354 GLY A O 1
ATOM 2806 N N . PHE A 1 355 ? 11.561 -5.856 -9.055 1.00 84.69 355 PHE A N 1
ATOM 2807 C CA . PHE A 1 355 ? 10.485 -6.694 -8.542 1.00 84.69 355 PHE A CA 1
ATOM 2808 C C . PHE A 1 355 ? 10.997 -8.041 -8.035 1.00 84.69 355 PHE A C 1
ATOM 2810 O O . PHE A 1 355 ? 10.772 -8.346 -6.875 1.00 84.69 355 PHE A O 1
ATOM 2817 N N . LEU A 1 356 ? 11.697 -8.824 -8.862 1.00 80.56 356 LEU A N 1
ATOM 2818 C CA . LEU A 1 356 ? 12.167 -10.160 -8.482 1.00 80.56 356 LEU A CA 1
ATOM 2819 C C . LEU A 1 356 ? 13.128 -10.122 -7.282 1.00 80.56 356 LEU A C 1
ATOM 2821 O O . LEU A 1 356 ? 12.958 -10.897 -6.344 1.00 80.56 356 LEU A O 1
ATOM 2825 N N . ASP A 1 357 ? 14.084 -9.187 -7.278 1.00 75.88 357 ASP A N 1
ATOM 2826 C CA . ASP A 1 357 ? 15.041 -9.006 -6.176 1.00 75.88 357 ASP A CA 1
ATOM 2827 C C . ASP A 1 357 ? 14.308 -8.664 -4.859 1.00 75.88 357 ASP A C 1
ATOM 2829 O O . ASP A 1 357 ? 14.598 -9.213 -3.791 1.00 75.88 357 ASP A O 1
ATOM 2833 N N . TYR A 1 358 ? 13.333 -7.754 -4.932 1.00 83.50 358 TYR A N 1
ATOM 2834 C CA . TYR A 1 358 ? 12.561 -7.318 -3.770 1.00 83.50 358 TYR A CA 1
ATOM 2835 C C . TYR A 1 358 ? 11.586 -8.400 -3.292 1.00 83.50 358 TYR A C 1
ATOM 2837 O O . TYR A 1 358 ? 11.482 -8.639 -2.090 1.00 83.50 358 TYR A O 1
ATOM 2845 N N . TYR A 1 359 ? 10.910 -9.072 -4.224 1.00 82.38 359 TYR A N 1
ATOM 2846 C CA . TYR A 1 359 ? 9.997 -10.180 -3.967 1.00 82.38 359 TYR A CA 1
ATOM 2847 C C . TYR A 1 359 ? 10.709 -11.296 -3.208 1.00 82.38 359 TYR A C 1
ATOM 2849 O O . TYR A 1 359 ? 10.253 -11.669 -2.135 1.00 82.38 359 TYR A O 1
ATOM 2857 N N . ALA A 1 360 ? 11.860 -11.765 -3.703 1.00 78.06 360 ALA A N 1
ATOM 2858 C CA . ALA A 1 360 ? 12.629 -12.824 -3.051 1.00 78.06 360 ALA A CA 1
ATOM 2859 C C . ALA A 1 360 ? 13.034 -12.444 -1.618 1.00 78.06 360 ALA A C 1
ATOM 2861 O O . ALA A 1 360 ? 12.968 -13.267 -0.709 1.00 78.06 360 ALA A O 1
ATOM 2862 N N . THR A 1 361 ? 13.394 -11.175 -1.403 1.00 80.19 361 THR A N 1
ATOM 2863 C CA . THR A 1 361 ? 13.763 -10.669 -0.075 1.00 80.19 361 THR A CA 1
ATOM 2864 C C . THR A 1 361 ? 12.572 -10.667 0.884 1.00 80.19 361 THR A C 1
ATOM 2866 O O . THR A 1 361 ? 12.677 -11.188 1.989 1.00 80.19 361 THR A O 1
ATOM 2869 N N . VAL A 1 362 ? 11.433 -10.100 0.471 1.00 83.06 362 VAL A N 1
ATOM 2870 C CA . VAL A 1 362 ? 10.228 -10.039 1.314 1.00 83.06 362 VAL A CA 1
ATOM 2871 C C . VAL A 1 362 ? 9.662 -11.432 1.569 1.00 83.06 362 VAL A C 1
ATOM 2873 O O . VAL A 1 362 ? 9.347 -11.751 2.708 1.00 83.06 362 VAL A O 1
ATOM 2876 N N . HIS A 1 363 ? 9.584 -12.273 0.537 1.00 81.81 363 HIS A N 1
ATOM 2877 C CA . HIS A 1 363 ? 9.077 -13.643 0.638 1.00 81.81 363 HIS A CA 1
ATOM 2878 C C . HIS A 1 363 ? 9.924 -14.479 1.601 1.00 81.81 363 HIS A C 1
ATOM 2880 O O . HIS A 1 363 ? 9.379 -15.117 2.496 1.00 81.81 363 HIS A O 1
ATOM 2886 N N . HIS A 1 364 ? 11.257 -14.381 1.513 1.00 81.12 364 HIS A N 1
ATOM 2887 C CA . HIS A 1 364 ? 12.148 -15.030 2.473 1.00 81.12 364 HIS A CA 1
ATOM 2888 C C . HIS A 1 364 ? 11.854 -14.592 3.913 1.00 81.12 364 HIS A C 1
ATOM 2890 O O . HIS A 1 364 ? 11.677 -15.441 4.782 1.00 81.12 364 HIS A O 1
ATOM 2896 N N . SER A 1 365 ? 11.761 -13.284 4.164 1.00 84.00 365 SER A N 1
ATOM 2897 C CA . SER A 1 365 ? 11.494 -12.760 5.506 1.00 84.00 365 SER A CA 1
ATOM 2898 C C . SER A 1 365 ? 10.138 -13.204 6.051 1.00 84.00 365 SER A C 1
ATOM 2900 O O . SER A 1 365 ? 10.057 -13.622 7.203 1.00 84.00 365 SER A O 1
ATOM 2902 N N . LEU A 1 366 ? 9.090 -13.180 5.226 1.00 84.56 366 LEU A N 1
ATOM 2903 C CA . LEU A 1 366 ? 7.756 -13.626 5.626 1.00 84.56 366 LEU A CA 1
ATOM 2904 C C . LEU A 1 366 ? 7.730 -15.128 5.948 1.00 84.56 366 LEU A C 1
ATOM 2906 O O . LEU A 1 366 ? 7.205 -15.500 6.992 1.00 84.56 366 LEU A O 1
ATOM 2910 N N . ASN A 1 367 ? 8.389 -15.977 5.153 1.00 84.12 367 ASN A N 1
ATOM 2911 C CA . ASN A 1 367 ? 8.488 -17.412 5.456 1.00 84.12 367 ASN A CA 1
ATOM 2912 C C . ASN A 1 367 ? 9.235 -17.676 6.770 1.00 84.12 367 ASN A C 1
ATOM 2914 O O . ASN A 1 367 ? 8.851 -18.558 7.536 1.00 84.12 367 ASN A O 1
ATOM 2918 N N . MET A 1 368 ? 10.295 -16.910 7.057 1.00 84.62 368 MET A N 1
ATOM 2919 C CA . MET A 1 368 ? 11.015 -17.018 8.330 1.00 84.62 368 MET A CA 1
ATOM 2920 C C . MET A 1 368 ? 10.113 -16.651 9.516 1.00 84.62 368 MET A C 1
ATOM 2922 O O . MET A 1 368 ? 10.177 -17.303 10.559 1.00 84.62 368 MET A O 1
ATOM 2926 N N . ILE A 1 369 ? 9.256 -15.635 9.363 1.00 86.81 369 ILE A N 1
ATOM 2927 C CA . ILE A 1 369 ? 8.265 -15.246 10.375 1.00 86.81 369 ILE A CA 1
ATOM 2928 C C . ILE A 1 369 ? 7.224 -16.359 10.554 1.00 86.81 369 ILE A C 1
ATOM 2930 O O . ILE A 1 369 ? 6.999 -16.800 11.679 1.00 86.81 369 ILE A O 1
ATOM 2934 N N . GLU A 1 370 ? 6.642 -16.868 9.466 1.00 84.38 370 GLU A N 1
ATOM 2935 C CA . GLU A 1 370 ? 5.642 -17.946 9.502 1.00 84.38 370 GLU A CA 1
ATOM 2936 C C . GLU A 1 370 ? 6.189 -19.242 10.125 1.00 84.38 370 GLU A C 1
ATOM 2938 O O . GLU A 1 370 ? 5.484 -19.928 10.870 1.00 84.38 370 GLU A O 1
ATOM 2943 N N . ALA A 1 371 ? 7.464 -19.560 9.882 1.00 85.62 371 ALA A N 1
ATOM 2944 C CA . ALA A 1 371 ? 8.146 -20.703 10.484 1.00 85.62 371 ALA A CA 1
ATOM 2945 C C . ALA A 1 371 ? 8.504 -20.498 11.972 1.00 85.62 371 ALA A C 1
ATOM 2947 O O . ALA A 1 371 ? 8.923 -21.447 12.640 1.00 85.62 371 ALA A O 1
ATOM 2948 N N . GLY A 1 372 ? 8.343 -19.283 12.513 1.00 84.69 372 GLY A N 1
ATOM 2949 C CA . GLY A 1 372 ? 8.785 -18.920 13.863 1.00 84.69 372 GLY A CA 1
ATOM 2950 C C . GLY A 1 372 ? 10.310 -18.883 14.011 1.00 84.69 372 GLY A C 1
ATOM 2951 O O . GLY A 1 372 ? 10.832 -19.078 15.109 1.00 84.69 372 GLY A O 1
ATOM 2952 N N . GLU A 1 373 ? 11.024 -18.684 12.902 1.00 83.94 373 GLU A N 1
ATOM 2953 C CA . GLU A 1 373 ? 12.488 -18.656 12.815 1.00 83.94 373 GLU A CA 1
ATOM 2954 C C . GLU A 1 373 ? 13.052 -17.228 12.705 1.00 83.94 373 GLU A C 1
ATOM 2956 O O . GLU A 1 373 ? 14.270 -17.037 12.737 1.00 83.94 373 GLU A O 1
ATOM 2961 N N . ALA A 1 374 ? 12.187 -16.217 12.588 1.00 79.88 374 ALA A N 1
ATOM 2962 C CA . ALA A 1 374 ? 12.578 -14.814 12.629 1.00 79.88 374 ALA A CA 1
ATOM 2963 C C . ALA A 1 374 ? 13.052 -14.412 14.039 1.00 79.88 374 ALA A C 1
ATOM 2965 O O . ALA A 1 374 ? 12.374 -14.659 15.035 1.00 79.88 374 ALA A O 1
ATOM 2966 N N . ASP A 1 375 ? 14.229 -13.788 14.122 1.00 66.69 375 ASP A N 1
ATOM 2967 C CA . ASP A 1 375 ? 14.809 -13.301 15.377 1.00 66.69 375 ASP A CA 1
ATOM 2968 C C . ASP A 1 375 ? 14.447 -11.822 15.596 1.00 66.69 375 ASP A C 1
ATOM 2970 O O . ASP A 1 375 ? 14.934 -10.942 14.875 1.00 66.69 375 ASP A O 1
ATOM 2974 N N . ASP A 1 376 ? 13.623 -11.554 16.615 1.00 60.19 376 ASP A N 1
ATOM 2975 C CA . ASP A 1 376 ? 13.200 -10.208 17.028 1.00 60.19 376 ASP A CA 1
ATOM 2976 C C . ASP A 1 376 ? 14.391 -9.250 17.257 1.00 60.19 376 ASP A C 1
ATOM 2978 O O . ASP A 1 376 ? 14.290 -8.044 16.997 1.00 60.19 376 ASP A O 1
ATOM 2982 N N . ASP A 1 377 ? 15.542 -9.771 17.708 1.00 52.91 377 ASP A N 1
ATOM 2983 C CA . ASP A 1 377 ? 16.720 -8.974 18.064 1.00 52.91 377 ASP A CA 1
ATOM 2984 C C . ASP A 1 377 ? 17.604 -8.623 16.850 1.00 52.91 377 ASP A C 1
ATOM 2986 O O . ASP A 1 377 ? 18.314 -7.610 16.873 1.00 52.91 377 ASP A O 1
ATOM 2990 N N . VAL A 1 378 ? 17.561 -9.402 15.762 1.00 51.34 378 VAL A N 1
ATOM 2991 C CA . VAL A 1 378 ? 18.376 -9.158 14.552 1.00 51.34 378 VAL A CA 1
ATOM 2992 C C . VAL A 1 378 ? 17.790 -8.024 13.710 1.00 51.34 378 VAL A C 1
ATOM 2994 O O . VAL A 1 378 ? 18.533 -7.164 13.223 1.00 51.34 378 VAL A O 1
ATOM 2997 N N . VAL A 1 379 ? 16.462 -7.953 13.605 1.00 49.12 379 VAL A N 1
ATOM 2998 C CA . VAL A 1 379 ? 15.761 -6.906 12.839 1.00 49.12 379 VAL A CA 1
ATOM 2999 C C . VAL A 1 379 ? 15.918 -5.531 13.511 1.00 49.12 379 VAL A C 1
ATOM 3001 O O . VAL A 1 379 ? 16.057 -4.499 12.849 1.00 49.12 379 VAL A O 1
ATOM 3004 N N . ALA A 1 380 ? 16.013 -5.504 14.845 1.00 43.78 380 ALA A N 1
ATOM 3005 C CA . ALA A 1 380 ? 16.311 -4.299 15.620 1.00 43.78 380 ALA A CA 1
ATOM 3006 C C . ALA A 1 380 ? 17.784 -3.838 15.527 1.00 43.78 380 ALA A C 1
ATOM 3008 O O . ALA A 1 380 ? 18.080 -2.672 15.784 1.00 43.78 380 ALA A O 1
ATOM 3009 N N . GLN A 1 381 ? 18.727 -4.717 15.164 1.00 39.41 381 GLN A N 1
ATOM 3010 C CA . GLN A 1 381 ? 20.150 -4.363 15.042 1.00 39.41 381 GLN A CA 1
ATOM 3011 C C . GLN A 1 381 ? 20.530 -3.841 13.650 1.00 39.41 381 GLN A C 1
ATOM 3013 O O . GLN A 1 381 ? 21.420 -2.992 13.543 1.00 39.41 381 GLN A O 1
ATOM 3018 N N . GLN A 1 382 ? 19.840 -4.266 12.585 1.00 39.75 382 GLN A N 1
ATOM 3019 C CA . GLN A 1 382 ? 20.087 -3.740 11.233 1.00 39.75 382 GLN A CA 1
ATOM 3020 C C . GLN A 1 382 ? 19.695 -2.258 11.088 1.00 39.75 382 GLN A C 1
ATOM 3022 O O . GLN A 1 382 ? 20.358 -1.518 10.363 1.00 39.75 382 GLN A O 1
ATOM 3027 N N . THR A 1 383 ? 18.710 -1.791 11.861 1.00 39.28 383 THR A N 1
ATOM 3028 C CA . THR A 1 383 ? 18.263 -0.385 11.901 1.00 39.28 383 THR A CA 1
ATOM 3029 C C . THR A 1 383 ? 19.283 0.574 12.528 1.00 39.28 383 THR A C 1
ATOM 3031 O O . THR A 1 383 ? 19.291 1.756 12.193 1.00 39.28 383 THR A O 1
ATOM 3034 N N . PHE A 1 384 ? 20.197 0.094 13.381 1.00 29.98 384 PHE A N 1
ATOM 3035 C CA . PHE A 1 384 ? 21.271 0.930 13.942 1.00 29.98 384 PHE A CA 1
ATOM 3036 C C . PHE A 1 384 ? 22.531 0.984 13.066 1.00 29.98 384 PHE A C 1
ATOM 3038 O O . PHE A 1 384 ? 23.291 1.947 13.160 1.00 29.98 384 PHE A O 1
ATOM 3045 N N . SER A 1 385 ? 22.763 -0.013 12.204 1.00 27.58 385 SER A N 1
ATOM 3046 C CA . SER A 1 385 ? 23.965 -0.075 11.357 1.00 27.58 385 SER A CA 1
ATOM 3047 C C . SER A 1 385 ? 23.834 0.689 10.034 1.00 27.58 385 SER A C 1
ATOM 3049 O O . SER A 1 385 ? 24.856 0.982 9.419 1.00 27.58 385 SER A O 1
ATOM 3051 N N . SER A 1 386 ? 22.621 1.017 9.577 1.00 29.41 386 SER A N 1
ATOM 3052 C CA . SER A 1 386 ? 22.402 1.746 8.316 1.00 29.41 386 SER A CA 1
ATOM 3053 C C . SER A 1 386 ? 22.489 3.274 8.446 1.00 29.41 386 SER A C 1
ATOM 3055 O O . SER A 1 386 ? 22.404 3.969 7.438 1.00 29.41 386 SER A O 1
ATOM 3057 N N . TYR A 1 387 ? 22.689 3.804 9.661 1.00 32.97 387 TYR A N 1
ATOM 3058 C CA . TYR A 1 387 ? 22.842 5.243 9.936 1.00 32.97 387 TYR A CA 1
ATOM 3059 C C . TYR A 1 387 ? 24.240 5.623 10.467 1.00 32.97 387 TYR A C 1
ATOM 3061 O O . TYR A 1 387 ? 24.390 6.618 11.177 1.00 32.97 387 TYR A O 1
ATOM 3069 N N . GLY A 1 388 ? 25.273 4.853 10.113 1.00 28.94 388 GLY A N 1
ATOM 3070 C CA . GLY A 1 388 ? 26.664 5.143 10.470 1.00 28.94 388 GLY A CA 1
ATOM 3071 C C . GLY A 1 388 ? 27.637 4.933 9.313 1.00 28.94 388 GLY A C 1
ATOM 3072 O O . GLY A 1 388 ? 28.232 3.865 9.224 1.00 28.94 388 GLY A O 1
ATOM 3073 N N . ASP A 1 389 ? 27.742 5.929 8.426 1.00 28.83 389 ASP A N 1
ATOM 3074 C CA . ASP A 1 389 ? 28.982 6.667 8.086 1.00 28.83 389 ASP A CA 1
ATOM 3075 C C . ASP A 1 389 ? 28.740 7.713 6.980 1.00 28.83 389 ASP A C 1
ATOM 3077 O O . ASP A 1 389 ? 28.218 7.352 5.897 1.00 28.83 389 ASP A O 1
#

pLDDT: mean 78.4, std 18.11, range [27.58, 98.75]

Sequence (389 aa):
MGESKPWVVLERLAGTRLTAGDVLSEHDYYSDAYQCLLEYEQECDVDECVHEIGGRCATCGTLRIVMDPIEEPLCLECGELLFRDVYQRTLEEFVRETLAFDMFWGVSSGAQRKAIRVLSHGFDEREPDELAVMLNYATKNNQLLTPKGLELLLNVDAMFIDSGGYSFFESKGEYTTSDEAYLRYVARAQPDYFALRDYPCEPDILDERDTTVTCHQQLTTEKAQILLELMDEFEIQAMPVAVVQGWAPSDYQDHLRQLYRAGVLDQVEYIGIGTLCCREDVGQIATIVKAVRDSVGPDFKIHGFGVKREALERPDVVENLDSADTLAYSMKPMYDSIATGGIVSNTWKHEARGFLDYYATVHHSLNMIEAGEADDDVVAQQTFSSYGD

Radius of gyration: 25.76 Å; chains: 1; bounding box: 72×54×66 Å

Secondary structure (DSSP, 8-state):
-----SEEEEEEETT--SS--EEEEEESSHHHHHHHHHHHHHH---TTEEEEEEEE-TTT--EEEESS--SS-B-TTTSSBTT--HHHHHHHHTS----SSEEEEEE-SHHHHHHHHHHHT-SSSS-----EEEEETT-TT--TTSHHHHTGGGS-S-EEEE--HHHHHHHHSS--S-HHHHHHHHHHH--SEEEPP-----HHHHHHHT--HHHHHHHHHHHHHHHHHHHGGGT--SEEEEEE--SSHHHHHHHHHHHHHTT-TTS-SEEEE-S-TT-S-HHHHHHHHHHHHHHH-TTSEEEETT--HHHHT-HHHHTT-SEEEE-GGGHHHHHHHHHTTTSS---HHHHHHHHHHHHHHHHHHHHHHHTT---HHHHHHHHHHTT--

Foldseek 3Di:
DDDAQFKFKFKDFPPDDPDGGDGPDGHNDPVVSVVVQVVVVVVDPDPTMDIWMWGAAPPPRRIDTDPDPDVFDADPPPRHTSDPDPVVVLVVVVPDDDFLAAEAEEDQDPLLLVLLLCQQPDPDNDHGDQAHHEYEPLHPHPCLVDPSSVSSVVRHNFYEYEPNQVVCCVPPNDPPDDLVVSLLSQLVSQGQEYEQHFHAADPVSCVVVVHHLVRRLVVLLVSLLVNLVCNVVSVRPHAYAREQYDDQLVSSLVSVVVNVVSCSCVRHQEYEYHPQQPDLDLVRLLSNLVSNCVNPDPRHAYEYEAHDLLNLLALSNRVSHRYYYHNVLQVVLVVVCVVVVNPPPSHSVSSSVSCSVSVSSSVVSSVCSVVVNRDNVVSVVVSVVVPDD